Protein AF-A0A0F3GNY7-F1 (afdb_monomer_lite)

Radius of gyration: 24.3 Å; chains: 1; bounding box: 56×46×68 Å

pLDDT: mean 90.86, std 7.24, range [50.12, 98.62]

Secondary structure (DSSP, 8-state):
--HHHHHHHHHTS-HHHHHHHHHHHHH-S--BHHHHHHHHHHTT-B-TTSSBP-HHHHHHHHHHHHHTTSSEEEESSSS-EEEE--HHHHHHHHHHHHHTT-HHHHHHHHHHHS---TT-HHHHHHHHHHHHHTT-HHHHHHHHHHHHHH-HHHHHHTTHHHHHHBTTB-HHHHHTS-HHHHHHHHHHHHHHHHHHT---HHHHHHHGGGTT-----TTT-HHHHHHHHHHHHHHHTT-HHHHHHHS-TT--SHHHHHHHHHHHHHTT-HHHHHHHHHHHHHHHHHHHT-SS----SHHHHHHHHHHHHTT-HHHHHHHHHHHHTSS--TTHHHHHHHHHHHHHHTT----HHHHHHHHHT-SS--HHHHHHHHHHHHHHHSS--HHHHHHHHHHHHHHHHH-

Organism: NCBI:txid29290

InterPro domains:
  IPR011990 Tetratricopeptide-like helical domain superfamily [SSF48452] (132-285)

Foldseek 3Di:
DDPVLLVVVLVPDDPLLLVLLLLQLLLQPFDFLVLSLQLQVLLQRADPVRHRDDSVNSVVSQVVCVVSVQWDWDDPDPPTITIHGDLLSSQSSNVVCLVVVNLVVSNVSSCVSPPDDLVDLSNLLSQLLSCFSVLPPCSNVVSLVVCCVSPVPCSQVVLSLCSNAPSPHDLVSLLVHPLVSNLVSLQSVLQQCLQQLHFCVSVLVSLVVLLPPDDDDLAPDSSLSSLLSNLVVCVLLVVLVVSLSSDDPPDQHLSNLLSQLLSCVVVVNLVSSLVSNVSSLVRVCVNVVHPLDFDLGPSSLSNLVSCVVVLVLVVLVSNLVSVVPDSDHPCVLSSVLSNLLNCVVVVHDDDLVVNVVSCVPPPGRGLSSLVSNQVSCCSNVVDGDPVSVVVNVVSVVSSVVSD

Structure (mmCIF, N/CA/C/O backbone):
data_AF-A0A0F3GNY7-F1
#
_entry.id   AF-A0A0F3GNY7-F1
#
loop_
_atom_site.group_PDB
_atom_site.id
_atom_site.type_symbol
_atom_site.label_atom_id
_atom_site.label_alt_id
_atom_site.label_comp_id
_atom_site.label_asym_id
_atom_site.label_entity_id
_atom_site.label_seq_id
_atom_site.pdbx_PDB_ins_code
_atom_site.Cartn_x
_atom_site.Cartn_y
_atom_site.Cartn_z
_atom_site.occupancy
_atom_site.B_iso_or_equiv
_atom_site.auth_seq_id
_atom_site.auth_comp_id
_atom_site.auth_asym_id
_atom_site.auth_atom_id
_atom_site.pdbx_PDB_model_num
ATOM 1 N N . MET A 1 1 ? -5.172 1.519 -20.311 1.00 84.44 1 MET A N 1
ATOM 2 C CA . MET A 1 1 ? -4.779 0.354 -21.124 1.00 84.44 1 MET A CA 1
ATOM 3 C C . MET A 1 1 ? -4.725 -0.824 -20.179 1.00 84.44 1 MET A C 1
ATOM 5 O O . MET A 1 1 ? -3.962 -0.753 -19.220 1.00 84.44 1 MET A O 1
ATOM 9 N N . ASP A 1 2 ? -5.592 -1.811 -20.384 1.00 88.19 2 ASP A N 1
ATOM 10 C CA . ASP A 1 2 ? -5.571 -3.077 -19.643 1.00 88.19 2 ASP A CA 1
ATOM 11 C C . ASP A 1 2 ? -4.406 -3.981 -20.090 1.00 88.19 2 ASP A C 1
ATOM 13 O O . ASP A 1 2 ? -3.669 -3.663 -21.031 1.00 88.19 2 ASP A O 1
ATOM 17 N N . ALA A 1 3 ? -4.220 -5.090 -19.372 1.00 88.12 3 ALA A N 1
ATOM 18 C CA . ALA A 1 3 ? -3.119 -6.018 -19.599 1.00 88.12 3 ALA A CA 1
ATOM 19 C C . ALA A 1 3 ? -3.196 -6.730 -20.957 1.00 88.12 3 ALA A C 1
ATOM 21 O O . ALA A 1 3 ? -2.158 -6.913 -21.595 1.00 88.12 3 ALA A O 1
ATOM 22 N N . ASP A 1 4 ? -4.391 -7.089 -21.424 1.00 90.69 4 ASP A N 1
ATOM 23 C CA . ASP A 1 4 ? -4.575 -7.834 -22.674 1.00 90.69 4 ASP A CA 1
ATOM 24 C C . ASP A 1 4 ? -4.277 -6.958 -23.890 1.00 90.69 4 ASP A C 1
ATOM 26 O O . ASP A 1 4 ? -3.487 -7.334 -24.764 1.00 90.69 4 ASP A O 1
ATOM 30 N N . SER A 1 5 ? -4.809 -5.736 -23.887 1.00 92.81 5 SER A N 1
ATOM 31 C CA . SER A 1 5 ? -4.512 -4.712 -24.887 1.00 92.81 5 SER A CA 1
ATOM 32 C C . SER A 1 5 ? -3.017 -4.402 -24.925 1.00 92.81 5 SER A C 1
ATOM 34 O O . SER A 1 5 ? -2.415 -4.357 -25.999 1.00 92.81 5 SER A O 1
ATOM 36 N N . PHE A 1 6 ? -2.387 -4.232 -23.755 1.00 95.19 6 PHE A N 1
ATOM 37 C CA . PHE A 1 6 ? -0.943 -4.013 -23.678 1.00 95.19 6 PHE A CA 1
ATOM 38 C C . PHE A 1 6 ? -0.160 -5.192 -24.259 1.00 95.19 6 PHE A C 1
ATOM 40 O O . PHE A 1 6 ? 0.758 -4.974 -25.046 1.00 95.19 6 PHE A O 1
ATOM 47 N N . ASN A 1 7 ? -0.508 -6.429 -23.895 1.00 93.69 7 ASN A N 1
ATOM 48 C CA . ASN A 1 7 ? 0.191 -7.626 -24.360 1.00 93.69 7 ASN A CA 1
ATOM 49 C C . ASN A 1 7 ? 0.145 -7.751 -25.885 1.00 93.69 7 ASN A C 1
ATOM 51 O O . ASN A 1 7 ? 1.193 -7.952 -26.496 1.00 93.69 7 ASN A O 1
ATOM 55 N N . SER A 1 8 ? -1.029 -7.553 -26.489 1.00 95.06 8 SER A N 1
ATOM 56 C CA . SER A 1 8 ? -1.201 -7.605 -27.943 1.00 95.06 8 SER A CA 1
ATOM 57 C C . SER A 1 8 ? -0.341 -6.559 -28.664 1.00 95.06 8 SER A C 1
ATOM 59 O O . SER A 1 8 ? 0.415 -6.894 -29.580 1.00 95.06 8 SER A O 1
ATOM 61 N N . ILE A 1 9 ? -0.375 -5.301 -28.206 1.00 96.56 9 ILE A N 1
ATOM 62 C CA . ILE A 1 9 ? 0.447 -4.225 -28.780 1.00 96.56 9 ILE A CA 1
ATOM 63 C C . ILE A 1 9 ? 1.935 -4.538 -28.594 1.00 96.56 9 ILE A C 1
ATOM 65 O O . ILE A 1 9 ? 2.721 -4.417 -29.535 1.00 96.56 9 ILE A O 1
ATOM 69 N N . TYR A 1 10 ? 2.326 -4.947 -27.385 1.00 96.31 10 TYR A N 1
ATOM 70 C CA . TYR A 1 10 ? 3.713 -5.223 -27.037 1.00 96.31 10 TYR A CA 1
ATOM 71 C C . TYR A 1 10 ? 4.294 -6.343 -27.896 1.00 96.31 10 TYR A C 1
ATOM 73 O O . TYR A 1 10 ? 5.433 -6.237 -28.340 1.00 96.31 10 TYR A O 1
ATOM 81 N N . GLU A 1 11 ? 3.540 -7.408 -28.163 1.00 95.38 11 GLU A N 1
ATOM 82 C CA . GLU A 1 11 ? 3.988 -8.523 -29.000 1.00 95.38 11 GLU A CA 1
ATOM 83 C C . GLU A 1 11 ? 4.310 -8.086 -30.431 1.00 95.38 11 GLU A C 1
ATOM 85 O O . GLU A 1 11 ? 5.343 -8.515 -30.956 1.00 95.38 11 GLU A O 1
ATOM 90 N N . GLY A 1 12 ? 3.518 -7.166 -30.991 1.00 95.94 12 GLY A N 1
ATOM 91 C CA . GLY A 1 12 ? 3.714 -6.581 -32.321 1.00 95.94 12 GLY A CA 1
ATOM 92 C C . GLY A 1 12 ? 4.876 -5.585 -32.445 1.00 95.94 12 GLY A C 1
ATOM 93 O O . GLY A 1 12 ? 5.207 -5.176 -33.561 1.00 95.94 12 GLY A O 1
ATOM 94 N N . LEU A 1 13 ? 5.513 -5.196 -31.335 1.00 96.50 13 LEU A N 1
ATOM 95 C CA . LEU A 1 13 ? 6.701 -4.340 -31.360 1.00 96.50 13 LEU A CA 1
ATOM 96 C C . LEU A 1 13 ? 7.933 -5.097 -31.872 1.00 96.50 13 LEU A C 1
ATOM 98 O O . LEU A 1 13 ? 8.172 -6.265 -31.525 1.00 96.50 13 LEU A O 1
ATOM 102 N N . SER A 1 14 ? 8.781 -4.393 -32.623 1.00 94.44 14 SER A N 1
ATOM 103 C CA . SER A 1 14 ? 10.108 -4.889 -32.989 1.00 94.44 14 SER A CA 1
ATOM 104 C C . SER A 1 14 ? 10.973 -5.107 -31.743 1.00 94.44 14 SER A C 1
ATOM 106 O O . SER A 1 14 ? 10.739 -4.526 -30.680 1.00 94.44 14 SER A O 1
ATOM 108 N N . MET A 1 15 ? 12.014 -5.940 -31.847 1.00 92.69 15 MET A N 1
ATOM 109 C CA . MET A 1 15 ? 12.917 -6.171 -30.713 1.00 92.69 15 MET A CA 1
ATOM 110 C C . MET A 1 15 ? 13.564 -4.863 -30.232 1.00 92.69 15 MET A C 1
ATOM 112 O O . MET A 1 15 ? 13.700 -4.656 -29.028 1.00 92.69 15 MET A O 1
ATOM 116 N N . PHE A 1 16 ? 13.905 -3.963 -31.156 1.00 94.06 16 PHE A N 1
ATOM 117 C CA . PHE A 1 16 ? 14.454 -2.653 -30.823 1.00 94.06 16 PHE A CA 1
ATOM 118 C C . PHE A 1 16 ? 13.439 -1.790 -30.055 1.00 94.06 16 PHE A C 1
ATOM 120 O O . PHE A 1 16 ? 13.752 -1.306 -28.968 1.00 94.06 16 PHE A O 1
ATOM 127 N N . GLU A 1 17 ? 12.198 -1.684 -30.540 1.00 95.50 17 GLU A N 1
ATOM 128 C CA . GLU A 1 17 ? 11.113 -0.954 -29.860 1.00 95.50 17 GLU A CA 1
ATOM 129 C C . GLU A 1 17 ? 10.840 -1.508 -28.454 1.00 95.50 17 GLU A C 1
ATOM 131 O O . GLU A 1 17 ? 10.723 -0.740 -27.496 1.00 95.50 17 GLU A O 1
ATOM 136 N N . LYS A 1 18 ? 10.824 -2.841 -28.296 1.00 95.81 18 LYS A N 1
ATOM 137 C CA . LYS A 1 18 ? 10.703 -3.503 -26.986 1.00 95.81 18 LYS A CA 1
ATOM 138 C C . LYS A 1 18 ? 11.825 -3.074 -26.046 1.00 95.81 18 LYS A C 1
ATOM 140 O O . LYS A 1 18 ? 11.548 -2.748 -24.895 1.00 95.81 18 LYS A O 1
ATOM 145 N N . ARG A 1 19 ? 13.079 -3.038 -26.514 1.00 94.69 19 ARG A N 1
ATOM 146 C CA . ARG A 1 19 ? 14.233 -2.617 -25.698 1.00 94.69 19 ARG A CA 1
ATOM 147 C C . ARG A 1 19 ? 14.170 -1.141 -25.315 1.00 94.69 19 ARG A C 1
ATOM 149 O O . ARG A 1 19 ? 14.447 -0.825 -24.160 1.00 94.69 19 ARG A O 1
ATOM 156 N N . VAL A 1 20 ? 13.759 -0.262 -26.230 1.00 95.50 20 VAL A N 1
ATOM 157 C CA . VAL A 1 20 ? 13.550 1.167 -25.934 1.00 95.50 20 VAL A CA 1
ATOM 158 C C . VAL A 1 20 ? 12.482 1.339 -24.852 1.00 95.50 20 VAL A C 1
ATOM 160 O O . VAL A 1 20 ? 12.732 2.002 -23.845 1.00 95.50 20 VAL A O 1
ATOM 163 N N . LEU A 1 21 ? 11.329 0.677 -24.992 1.00 96.44 21 LEU A N 1
ATOM 164 C CA . LEU A 1 21 ? 10.250 0.759 -24.006 1.00 96.44 21 LEU A CA 1
ATOM 165 C C . LEU A 1 21 ? 10.665 0.185 -22.640 1.00 96.44 21 LEU A C 1
ATOM 167 O O . LEU A 1 21 ? 10.399 0.800 -21.606 1.00 96.44 21 LEU A O 1
ATOM 171 N N . GLN A 1 22 ? 11.358 -0.961 -22.624 1.00 96.00 22 GLN A N 1
ATOM 172 C CA . GLN A 1 22 ? 11.911 -1.561 -21.402 1.00 96.00 22 GLN A CA 1
ATOM 173 C C . GLN A 1 22 ? 12.887 -0.613 -20.696 1.00 96.00 22 GLN A C 1
ATOM 175 O O . GLN A 1 22 ? 12.814 -0.468 -19.475 1.00 96.00 22 GLN A O 1
ATOM 180 N N . MET A 1 23 ? 13.753 0.073 -21.447 1.00 95.50 23 MET A N 1
ATOM 181 C CA . MET A 1 23 ? 14.679 1.061 -20.895 1.00 95.50 23 MET A CA 1
ATOM 182 C C . MET A 1 23 ? 13.927 2.230 -20.240 1.00 95.50 23 MET A C 1
ATOM 184 O O . MET A 1 23 ? 14.184 2.536 -19.078 1.00 95.50 23 MET A O 1
ATOM 188 N N . ILE A 1 24 ? 12.945 2.826 -20.930 1.00 95.38 24 ILE A N 1
ATOM 189 C CA . ILE A 1 24 ? 12.108 3.919 -20.388 1.00 95.38 24 ILE A CA 1
ATOM 190 C C . ILE A 1 24 ? 11.400 3.480 -19.097 1.00 95.38 24 ILE A C 1
ATOM 192 O O . ILE A 1 24 ? 11.395 4.203 -18.100 1.00 95.38 24 ILE A O 1
ATOM 196 N N . SER A 1 25 ? 10.833 2.272 -19.084 1.00 95.00 25 SER A N 1
ATOM 197 C CA . SER A 1 25 ? 10.132 1.728 -17.917 1.00 95.00 25 SER A CA 1
ATOM 198 C C . SER A 1 25 ? 11.037 1.578 -16.681 1.00 95.00 25 SER A C 1
ATOM 200 O O . SER A 1 25 ? 10.620 1.919 -15.563 1.00 95.00 25 SER A O 1
ATOM 202 N N . VAL A 1 26 ? 12.270 1.093 -16.870 1.00 94.94 26 VAL A N 1
ATOM 203 C CA . VAL A 1 26 ? 13.244 0.901 -15.781 1.00 94.94 26 VAL A CA 1
ATOM 204 C C . VAL A 1 26 ? 13.875 2.222 -15.344 1.00 94.94 26 VAL A C 1
ATOM 206 O O . VAL A 1 26 ? 14.200 2.356 -14.169 1.00 94.94 26 VAL A O 1
ATOM 209 N N . ILE A 1 27 ? 13.995 3.219 -16.228 1.00 94.31 27 ILE A N 1
ATOM 210 C CA . ILE A 1 27 ? 14.412 4.582 -15.855 1.00 94.31 27 ILE A CA 1
ATOM 211 C C . ILE A 1 27 ? 13.397 5.240 -14.907 1.00 94.31 27 ILE A C 1
ATOM 213 O O . ILE A 1 27 ? 13.811 5.935 -13.982 1.00 94.31 27 ILE A O 1
ATOM 217 N N . TYR A 1 28 ? 12.101 4.953 -15.071 1.00 91.12 28 TYR A N 1
ATOM 218 C CA . TYR A 1 28 ? 10.973 5.418 -14.245 1.00 91.12 28 TYR A CA 1
ATOM 219 C C . TYR A 1 28 ? 10.693 6.933 -14.251 1.00 91.12 28 TYR A C 1
ATOM 221 O O . TYR A 1 28 ? 9.527 7.311 -14.417 1.00 91.12 28 TYR A O 1
ATOM 229 N N . GLU A 1 29 ? 11.719 7.777 -14.087 1.00 89.31 29 GLU A N 1
ATOM 230 C CA . GLU A 1 29 ? 11.657 9.221 -14.369 1.00 89.31 29 GLU A CA 1
ATOM 231 C C . GLU A 1 29 ? 11.431 9.453 -15.874 1.00 89.31 29 GLU A C 1
ATOM 233 O O . GLU A 1 29 ? 11.480 8.503 -16.655 1.00 89.31 29 GLU A O 1
ATOM 238 N N . SER A 1 30 ? 11.146 10.685 -16.294 1.00 90.44 30 SER A N 1
ATOM 239 C CA . SER A 1 30 ? 10.957 11.011 -17.714 1.00 90.44 30 SER A CA 1
ATOM 240 C C . SER A 1 30 ? 12.317 11.314 -18.360 1.00 90.44 30 SER A C 1
ATOM 242 O O . SER A 1 30 ? 12.826 12.419 -18.164 1.00 90.44 30 SER A O 1
ATOM 244 N N . PRO A 1 31 ? 12.976 10.377 -19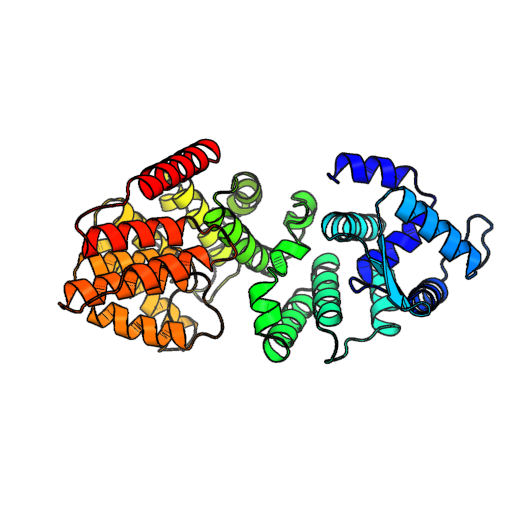.077 1.00 92.00 31 PRO A N 1
ATOM 245 C CA . PRO A 1 31 ? 14.288 10.650 -19.641 1.00 92.00 31 PRO A CA 1
ATOM 246 C C . PRO A 1 31 ? 14.226 11.607 -20.827 1.00 92.00 31 PRO A C 1
ATOM 248 O O . PRO A 1 31 ? 13.303 11.560 -21.646 1.00 92.00 31 PRO A O 1
ATOM 251 N N . SER A 1 32 ? 15.278 12.409 -20.968 1.00 91.81 32 SER A N 1
ATOM 252 C CA . SER A 1 32 ? 15.564 13.123 -22.208 1.00 91.81 32 SER A CA 1
ATOM 253 C C . SER A 1 32 ? 16.140 12.183 -23.269 1.00 91.81 32 SER A C 1
ATOM 255 O O . SER A 1 32 ? 16.668 11.105 -22.967 1.00 91.81 32 SER A O 1
ATOM 257 N N . MET A 1 33 ? 16.122 12.626 -24.527 1.00 91.62 33 MET A N 1
ATOM 258 C CA . MET A 1 33 ? 16.721 11.889 -25.646 1.00 91.62 33 MET A CA 1
ATOM 259 C C . MET A 1 33 ? 18.186 11.496 -25.383 1.00 91.62 33 MET A C 1
ATOM 261 O O . MET A 1 33 ? 18.582 10.358 -25.623 1.00 91.62 33 MET A O 1
ATOM 265 N N . LYS A 1 34 ? 18.979 12.418 -24.820 1.00 91.31 34 LYS A N 1
ATOM 266 C CA . LYS A 1 34 ? 20.395 12.193 -24.493 1.00 91.31 34 LYS A CA 1
ATOM 267 C C . LYS A 1 34 ? 20.579 11.100 -23.437 1.00 91.31 34 LYS A C 1
ATOM 269 O O . LYS A 1 34 ? 21.499 10.294 -23.533 1.00 91.31 34 LYS A O 1
ATOM 274 N N . GLN A 1 35 ? 19.715 11.071 -22.421 1.00 92.31 35 GLN A N 1
ATOM 275 C CA . GLN A 1 35 ? 19.766 10.048 -21.372 1.00 92.31 35 GLN A CA 1
ATOM 276 C C . GLN A 1 35 ? 19.394 8.669 -21.926 1.00 92.31 35 GLN A C 1
ATOM 278 O O . GLN A 1 35 ? 20.042 7.678 -21.579 1.00 92.31 35 GLN A O 1
ATOM 283 N N . LEU A 1 36 ? 18.401 8.605 -22.819 1.00 93.38 36 LEU A N 1
ATOM 284 C CA . LEU A 1 36 ? 18.043 7.369 -23.517 1.00 93.38 36 LEU A CA 1
ATOM 285 C C . LEU A 1 36 ? 19.182 6.865 -24.396 1.00 93.38 36 LEU A C 1
ATOM 287 O O . LEU A 1 36 ? 19.551 5.700 -24.283 1.00 93.38 36 LEU A O 1
ATOM 291 N N . GLU A 1 37 ? 19.776 7.732 -25.214 1.00 92.75 37 GLU A N 1
ATOM 292 C CA . GLU A 1 37 ? 20.918 7.387 -26.064 1.00 92.75 37 GLU A CA 1
ATOM 293 C C . GLU A 1 37 ? 22.089 6.840 -25.238 1.00 92.75 37 GLU A C 1
ATOM 295 O O . GLU A 1 37 ? 22.636 5.783 -25.561 1.00 92.75 37 GLU A O 1
ATOM 300 N N . GLN A 1 38 ? 22.422 7.499 -24.124 1.00 92.44 38 GLN A N 1
ATOM 301 C CA . GLN A 1 38 ? 23.468 7.045 -23.210 1.00 92.44 38 GLN A CA 1
ATOM 302 C C . GLN A 1 38 ? 23.176 5.642 -22.655 1.00 92.44 38 GLN A C 1
ATOM 304 O O . GLN A 1 38 ? 24.069 4.793 -22.635 1.00 92.44 38 GLN A O 1
ATOM 309 N N . CYS A 1 39 ? 21.942 5.378 -22.217 1.00 94.06 39 CYS A N 1
ATOM 310 C CA . CYS A 1 39 ? 21.570 4.078 -21.658 1.00 94.06 39 CYS A CA 1
ATOM 311 C C . CYS A 1 39 ? 21.522 2.977 -22.730 1.00 94.06 39 CYS A C 1
ATOM 313 O O . CYS A 1 39 ? 22.031 1.880 -22.510 1.00 94.06 39 CYS A O 1
ATOM 315 N N . LEU A 1 40 ? 20.946 3.250 -23.901 1.00 93.25 40 LEU A N 1
ATOM 316 C CA . LEU A 1 40 ? 20.851 2.279 -24.997 1.00 93.25 40 LEU A CA 1
ATOM 317 C C . LEU A 1 40 ? 22.235 1.916 -25.549 1.00 93.25 40 LEU A C 1
ATOM 319 O O . LEU A 1 40 ? 22.519 0.733 -25.755 1.00 93.25 40 LEU A O 1
ATOM 323 N N . SER A 1 41 ? 23.120 2.907 -25.684 1.00 91.06 41 SER A N 1
ATOM 324 C CA . SER A 1 41 ? 24.511 2.699 -26.103 1.00 91.06 41 SER A CA 1
ATOM 325 C C . SER A 1 41 ? 25.289 1.881 -25.074 1.00 91.06 41 SER A C 1
ATOM 327 O O . SER A 1 41 ? 25.939 0.901 -25.427 1.00 91.06 41 SER A O 1
ATOM 329 N N . ALA A 1 42 ? 25.174 2.216 -23.783 1.00 90.38 42 ALA A N 1
ATOM 330 C CA . ALA A 1 42 ? 25.809 1.453 -22.706 1.00 90.38 42 ALA A CA 1
ATOM 331 C C . ALA A 1 42 ? 25.288 0.007 -22.609 1.00 90.38 42 ALA A C 1
ATOM 333 O O . ALA A 1 42 ? 26.011 -0.880 -22.157 1.00 90.38 42 ALA A O 1
ATOM 334 N N . GLY A 1 43 ? 24.049 -0.234 -23.043 1.00 86.56 43 GLY A N 1
ATOM 335 C CA . GLY A 1 43 ? 23.452 -1.562 -23.134 1.00 86.56 43 GLY A CA 1
ATOM 336 C C . GLY A 1 43 ? 23.773 -2.343 -24.401 1.00 86.56 43 GLY A C 1
ATOM 337 O O . GLY A 1 43 ? 23.270 -3.459 -24.534 1.00 86.56 43 GLY A O 1
ATOM 338 N N . ASN A 1 44 ? 24.575 -1.789 -25.319 1.00 86.44 44 ASN A N 1
ATOM 339 C CA . ASN A 1 44 ? 24.840 -2.361 -26.642 1.00 86.44 44 ASN A CA 1
ATOM 340 C C . ASN A 1 44 ? 23.546 -2.754 -27.380 1.00 86.44 44 ASN A C 1
ATOM 342 O O . ASN A 1 44 ? 23.479 -3.809 -28.017 1.00 86.44 44 ASN A O 1
ATOM 346 N N . VAL A 1 45 ? 22.495 -1.934 -27.259 1.00 85.56 45 VAL A N 1
ATOM 347 C CA . VAL A 1 45 ? 21.225 -2.181 -27.948 1.00 85.56 45 VAL A CA 1
ATOM 348 C C . VAL A 1 45 ? 21.424 -1.955 -29.447 1.00 85.56 45 VAL A C 1
ATOM 350 O O . VAL A 1 45 ? 21.936 -0.920 -29.871 1.00 85.56 45 VAL A O 1
ATOM 353 N N . LYS A 1 46 ? 21.030 -2.948 -30.246 1.00 83.56 46 LYS A N 1
ATOM 354 C CA . LYS A 1 46 ? 21.206 -2.959 -31.701 1.00 83.56 46 LYS A CA 1
ATOM 355 C C . LYS A 1 46 ? 19.882 -2.754 -32.427 1.00 83.56 46 LYS A C 1
ATOM 357 O O . LYS A 1 46 ? 18.831 -3.159 -31.924 1.00 83.56 46 LYS A O 1
ATOM 362 N N . THR A 1 47 ? 19.948 -2.147 -33.607 1.00 82.75 47 THR A N 1
ATOM 363 C CA . THR A 1 47 ? 18.818 -2.049 -34.541 1.00 82.75 47 THR A CA 1
ATOM 364 C C . THR A 1 47 ? 18.575 -3.388 -35.247 1.00 82.75 47 THR A C 1
ATOM 366 O O . THR A 1 47 ? 19.304 -4.360 -35.029 1.00 82.75 47 THR A O 1
ATOM 369 N N . ILE A 1 48 ? 17.543 -3.449 -36.097 1.00 73.38 48 ILE A N 1
ATOM 370 C CA . ILE A 1 48 ? 17.207 -4.647 -36.890 1.00 73.38 48 ILE A CA 1
ATOM 371 C C . ILE A 1 48 ? 18.390 -5.074 -37.775 1.00 73.38 48 ILE A C 1
ATOM 373 O O . ILE A 1 48 ? 18.641 -6.267 -37.920 1.00 73.38 48 ILE A O 1
ATOM 377 N N . ASP A 1 49 ? 19.173 -4.112 -38.264 1.00 73.19 49 ASP A N 1
ATOM 378 C CA . ASP A 1 49 ? 20.329 -4.351 -39.135 1.00 73.19 49 ASP A CA 1
ATOM 379 C C . ASP A 1 49 ? 21.596 -4.778 -38.365 1.00 73.19 49 ASP A C 1
ATOM 381 O O . ASP A 1 49 ? 22.656 -4.986 -38.950 1.00 73.19 49 ASP A O 1
ATOM 385 N N . GLY A 1 50 ? 21.520 -4.905 -37.035 1.00 74.62 50 GLY A N 1
ATOM 386 C CA . GLY A 1 50 ? 22.623 -5.370 -36.188 1.00 74.62 50 GLY A CA 1
ATOM 387 C C . GLY A 1 50 ? 23.680 -4.310 -35.846 1.00 74.62 50 GLY A C 1
ATOM 388 O O . GLY A 1 50 ? 24.626 -4.617 -35.106 1.00 74.62 50 GLY A O 1
ATOM 389 N N . TYR A 1 51 ? 23.510 -3.075 -36.323 1.00 77.12 51 TYR A N 1
ATOM 390 C CA . TYR A 1 51 ? 24.335 -1.918 -35.967 1.00 77.12 51 TYR A CA 1
ATOM 391 C C . TYR A 1 51 ? 23.905 -1.300 -34.628 1.00 77.12 51 TYR A C 1
ATOM 393 O O . TYR A 1 51 ? 22.801 -1.541 -34.135 1.00 77.12 51 TYR A O 1
ATOM 401 N N . GLY A 1 52 ? 24.795 -0.510 -34.017 1.00 78.06 52 GLY A N 1
ATOM 402 C CA . GLY A 1 52 ? 24.429 0.326 -32.870 1.00 78.06 52 GLY A CA 1
ATOM 403 C C . GLY A 1 52 ? 23.374 1.357 -33.275 1.00 78.06 52 GLY A C 1
ATOM 404 O O . GLY A 1 52 ? 23.407 1.859 -34.397 1.00 78.06 52 GLY A O 1
ATOM 405 N N . CYS A 1 53 ? 22.430 1.653 -32.383 1.00 84.44 53 CYS A N 1
ATOM 406 C CA . CYS A 1 53 ? 21.369 2.614 -32.673 1.00 84.44 53 CYS A CA 1
ATOM 407 C C . CYS A 1 53 ? 21.887 4.055 -32.696 1.00 84.44 53 CYS A C 1
ATOM 409 O O . CYS A 1 53 ? 22.634 4.469 -31.807 1.00 84.44 53 CYS A O 1
ATOM 411 N N . ASN A 1 54 ? 21.441 4.833 -33.678 1.00 86.19 54 ASN A N 1
ATOM 412 C CA . ASN A 1 54 ? 21.651 6.273 -33.733 1.00 86.19 54 ASN A CA 1
ATOM 413 C C . ASN A 1 54 ? 20.404 7.038 -33.236 1.00 86.19 54 ASN A C 1
ATOM 415 O O . ASN A 1 54 ? 19.347 6.470 -32.948 1.00 86.19 54 ASN A O 1
ATOM 419 N N . VAL A 1 55 ? 20.521 8.364 -33.149 1.00 88.38 55 VAL A N 1
ATOM 420 C CA . VAL A 1 55 ? 19.444 9.267 -32.709 1.00 88.38 55 VAL A CA 1
ATOM 421 C C . VAL A 1 55 ? 18.167 9.144 -33.555 1.00 88.38 55 VAL A C 1
ATOM 423 O O . VAL A 1 55 ? 17.073 9.271 -33.007 1.00 88.38 55 VAL A O 1
ATOM 426 N N . GLN A 1 56 ? 18.269 8.901 -34.865 1.00 90.56 56 GLN A N 1
ATOM 427 C CA . GLN A 1 56 ? 17.098 8.752 -35.739 1.00 90.56 56 GLN A CA 1
ATOM 428 C C . GLN A 1 56 ? 16.369 7.432 -35.496 1.00 90.56 56 GLN A C 1
ATOM 430 O O . GLN A 1 56 ? 15.141 7.435 -35.435 1.00 90.56 56 GLN A O 1
ATOM 435 N N . ASP A 1 57 ? 17.101 6.340 -35.264 1.00 91.81 57 ASP A N 1
ATOM 436 C CA . ASP A 1 57 ? 16.499 5.042 -34.930 1.00 91.81 57 ASP A CA 1
ATOM 437 C C . ASP A 1 57 ? 15.672 5.154 -33.646 1.00 91.81 57 ASP A C 1
ATOM 439 O O . ASP A 1 57 ? 14.511 4.744 -33.588 1.00 91.81 57 ASP A O 1
ATOM 443 N N . ILE A 1 58 ? 16.255 5.777 -32.617 1.00 93.56 58 ILE A N 1
ATOM 444 C CA . ILE A 1 58 ? 15.585 5.989 -31.333 1.00 93.56 58 ILE A CA 1
ATOM 445 C C . ILE A 1 58 ? 14.355 6.895 -31.517 1.00 93.56 58 ILE A C 1
ATOM 447 O O . ILE A 1 58 ? 13.293 6.567 -30.993 1.00 93.56 58 ILE A O 1
ATOM 451 N N . ARG A 1 59 ? 14.441 7.987 -32.295 1.00 94.12 59 ARG A N 1
ATOM 452 C CA . ARG A 1 59 ? 13.283 8.859 -32.588 1.00 94.12 59 ARG A CA 1
ATOM 453 C C . ARG A 1 59 ? 12.157 8.117 -33.304 1.00 94.12 59 ARG A C 1
ATOM 455 O O . ARG A 1 59 ? 11.001 8.290 -32.931 1.00 94.12 59 ARG A O 1
ATOM 462 N N . ALA A 1 60 ? 12.480 7.281 -34.289 1.00 94.50 60 ALA A N 1
ATOM 463 C CA . ALA A 1 60 ? 11.487 6.479 -34.999 1.00 94.50 60 ALA A CA 1
ATOM 464 C C . ALA A 1 60 ? 10.770 5.504 -34.050 1.00 94.50 60 ALA A C 1
ATOM 466 O O . ALA A 1 60 ? 9.541 5.404 -34.073 1.00 94.50 60 ALA A O 1
ATOM 467 N N . ALA A 1 61 ? 11.520 4.844 -33.160 1.00 95.56 61 ALA A N 1
ATOM 468 C CA . ALA A 1 61 ? 10.938 3.976 -32.140 1.00 95.56 61 ALA A CA 1
ATOM 469 C C . ALA A 1 61 ? 10.043 4.758 -31.166 1.00 95.56 61 ALA A C 1
ATOM 471 O O . ALA A 1 61 ? 8.927 4.326 -30.890 1.00 95.56 61 ALA A O 1
ATOM 472 N N . LEU A 1 62 ? 10.489 5.919 -30.678 1.00 95.69 62 LEU A N 1
ATOM 473 C CA . LEU A 1 62 ? 9.711 6.765 -29.766 1.00 95.69 62 LEU A CA 1
ATOM 474 C C . LEU A 1 62 ? 8.408 7.253 -30.410 1.00 95.69 62 LEU A C 1
ATOM 476 O O . LEU A 1 62 ? 7.349 7.086 -29.810 1.00 95.69 62 LEU A O 1
ATOM 480 N N . HIS A 1 63 ? 8.460 7.743 -31.653 1.00 95.50 63 HIS A N 1
ATOM 481 C CA . HIS A 1 63 ? 7.267 8.145 -32.403 1.00 95.50 63 HIS A CA 1
ATOM 482 C C . HIS A 1 63 ? 6.265 6.990 -32.517 1.00 95.50 63 HIS A C 1
ATOM 484 O O . HIS A 1 63 ? 5.059 7.166 -32.327 1.00 95.50 63 HIS A O 1
ATOM 490 N N . ARG A 1 64 ? 6.741 5.775 -32.817 1.00 96.12 64 ARG A N 1
ATOM 491 C CA . ARG A 1 64 ? 5.864 4.604 -32.905 1.00 96.12 64 ARG A CA 1
ATOM 492 C C . ARG A 1 64 ? 5.272 4.217 -31.550 1.00 96.12 64 ARG A C 1
ATOM 494 O O . ARG A 1 64 ? 4.077 3.945 -31.478 1.00 96.12 64 ARG A O 1
ATOM 501 N N . LEU A 1 65 ? 6.067 4.221 -30.480 1.00 97.06 65 LEU A N 1
ATOM 502 C CA . LEU A 1 65 ? 5.585 3.946 -29.122 1.00 97.06 65 LEU A CA 1
ATOM 503 C C . LEU A 1 65 ? 4.542 4.979 -28.662 1.00 97.06 65 LEU A C 1
ATOM 505 O O . LEU A 1 65 ? 3.587 4.614 -27.976 1.00 97.06 65 LEU A O 1
ATOM 509 N N . GLU A 1 66 ? 4.695 6.244 -29.051 1.00 95.62 66 GLU A N 1
ATOM 510 C CA . GLU A 1 66 ? 3.718 7.303 -28.781 1.00 95.62 66 GLU A CA 1
ATOM 511 C C . GLU A 1 66 ? 2.433 7.130 -29.603 1.00 95.62 66 GLU A C 1
ATOM 513 O O . GLU A 1 66 ? 1.336 7.226 -29.052 1.00 95.62 66 GLU A O 1
ATOM 518 N N . THR A 1 67 ? 2.556 6.782 -30.889 1.00 95.38 67 THR A N 1
ATOM 519 C CA . THR A 1 67 ? 1.410 6.470 -31.769 1.00 95.38 67 THR A CA 1
ATOM 520 C C . THR A 1 67 ? 0.579 5.307 -31.215 1.00 95.38 67 THR A C 1
ATOM 522 O O . THR A 1 67 ? -0.639 5.290 -31.345 1.00 95.38 67 THR A O 1
ATOM 525 N N . LEU A 1 68 ? 1.232 4.346 -30.554 1.00 95.56 68 LEU A N 1
ATOM 526 C CA . LEU A 1 68 ? 0.592 3.214 -29.875 1.00 95.56 68 LEU A CA 1
ATOM 527 C C . LEU A 1 68 ? 0.145 3.535 -28.437 1.00 95.56 68 LEU A C 1
ATOM 529 O O . LEU A 1 68 ? -0.298 2.644 -27.713 1.00 95.56 68 LEU A O 1
ATOM 533 N N . HIS A 1 69 ? 0.277 4.791 -28.003 1.00 93.69 69 HIS A N 1
ATOM 534 C CA . HIS A 1 69 ? -0.089 5.284 -26.673 1.00 93.69 69 HIS A CA 1
ATOM 535 C C . HIS A 1 69 ? 0.612 4.569 -25.502 1.00 93.69 69 HIS A C 1
ATOM 537 O O . HIS A 1 69 ? 0.101 4.547 -24.378 1.00 93.69 69 HIS A O 1
ATOM 543 N N . LEU A 1 70 ? 1.795 3.997 -25.747 1.00 94.88 70 LEU A N 1
ATOM 544 C CA . LEU A 1 70 ? 2.621 3.348 -24.723 1.00 94.88 70 LEU A CA 1
ATOM 545 C C . LEU A 1 70 ? 3.476 4.361 -23.956 1.00 94.88 70 LEU A C 1
ATOM 547 O O . LEU A 1 70 ? 3.767 4.173 -22.773 1.00 94.88 70 LEU A O 1
ATOM 551 N N . ILE A 1 71 ? 3.856 5.448 -24.622 1.00 95.25 71 ILE A N 1
ATOM 552 C CA . ILE A 1 71 ? 4.536 6.598 -24.027 1.00 95.25 71 ILE A CA 1
ATOM 553 C C . ILE A 1 71 ? 3.828 7.890 -24.436 1.00 95.25 71 ILE A C 1
ATOM 555 O O . ILE A 1 71 ? 2.979 7.893 -25.326 1.00 95.25 71 ILE A O 1
ATOM 559 N N . ARG A 1 72 ? 4.184 8.982 -23.770 1.00 92.06 72 ARG A N 1
ATOM 560 C CA . ARG A 1 72 ? 3.811 10.349 -24.116 1.00 92.06 72 ARG A CA 1
ATOM 561 C C . ARG A 1 72 ? 5.065 11.203 -24.165 1.00 92.06 72 ARG A C 1
ATOM 563 O O . ARG A 1 72 ? 5.919 11.084 -23.278 1.00 92.06 72 ARG A O 1
ATOM 570 N N . GLU A 1 73 ? 5.149 12.058 -25.170 1.00 88.50 73 GLU A N 1
ATOM 571 C CA . GLU A 1 73 ? 6.101 13.154 -25.203 1.00 88.50 73 GLU A CA 1
ATOM 572 C C . GLU A 1 73 ? 5.604 14.295 -24.299 1.00 88.50 73 GLU A C 1
ATOM 574 O O . GLU A 1 73 ? 4.454 14.728 -24.382 1.00 88.50 73 GLU A O 1
ATOM 579 N N . ASN A 1 74 ? 6.463 14.777 -23.405 1.00 84.19 74 ASN A N 1
ATOM 580 C CA . ASN A 1 74 ? 6.210 15.947 -22.576 1.00 84.19 74 ASN A CA 1
ATOM 581 C C . ASN A 1 74 ? 7.238 17.031 -22.910 1.00 84.19 74 ASN A C 1
ATOM 583 O O . ASN A 1 74 ? 8.446 16.791 -22.842 1.00 84.19 74 ASN A O 1
ATOM 587 N N . ARG A 1 75 ? 6.748 18.215 -23.284 1.00 82.12 75 ARG A N 1
ATOM 588 C CA . ARG A 1 75 ? 7.571 19.377 -23.623 1.00 82.12 75 ARG A CA 1
ATOM 589 C C . ARG A 1 75 ? 7.478 20.394 -22.499 1.00 82.12 75 ARG A C 1
ATOM 591 O O . ARG A 1 75 ? 6.456 21.061 -22.361 1.00 82.12 75 ARG A O 1
ATOM 598 N N . GLU A 1 76 ? 8.551 20.528 -21.727 1.00 72.19 76 GLU A N 1
ATOM 599 C CA . GLU A 1 76 ? 8.676 21.628 -20.762 1.00 72.19 76 GLU A CA 1
ATOM 600 C C . GLU A 1 76 ? 9.156 22.913 -21.455 1.00 72.19 76 GLU A C 1
ATOM 602 O O . GLU A 1 76 ? 8.790 24.018 -21.056 1.00 72.19 76 GLU A O 1
ATOM 607 N N . SER A 1 77 ? 9.929 22.777 -22.540 1.00 70.44 77 SER A N 1
ATOM 608 C CA . SER A 1 77 ? 10.383 23.878 -23.392 1.00 70.44 77 SER A CA 1
ATOM 609 C C . SER A 1 77 ? 10.537 23.417 -24.852 1.00 70.44 77 SER A C 1
ATOM 611 O O . SER A 1 77 ? 10.421 22.230 -25.155 1.00 70.44 77 SER A O 1
ATOM 613 N N . ILE A 1 78 ? 10.828 24.341 -25.779 1.00 64.38 78 ILE A N 1
ATOM 614 C CA . ILE A 1 78 ? 11.161 23.999 -27.182 1.00 64.38 78 ILE A CA 1
ATOM 615 C C . ILE A 1 78 ? 12.407 23.096 -27.269 1.00 64.38 78 ILE A C 1
ATOM 617 O O . ILE A 1 78 ? 12.558 22.353 -28.238 1.00 64.38 78 ILE A O 1
ATOM 621 N N . TYR A 1 79 ? 13.286 23.144 -26.265 1.00 61.12 79 TYR A N 1
ATOM 622 C CA . TYR A 1 79 ? 14.562 22.430 -26.250 1.00 61.12 79 TYR A CA 1
ATOM 623 C C . TYR A 1 79 ? 14.561 21.198 -25.333 1.00 61.12 79 TYR A C 1
ATOM 625 O O . TYR A 1 79 ? 15.438 20.344 -25.474 1.00 61.12 79 TYR A O 1
ATOM 633 N N . ASP A 1 80 ? 13.563 21.069 -24.453 1.00 71.19 80 ASP A N 1
ATOM 634 C CA . ASP A 1 80 ? 13.492 20.026 -23.431 1.00 71.19 80 ASP A CA 1
ATOM 635 C C . ASP A 1 80 ? 12.285 19.113 -23.661 1.00 71.19 80 ASP A C 1
ATOM 637 O O . ASP A 1 80 ? 11.148 19.407 -23.280 1.00 71.19 80 ASP A O 1
ATOM 641 N N . VAL A 1 81 ? 12.573 17.990 -24.322 1.00 79.81 81 VAL A N 1
ATOM 642 C CA . VAL A 1 81 ? 11.616 16.928 -24.634 1.00 79.81 81 VAL A CA 1
ATOM 643 C C . VAL A 1 81 ? 11.905 15.709 -23.763 1.00 79.81 81 VAL A C 1
ATOM 645 O O . VAL A 1 81 ? 13.013 15.156 -23.802 1.00 79.81 81 VAL A O 1
ATOM 648 N N . TYR A 1 82 ? 10.895 15.270 -23.015 1.00 87.25 82 TYR A N 1
ATOM 649 C CA . TYR A 1 82 ? 10.967 14.128 -22.109 1.00 87.25 82 TYR A CA 1
ATOM 650 C C . TYR A 1 82 ? 9.931 13.070 -22.468 1.00 87.25 82 TYR A C 1
ATOM 652 O O . TYR A 1 82 ? 8.812 13.389 -22.860 1.00 87.25 82 TYR A O 1
ATOM 660 N N . TYR A 1 83 ? 10.283 11.800 -22.290 1.00 88.25 83 TYR A N 1
ATOM 661 C CA . TYR A 1 83 ? 9.403 10.684 -22.641 1.00 88.25 83 TYR A CA 1
ATOM 662 C C . TYR A 1 83 ? 8.920 9.972 -21.389 1.00 88.25 83 TYR A C 1
ATOM 664 O O . TYR A 1 83 ? 9.726 9.593 -20.544 1.00 88.25 83 TYR A O 1
ATOM 672 N N . GLN A 1 84 ? 7.614 9.752 -21.264 1.00 87.19 84 GLN A N 1
ATOM 673 C CA . GLN A 1 84 ? 7.052 9.101 -20.085 1.00 87.19 84 GLN A CA 1
ATOM 674 C C . GLN A 1 84 ? 5.971 8.090 -20.460 1.00 87.19 84 GLN A C 1
ATOM 676 O O . GLN A 1 84 ? 5.047 8.395 -21.204 1.00 87.19 84 GLN A O 1
ATOM 681 N N . SER A 1 85 ? 6.045 6.885 -19.903 1.00 86.25 85 SER A N 1
ATOM 682 C CA . SER A 1 85 ? 4.921 5.944 -19.887 1.00 86.25 85 SER A CA 1
ATOM 683 C C . SER A 1 85 ? 4.024 6.187 -18.670 1.00 86.25 85 SER A C 1
ATOM 685 O O . SER A 1 85 ? 4.480 6.648 -17.622 1.00 86.25 85 SER A O 1
ATOM 687 N N . ASN A 1 86 ? 2.733 5.876 -18.785 1.00 85.81 86 ASN A N 1
ATOM 688 C CA . ASN A 1 86 ? 1.863 5.841 -17.607 1.00 85.81 86 ASN A CA 1
ATOM 689 C C . ASN A 1 86 ? 2.233 4.650 -16.697 1.00 85.81 86 ASN A C 1
ATOM 691 O O . ASN A 1 86 ? 2.905 3.711 -17.130 1.00 85.81 86 ASN A O 1
ATOM 695 N N . ASP A 1 87 ? 1.809 4.690 -15.432 1.00 85.38 87 ASP A N 1
ATOM 696 C CA . ASP A 1 87 ? 2.204 3.683 -14.437 1.00 85.38 87 ASP A CA 1
ATOM 697 C C . ASP A 1 87 ? 1.838 2.235 -14.828 1.00 85.38 87 ASP A C 1
ATOM 699 O O . ASP A 1 87 ? 2.720 1.376 -14.722 1.00 85.38 87 ASP A O 1
ATOM 703 N N . PRO A 1 88 ? 0.635 1.944 -15.376 1.00 90.38 88 PRO A N 1
ATOM 704 C CA . PRO A 1 88 ? 0.319 0.604 -15.867 1.00 90.38 88 PRO A CA 1
ATOM 705 C C . PRO A 1 88 ? 1.308 0.097 -16.922 1.00 90.38 88 PRO A C 1
ATOM 707 O O . PRO A 1 88 ? 1.869 -0.992 -16.786 1.00 90.38 88 PRO A O 1
ATOM 710 N N . VAL A 1 89 ? 1.588 0.899 -17.956 1.00 93.31 89 VAL A N 1
ATOM 711 C CA . VAL A 1 89 ? 2.520 0.510 -19.026 1.00 93.31 89 VAL A CA 1
ATOM 712 C C . VAL A 1 89 ? 3.939 0.356 -18.484 1.00 93.31 89 VAL A C 1
ATOM 714 O O . VAL A 1 89 ? 4.631 -0.594 -18.864 1.00 93.31 89 VAL A O 1
ATOM 717 N N . LYS A 1 90 ? 4.377 1.228 -17.563 1.00 91.81 90 LYS A N 1
ATOM 718 C CA . LYS A 1 90 ? 5.679 1.095 -16.891 1.00 91.81 90 LYS A CA 1
ATOM 719 C C . LYS A 1 90 ? 5.804 -0.274 -16.239 1.00 91.81 90 LYS A C 1
ATOM 721 O O . LYS A 1 90 ? 6.751 -0.995 -16.546 1.00 91.81 90 LYS A O 1
ATOM 726 N N . ASN A 1 91 ? 4.882 -0.647 -15.362 1.00 92.06 91 ASN A N 1
ATOM 727 C CA . ASN A 1 91 ? 5.005 -1.896 -14.616 1.00 92.06 91 ASN A CA 1
ATOM 728 C C . ASN A 1 91 ? 4.895 -3.118 -15.516 1.00 92.06 91 ASN A C 1
ATOM 730 O O . ASN A 1 91 ? 5.765 -3.983 -15.446 1.00 92.06 91 ASN A O 1
ATOM 734 N N . MET A 1 92 ? 3.912 -3.163 -16.416 1.00 94.69 92 MET A N 1
ATOM 735 C CA . MET A 1 92 ? 3.770 -4.294 -17.335 1.00 94.69 92 MET A CA 1
ATOM 736 C C . MET A 1 92 ? 5.026 -4.475 -18.195 1.00 94.69 92 MET A C 1
ATOM 738 O O . MET A 1 92 ? 5.533 -5.587 -18.329 1.00 94.69 92 MET A O 1
ATOM 742 N N . THR A 1 93 ? 5.613 -3.383 -18.694 1.00 95.62 93 THR A N 1
ATOM 743 C CA . THR A 1 93 ? 6.878 -3.435 -19.444 1.00 95.62 93 THR A CA 1
ATOM 744 C C . THR A 1 93 ? 8.046 -3.921 -18.577 1.00 95.62 93 THR A C 1
ATOM 746 O O . THR A 1 93 ? 8.866 -4.715 -19.040 1.00 95.62 93 THR A O 1
ATOM 749 N N . ALA A 1 94 ? 8.136 -3.483 -17.317 1.00 94.50 94 ALA A N 1
ATOM 750 C CA . ALA A 1 94 ? 9.174 -3.948 -16.396 1.00 94.50 94 ALA A CA 1
ATOM 751 C C . ALA A 1 94 ? 9.048 -5.456 -16.123 1.00 94.50 94 ALA A C 1
ATOM 753 O O . ALA A 1 94 ? 10.052 -6.169 -16.111 1.00 94.50 94 ALA A O 1
ATOM 754 N N . LEU A 1 95 ? 7.821 -5.965 -15.982 1.00 94.06 95 LEU A N 1
ATOM 755 C CA . LEU A 1 95 ? 7.559 -7.398 -15.842 1.00 94.06 95 LEU A CA 1
ATOM 756 C C . LEU A 1 95 ? 7.937 -8.179 -17.109 1.00 94.06 95 LEU A C 1
ATOM 758 O O . LEU A 1 95 ? 8.513 -9.262 -16.997 1.00 94.06 95 LEU A O 1
ATOM 762 N N . LYS A 1 96 ? 7.725 -7.620 -18.311 1.00 95.12 96 LYS A N 1
ATOM 763 C CA . LYS A 1 96 ? 8.257 -8.207 -19.558 1.00 95.12 96 LYS A CA 1
ATOM 764 C C . LYS A 1 96 ? 9.786 -8.259 -19.540 1.00 95.12 96 LYS A C 1
ATOM 766 O O . LYS A 1 96 ? 10.352 -9.321 -19.767 1.00 95.12 96 LYS A O 1
ATOM 771 N N . ALA A 1 97 ? 10.458 -7.167 -19.169 1.00 94.31 97 ALA A N 1
ATOM 772 C CA . ALA A 1 97 ? 11.920 -7.144 -19.052 1.00 94.31 97 ALA A CA 1
ATOM 773 C C . ALA A 1 97 ? 12.455 -8.172 -18.038 1.00 94.31 97 ALA A C 1
ATOM 775 O O . ALA A 1 97 ? 13.537 -8.732 -18.233 1.00 94.31 97 ALA A O 1
ATOM 776 N N . LEU A 1 98 ? 11.712 -8.416 -16.955 1.00 93.69 98 LEU A N 1
ATOM 777 C CA . LEU A 1 98 ? 12.023 -9.454 -15.977 1.00 93.69 98 LEU A CA 1
ATOM 778 C C . LEU A 1 98 ? 11.868 -10.856 -16.577 1.00 93.69 98 LEU A C 1
ATOM 780 O O . LEU A 1 98 ? 12.790 -11.662 -16.454 1.00 93.69 98 LEU A O 1
ATOM 784 N N . LYS A 1 99 ? 10.747 -11.128 -17.257 1.00 92.19 99 LYS A N 1
ATOM 785 C CA . LYS A 1 99 ? 10.471 -12.412 -17.921 1.00 92.19 99 LYS A CA 1
ATOM 786 C C . LYS A 1 99 ? 11.496 -12.731 -19.014 1.00 92.19 99 LYS A C 1
ATOM 788 O O . LYS A 1 99 ? 11.927 -13.873 -19.125 1.00 92.19 99 LYS A O 1
ATOM 793 N N . ASP A 1 100 ? 11.947 -11.715 -19.744 1.00 90.56 100 ASP A N 1
ATOM 794 C CA . ASP A 1 100 ? 12.967 -11.829 -20.793 1.00 90.56 100 ASP A CA 1
ATOM 795 C C . ASP A 1 100 ? 14.400 -11.988 -20.238 1.00 90.56 100 ASP A C 1
ATOM 797 O O . ASP A 1 100 ? 15.363 -12.028 -21.004 1.00 90.56 100 ASP A O 1
ATOM 801 N N . GLY A 1 101 ? 14.584 -11.984 -18.911 1.00 89.88 101 GLY A N 1
ATOM 802 C CA . GLY A 1 101 ? 15.897 -12.049 -18.257 1.00 89.88 101 GLY A CA 1
ATOM 803 C C . GLY A 1 101 ? 16.742 -10.770 -18.371 1.00 89.88 101 GLY A C 1
ATOM 804 O O . GLY A 1 101 ? 17.868 -10.726 -17.874 1.00 89.88 101 GLY A O 1
ATOM 805 N N . GLY A 1 102 ? 16.213 -9.707 -18.986 1.00 91.00 102 GLY A N 1
ATOM 806 C CA . GLY A 1 102 ? 16.929 -8.452 -19.244 1.00 91.00 102 GLY A CA 1
ATOM 807 C C . GLY A 1 102 ? 17.000 -7.493 -18.051 1.00 91.00 102 GLY A C 1
ATOM 808 O O . GLY A 1 102 ? 17.894 -6.647 -18.010 1.00 91.00 102 GLY A O 1
ATOM 809 N N . MET A 1 103 ? 16.102 -7.629 -17.067 1.00 94.06 103 MET A N 1
ATOM 810 C CA . MET A 1 103 ? 15.939 -6.673 -15.958 1.00 94.06 103 MET A CA 1
ATOM 811 C C . MET A 1 103 ? 17.248 -6.339 -15.230 1.00 94.06 103 MET A C 1
ATOM 813 O O . MET A 1 103 ? 17.551 -5.166 -15.036 1.00 94.06 103 MET A O 1
ATOM 817 N N . LYS A 1 104 ? 18.055 -7.343 -14.858 1.00 93.44 104 LYS A N 1
ATOM 818 C CA . LYS A 1 104 ? 19.312 -7.112 -14.119 1.00 93.44 104 LYS A CA 1
ATOM 819 C C . LYS A 1 104 ? 20.310 -6.265 -14.913 1.00 93.44 104 LYS A C 1
ATOM 821 O O . LYS A 1 104 ? 20.938 -5.377 -14.344 1.00 93.44 104 LYS A O 1
ATOM 826 N N . ASN A 1 105 ? 20.439 -6.526 -16.214 1.00 94.06 105 ASN A N 1
ATOM 827 C CA . ASN A 1 105 ? 21.354 -5.783 -17.077 1.00 94.06 105 ASN A CA 1
ATOM 828 C C . ASN A 1 105 ? 20.876 -4.337 -17.270 1.00 94.06 105 ASN A C 1
ATOM 830 O O . ASN A 1 105 ? 21.636 -3.397 -17.050 1.00 94.06 105 ASN A O 1
ATOM 834 N N . ILE A 1 106 ? 19.590 -4.156 -17.597 1.00 94.94 106 ILE A N 1
ATOM 835 C CA . ILE A 1 106 ? 18.985 -2.826 -17.778 1.00 94.94 106 ILE A CA 1
ATOM 836 C C . ILE A 1 106 ? 19.116 -2.000 -16.492 1.00 94.94 106 ILE A C 1
ATOM 838 O O . ILE A 1 106 ? 19.549 -0.851 -16.543 1.00 94.94 106 ILE A O 1
ATOM 842 N N . ALA A 1 107 ? 18.820 -2.590 -15.331 1.00 95.31 107 ALA A N 1
ATOM 843 C CA . ALA A 1 107 ? 18.969 -1.930 -14.038 1.00 95.31 107 ALA A CA 1
ATOM 844 C C . ALA A 1 107 ? 20.408 -1.446 -13.791 1.00 95.31 107 ALA A C 1
ATOM 846 O O . ALA A 1 107 ? 20.601 -0.288 -13.423 1.00 95.31 107 ALA A O 1
ATOM 847 N N . ALA A 1 108 ? 21.415 -2.288 -14.050 1.00 95.06 108 ALA A N 1
ATOM 848 C CA . ALA A 1 108 ? 22.820 -1.923 -13.871 1.00 95.06 108 ALA A CA 1
ATOM 849 C C . ALA A 1 108 ? 23.241 -0.753 -14.778 1.00 95.06 108 ALA A C 1
ATOM 851 O O . ALA A 1 108 ? 23.930 0.167 -14.329 1.00 95.06 108 ALA A O 1
ATOM 852 N N . ILE A 1 109 ? 22.791 -0.756 -16.036 1.00 95.50 109 ILE A N 1
ATOM 853 C CA . ILE A 1 109 ? 23.035 0.331 -16.993 1.00 95.50 109 ILE A CA 1
ATOM 854 C C . ILE A 1 109 ? 22.422 1.638 -16.488 1.00 95.50 109 ILE A C 1
ATOM 856 O O . ILE A 1 109 ? 23.117 2.651 -16.396 1.00 95.50 109 ILE A O 1
ATOM 860 N N . VAL A 1 110 ? 21.140 1.607 -16.120 1.00 94.50 110 VAL A N 1
ATOM 861 C CA . VAL A 1 110 ? 20.396 2.788 -15.668 1.00 94.50 110 VAL A CA 1
ATOM 862 C C . VAL A 1 110 ? 20.981 3.346 -14.373 1.00 94.50 110 VAL A C 1
ATOM 864 O O . VAL A 1 110 ? 21.200 4.549 -14.273 1.00 94.50 110 VAL A O 1
ATOM 867 N N . GLN A 1 111 ? 21.301 2.501 -13.392 1.00 93.56 111 GLN A N 1
ATOM 868 C CA . GLN A 1 111 ? 21.892 2.951 -12.127 1.00 93.56 111 GLN A CA 1
ATOM 869 C C . GLN A 1 111 ? 23.285 3.564 -12.318 1.00 93.56 111 GLN A C 1
ATOM 871 O O . GLN A 1 111 ? 23.633 4.508 -11.608 1.00 93.56 111 GLN A O 1
ATOM 876 N N . LYS A 1 112 ? 24.067 3.073 -13.289 1.00 93.56 112 LYS A N 1
ATOM 877 C CA . LYS A 1 112 ? 25.378 3.640 -13.635 1.00 93.56 112 LYS A CA 1
ATOM 878 C C . LYS A 1 112 ? 25.255 4.967 -14.389 1.00 93.56 112 LYS A C 1
ATOM 880 O O . LYS A 1 112 ? 25.983 5.905 -14.082 1.00 93.56 112 LYS A O 1
ATOM 885 N N . ALA A 1 113 ? 24.365 5.045 -15.376 1.00 91.25 113 ALA A N 1
ATOM 886 C CA . ALA A 1 113 ? 24.177 6.243 -16.196 1.00 91.25 113 ALA A CA 1
ATOM 887 C C . ALA A 1 113 ? 23.437 7.359 -15.440 1.00 91.25 113 ALA A C 1
ATOM 889 O O . ALA A 1 113 ? 23.696 8.542 -15.652 1.00 91.25 113 ALA A O 1
ATOM 890 N N . MET A 1 114 ? 22.522 6.981 -14.547 1.00 90.12 114 MET A N 1
ATOM 891 C CA . MET A 1 114 ? 21.609 7.875 -13.841 1.00 90.12 114 MET A CA 1
ATOM 892 C C . MET A 1 114 ? 21.600 7.547 -12.338 1.00 90.12 114 MET A C 1
ATOM 894 O O . MET A 1 114 ? 20.566 7.134 -11.802 1.00 90.12 114 MET A O 1
ATOM 898 N N . PRO A 1 115 ? 22.724 7.718 -11.619 1.00 89.81 115 PRO A N 1
ATOM 899 C CA . PRO A 1 115 ? 22.808 7.364 -10.205 1.00 89.81 115 PRO A CA 1
ATOM 900 C C . PRO A 1 115 ? 21.782 8.133 -9.368 1.00 89.81 115 PRO A C 1
ATOM 902 O O . PRO A 1 115 ? 21.343 9.235 -9.732 1.00 89.81 115 PRO A O 1
ATOM 905 N N . VAL A 1 116 ? 21.381 7.534 -8.243 1.00 85.62 116 VAL A N 1
ATOM 906 C CA . VAL A 1 116 ? 20.474 8.182 -7.287 1.00 85.62 116 VAL A CA 1
ATOM 907 C C . VAL A 1 116 ? 21.106 9.488 -6.825 1.00 85.62 116 VAL A C 1
ATOM 909 O O . VAL A 1 116 ? 22.213 9.501 -6.296 1.00 85.62 116 VAL A O 1
ATOM 912 N N . ASN A 1 117 ? 20.373 10.577 -7.026 1.00 78.88 117 ASN A N 1
ATOM 913 C CA . ASN A 1 117 ? 20.716 11.900 -6.538 1.00 78.88 117 ASN A CA 1
ATOM 914 C C . ASN A 1 117 ? 19.608 12.348 -5.578 1.00 78.88 117 ASN A C 1
ATOM 916 O O . ASN A 1 117 ? 18.430 12.171 -5.882 1.00 78.88 117 ASN A O 1
ATOM 920 N N . VAL A 1 118 ? 19.992 12.951 -4.454 1.00 69.69 118 VAL A N 1
ATOM 921 C CA . VAL A 1 118 ? 19.112 13.474 -3.392 1.00 69.69 118 VAL A CA 1
ATOM 922 C C . VAL A 1 118 ? 18.227 14.649 -3.825 1.00 69.69 118 VAL A C 1
ATOM 924 O O . VAL A 1 118 ? 17.538 15.221 -2.991 1.00 69.69 118 VAL A O 1
ATOM 927 N N . VAL A 1 119 ? 18.269 15.038 -5.102 1.00 74.81 119 VAL A N 1
ATOM 928 C CA . VAL A 1 119 ? 17.415 16.082 -5.688 1.00 74.81 119 VAL A CA 1
ATOM 929 C C . VAL A 1 119 ? 16.203 15.492 -6.418 1.00 74.81 119 VAL A C 1
ATOM 931 O O . VAL A 1 119 ? 15.174 16.157 -6.476 1.00 74.81 119 VAL A O 1
ATOM 934 N N . ASN A 1 120 ? 16.263 14.237 -6.893 1.00 83.50 120 ASN A N 1
ATOM 935 C CA . ASN A 1 120 ? 15.146 13.616 -7.610 1.00 83.50 120 ASN A CA 1
ATOM 936 C C . ASN A 1 120 ? 14.531 12.419 -6.842 1.00 83.50 120 ASN A C 1
ATOM 938 O O . ASN A 1 120 ? 15.138 11.338 -6.827 1.00 83.50 120 ASN A O 1
ATOM 942 N N . PRO A 1 121 ? 13.310 12.549 -6.275 1.00 89.44 121 PRO A N 1
ATOM 943 C CA . PRO A 1 121 ? 12.643 11.452 -5.574 1.00 89.44 121 PRO A CA 1
ATOM 944 C C . PRO A 1 121 ? 12.307 10.263 -6.486 1.00 89.44 121 PRO A C 1
ATOM 946 O O . PRO A 1 121 ? 12.309 9.120 -6.018 1.00 89.44 121 PRO A O 1
ATOM 949 N N . ASP A 1 122 ? 12.100 10.480 -7.787 1.00 90.12 122 ASP A N 1
ATOM 950 C CA . ASP A 1 122 ? 11.781 9.399 -8.724 1.00 90.12 122 ASP A CA 1
ATOM 951 C C . ASP A 1 122 ? 12.947 8.426 -8.891 1.00 90.12 122 ASP A C 1
ATOM 953 O O . ASP A 1 122 ? 12.726 7.228 -9.043 1.00 90.12 122 ASP A O 1
ATOM 957 N N . ARG A 1 123 ? 14.199 8.881 -8.758 1.00 91.56 123 ARG A N 1
ATOM 958 C CA . ARG A 1 123 ? 15.360 7.973 -8.763 1.00 91.56 123 ARG A CA 1
ATOM 959 C C . ARG A 1 123 ? 15.409 7.081 -7.529 1.00 91.56 123 ARG A C 1
ATOM 961 O O . ARG A 1 123 ? 15.881 5.948 -7.610 1.00 91.56 123 ARG A O 1
ATOM 968 N N . VAL A 1 124 ? 14.918 7.569 -6.390 1.00 93.69 124 VAL A N 1
ATOM 969 C CA . VAL A 1 124 ? 14.802 6.755 -5.174 1.00 93.69 124 VAL A CA 1
ATOM 970 C C . VAL A 1 124 ? 13.728 5.685 -5.370 1.00 93.69 124 VAL A C 1
ATOM 972 O O . VAL A 1 124 ? 13.987 4.512 -5.096 1.00 93.69 124 VAL A O 1
ATOM 975 N N . ILE A 1 125 ? 12.564 6.061 -5.916 1.00 93.31 125 ILE A N 1
ATOM 976 C CA . ILE A 1 125 ? 11.487 5.111 -6.239 1.00 93.31 125 ILE A CA 1
ATOM 977 C C . ILE A 1 125 ? 11.942 4.106 -7.301 1.00 93.31 125 ILE A C 1
ATOM 979 O O . ILE A 1 125 ? 11.674 2.915 -7.173 1.00 93.31 125 ILE A O 1
ATOM 983 N N . ARG A 1 126 ? 12.677 4.543 -8.324 1.00 94.19 126 ARG A N 1
ATOM 984 C CA . ARG A 1 126 ? 13.260 3.672 -9.348 1.00 94.19 126 ARG A CA 1
ATOM 985 C C . ARG A 1 126 ? 14.132 2.581 -8.736 1.00 94.19 126 ARG A C 1
ATOM 987 O O . ARG A 1 126 ? 13.948 1.403 -9.025 1.00 94.19 126 ARG A O 1
ATOM 994 N N . ASP A 1 127 ? 15.076 2.953 -7.879 1.00 95.00 127 ASP A N 1
ATOM 995 C CA . ASP A 1 127 ? 15.978 1.982 -7.262 1.00 95.00 127 ASP A CA 1
ATOM 996 C C . ASP A 1 127 ? 15.251 1.062 -6.271 1.00 95.00 127 ASP A C 1
ATOM 998 O O . ASP A 1 127 ? 15.632 -0.103 -6.128 1.00 95.00 127 ASP A O 1
ATOM 1002 N N . MET A 1 128 ? 14.186 1.555 -5.632 1.00 95.25 128 MET A N 1
ATOM 1003 C CA . MET A 1 128 ? 13.261 0.736 -4.849 1.00 95.25 128 MET A CA 1
ATOM 1004 C C . MET A 1 128 ? 12.522 -0.277 -5.743 1.00 95.25 128 MET A C 1
ATOM 1006 O O . MET A 1 128 ? 12.532 -1.468 -5.433 1.00 95.25 128 MET A O 1
ATOM 1010 N N . ARG A 1 129 ? 11.969 0.156 -6.887 1.00 95.31 129 ARG A N 1
ATOM 1011 C CA . ARG A 1 129 ? 11.327 -0.691 -7.916 1.00 95.31 129 ARG A CA 1
ATOM 1012 C C . ARG A 1 129 ? 12.256 -1.782 -8.425 1.00 95.31 129 ARG A C 1
ATOM 1014 O O . ARG A 1 129 ? 11.866 -2.944 -8.483 1.00 95.31 129 ARG A O 1
ATOM 1021 N N . ILE A 1 130 ? 13.503 -1.431 -8.739 1.00 95.81 130 ILE A N 1
ATOM 1022 C CA . ILE A 1 130 ? 14.533 -2.401 -9.126 1.00 95.81 130 ILE A CA 1
ATOM 1023 C C . ILE A 1 130 ? 14.721 -3.445 -8.018 1.00 95.81 130 ILE A C 1
ATOM 1025 O O . ILE A 1 130 ? 14.807 -4.633 -8.324 1.00 95.81 130 ILE A O 1
ATOM 1029 N N . GLY A 1 131 ? 14.724 -3.043 -6.743 1.00 96.19 131 GLY A N 1
ATOM 1030 C CA . GLY A 1 131 ? 14.764 -3.970 -5.608 1.00 96.19 131 GLY A CA 1
ATOM 1031 C C . GLY A 1 131 ? 13.617 -4.988 -5.629 1.00 96.19 131 GLY A C 1
ATOM 1032 O O . GLY A 1 131 ? 13.865 -6.183 -5.486 1.00 96.19 131 GLY A O 1
ATOM 1033 N N . PHE A 1 132 ? 12.385 -4.551 -5.912 1.00 96.88 132 PHE A N 1
ATOM 1034 C CA . PHE A 1 132 ? 11.235 -5.450 -6.088 1.00 96.88 132 PHE A CA 1
ATOM 1035 C C . PHE A 1 132 ? 11.432 -6.419 -7.259 1.00 96.88 132 PHE A C 1
ATOM 1037 O O . PHE A 1 132 ? 11.375 -7.635 -7.069 1.00 96.88 132 PHE A O 1
ATOM 1044 N N . TYR A 1 133 ? 11.734 -5.914 -8.458 1.00 95.12 133 TYR A N 1
ATOM 1045 C CA . TYR A 1 133 ? 11.885 -6.764 -9.646 1.00 95.12 133 TYR A CA 1
ATOM 1046 C C . TYR A 1 133 ? 13.071 -7.732 -9.552 1.00 95.12 133 TYR A C 1
ATOM 1048 O O . TYR A 1 133 ? 13.027 -8.823 -10.115 1.00 95.12 133 TYR A O 1
ATOM 1056 N N . THR A 1 134 ? 14.123 -7.362 -8.822 1.00 93.38 134 THR A N 1
ATOM 1057 C CA . THR A 1 134 ? 15.301 -8.214 -8.588 1.00 93.38 134 THR A CA 1
ATOM 1058 C C . THR A 1 134 ? 15.204 -9.058 -7.316 1.00 93.38 134 THR A C 1
ATOM 1060 O O . THR A 1 134 ? 16.133 -9.814 -7.029 1.00 93.38 134 THR A O 1
ATOM 1063 N N . ARG A 1 135 ? 14.083 -8.976 -6.581 1.00 94.94 135 ARG A N 1
ATOM 1064 C CA . ARG A 1 135 ? 13.826 -9.676 -5.307 1.00 94.94 135 ARG A CA 1
ATOM 1065 C C . ARG A 1 135 ? 14.851 -9.358 -4.210 1.00 94.94 135 ARG A C 1
ATOM 1067 O O . ARG A 1 135 ? 15.089 -10.167 -3.317 1.00 94.94 135 ARG A O 1
ATOM 1074 N N . ASN A 1 136 ? 15.450 -8.172 -4.262 1.00 96.25 136 ASN A N 1
ATOM 1075 C CA . ASN A 1 136 ? 16.410 -7.694 -3.279 1.00 96.25 136 ASN A CA 1
ATOM 1076 C C . ASN A 1 136 ? 15.696 -6.879 -2.186 1.00 96.25 136 ASN A C 1
ATOM 1078 O O . ASN A 1 136 ? 15.445 -5.680 -2.342 1.00 96.25 136 ASN A O 1
ATOM 1082 N N . VAL A 1 137 ? 15.381 -7.552 -1.073 1.00 96.12 137 VAL A N 1
ATOM 1083 C CA . VAL A 1 137 ? 14.688 -6.962 0.087 1.00 96.12 137 VAL A CA 1
ATOM 1084 C C . VAL A 1 137 ? 15.462 -5.777 0.655 1.00 96.12 137 VAL A C 1
ATOM 1086 O O . VAL A 1 137 ? 14.885 -4.722 0.908 1.00 96.12 137 VAL A O 1
ATOM 1089 N N . GLU A 1 138 ? 16.772 -5.938 0.841 1.00 96.62 138 GLU A N 1
ATOM 1090 C CA . GLU A 1 138 ? 17.618 -4.909 1.437 1.00 96.62 138 GLU A CA 1
ATOM 1091 C C . GLU A 1 138 ? 17.624 -3.643 0.580 1.00 96.62 138 GLU A C 1
ATOM 1093 O O . GLU A 1 138 ? 17.387 -2.548 1.091 1.00 96.62 138 GLU A O 1
ATOM 1098 N N . GLN A 1 139 ? 17.820 -3.788 -0.733 1.00 95.38 139 GLN A N 1
ATOM 1099 C CA . GLN A 1 139 ? 17.787 -2.660 -1.658 1.00 95.38 139 GLN A CA 1
ATOM 1100 C C . GLN A 1 139 ? 16.441 -1.933 -1.603 1.00 95.38 139 GLN A C 1
ATOM 1102 O O . GLN A 1 139 ? 16.421 -0.714 -1.426 1.00 95.38 139 GLN A O 1
ATOM 1107 N N . ALA A 1 140 ? 15.327 -2.659 -1.727 1.00 96.75 140 ALA A N 1
ATOM 1108 C CA . ALA A 1 140 ? 13.997 -2.057 -1.715 1.00 96.75 140 ALA A CA 1
ATOM 1109 C C . ALA A 1 140 ? 13.744 -1.281 -0.411 1.00 96.75 140 ALA A C 1
ATOM 1111 O O . ALA A 1 140 ? 13.398 -0.097 -0.442 1.00 96.75 140 ALA A O 1
ATOM 1112 N N . MET A 1 141 ? 13.998 -1.911 0.739 1.00 95.38 141 MET A N 1
ATOM 1113 C CA . MET A 1 141 ? 13.689 -1.320 2.042 1.00 95.38 141 MET A CA 1
ATOM 1114 C C . MET A 1 141 ? 14.656 -0.199 2.437 1.00 95.38 141 MET A C 1
ATOM 1116 O O . MET A 1 141 ? 14.232 0.777 3.058 1.00 95.38 141 MET A O 1
ATOM 1120 N N . ASN A 1 142 ? 15.933 -0.274 2.055 1.00 95.50 142 ASN A N 1
ATOM 1121 C CA . ASN A 1 142 ? 16.882 0.815 2.297 1.00 95.50 142 ASN A CA 1
ATOM 1122 C C . ASN A 1 142 ? 16.548 2.048 1.450 1.00 95.50 142 ASN A C 1
ATOM 1124 O O . ASN A 1 142 ? 16.635 3.169 1.951 1.00 95.50 142 ASN A O 1
ATOM 1128 N N . LYS A 1 143 ? 16.111 1.867 0.196 1.00 95.19 143 LYS A N 1
ATOM 1129 C CA . LYS A 1 143 ? 15.663 2.985 -0.648 1.00 95.19 143 LYS A CA 1
ATOM 1130 C C . LYS A 1 143 ? 14.350 3.584 -0.159 1.00 95.19 143 LYS A C 1
ATOM 1132 O O . LYS A 1 143 ? 14.237 4.805 -0.137 1.00 95.19 143 LYS A O 1
ATOM 1137 N N . TYR A 1 144 ? 13.418 2.766 0.328 1.00 94.44 144 TYR A N 1
ATOM 1138 C CA . TYR A 1 144 ? 12.207 3.270 0.975 1.00 94.44 144 TYR A CA 1
ATOM 1139 C C . TYR A 1 144 ? 12.533 4.141 2.202 1.00 94.44 144 TYR A C 1
ATOM 1141 O O . TYR A 1 144 ? 12.079 5.280 2.289 1.00 94.44 144 TYR A O 1
ATOM 1149 N N . LYS A 1 145 ? 13.409 3.669 3.103 1.00 93.62 145 LYS A N 1
ATOM 1150 C CA . LYS A 1 145 ? 13.875 4.449 4.268 1.00 93.62 145 LYS A CA 1
ATOM 1151 C C . LYS A 1 145 ? 14.575 5.750 3.869 1.00 93.62 145 LYS A C 1
ATOM 1153 O O . LYS A 1 145 ? 14.329 6.786 4.481 1.00 93.62 145 LYS A O 1
ATOM 1158 N N . LEU A 1 146 ? 15.430 5.704 2.846 1.00 93.50 146 LEU A N 1
ATOM 1159 C CA . LEU A 1 146 ? 16.093 6.893 2.307 1.00 93.50 146 LEU A CA 1
ATOM 1160 C C . LEU A 1 146 ? 15.066 7.912 1.796 1.00 93.50 146 LEU A C 1
ATOM 1162 O O . LEU A 1 146 ? 15.159 9.095 2.112 1.00 93.50 146 LEU A O 1
ATOM 1166 N N . GLY A 1 147 ? 14.064 7.441 1.055 1.00 92.62 147 GLY A N 1
ATOM 1167 C CA . GLY A 1 147 ? 12.969 8.264 0.555 1.00 92.62 147 GLY A CA 1
ATOM 1168 C C . GLY A 1 147 ? 12.160 8.921 1.666 1.00 92.62 147 GLY A C 1
ATOM 1169 O O . GLY A 1 147 ? 11.936 10.125 1.615 1.00 92.62 147 GLY A O 1
ATOM 1170 N N . LEU A 1 148 ? 11.817 8.176 2.718 1.00 91.44 148 LEU A N 1
ATOM 1171 C CA . LEU A 1 148 ? 11.156 8.727 3.905 1.00 91.44 148 LEU A CA 1
ATOM 1172 C C . LEU A 1 148 ? 12.004 9.777 4.635 1.00 91.44 148 LEU A C 1
ATOM 1174 O O . LEU A 1 148 ? 11.454 10.718 5.198 1.00 91.44 148 LEU A O 1
ATOM 1178 N N . SER A 1 149 ? 13.331 9.632 4.630 1.00 91.69 149 SER A N 1
ATOM 1179 C CA . SER A 1 149 ? 14.237 10.582 5.283 1.00 91.69 149 SER A CA 1
ATOM 1180 C C . SER A 1 149 ? 14.386 11.896 4.517 1.00 91.69 149 SER A C 1
ATOM 1182 O O . SER A 1 149 ? 14.561 12.934 5.147 1.00 91.69 149 SER A O 1
ATOM 1184 N N . ILE A 1 150 ? 14.380 11.854 3.182 1.00 91.81 150 ILE A N 1
ATOM 1185 C CA . ILE A 1 150 ? 14.646 13.030 2.334 1.00 91.81 150 ILE A CA 1
ATOM 1186 C C . ILE A 1 150 ? 13.336 13.676 1.864 1.00 91.81 150 ILE A C 1
ATOM 1188 O O . ILE A 1 150 ? 13.223 14.898 1.820 1.00 91.81 150 ILE A O 1
ATOM 1192 N N . TYR A 1 151 ? 12.327 12.861 1.553 1.00 90.94 151 TYR A N 1
ATOM 1193 C CA . TYR A 1 151 ? 11.054 13.274 0.961 1.00 90.94 151 TYR A CA 1
ATOM 1194 C C . TYR A 1 151 ? 9.840 12.670 1.688 1.00 90.94 151 TYR A C 1
ATOM 1196 O O . TYR A 1 151 ? 8.992 12.044 1.041 1.00 90.94 151 TYR A O 1
ATOM 1204 N N . PRO A 1 152 ? 9.699 12.859 3.013 1.00 89.81 152 PRO A N 1
ATOM 1205 C CA . PRO A 1 152 ? 8.649 12.210 3.801 1.00 89.81 152 PRO A CA 1
ATOM 1206 C C . PRO A 1 152 ? 7.252 12.458 3.223 1.00 89.81 152 PRO A C 1
ATOM 1208 O O . PRO A 1 152 ? 6.521 11.514 2.942 1.00 89.81 152 PRO A O 1
ATOM 1211 N N . ASN A 1 153 ? 6.906 13.719 2.946 1.00 86.75 153 ASN A N 1
ATOM 1212 C CA . ASN A 1 153 ? 5.586 14.074 2.418 1.00 86.75 153 ASN A CA 1
ATOM 1213 C C . ASN A 1 153 ? 5.309 13.453 1.043 1.00 86.75 153 ASN A C 1
ATOM 1215 O O . ASN A 1 153 ? 4.174 13.079 0.766 1.00 86.75 153 ASN A O 1
ATOM 1219 N N . TYR A 1 154 ? 6.315 13.338 0.174 1.00 88.75 154 TYR A N 1
ATOM 1220 C CA . TYR A 1 154 ? 6.120 12.706 -1.131 1.00 88.75 154 TYR A CA 1
ATOM 1221 C C . TYR A 1 154 ? 5.893 11.204 -0.962 1.00 88.75 154 TYR A C 1
ATOM 1223 O O . TYR A 1 154 ? 4.920 10.669 -1.484 1.00 88.75 154 TYR A O 1
ATOM 1231 N N . PHE A 1 155 ? 6.732 10.533 -0.170 1.00 90.25 155 PHE A N 1
ATOM 1232 C CA . PHE A 1 155 ? 6.649 9.086 0.019 1.00 90.25 155 PHE A CA 1
ATOM 1233 C C . PHE A 1 155 ? 5.349 8.655 0.703 1.00 90.25 155 PHE A C 1
ATOM 1235 O O . PHE A 1 155 ? 4.722 7.702 0.252 1.00 90.25 155 PHE A O 1
ATOM 1242 N N . TYR A 1 156 ? 4.897 9.398 1.713 1.00 84.81 156 TYR A N 1
ATOM 1243 C CA . TYR A 1 156 ? 3.649 9.098 2.415 1.00 84.81 156 TYR A CA 1
ATOM 1244 C C . TYR A 1 156 ? 2.388 9.293 1.567 1.00 84.81 156 TYR A C 1
ATOM 1246 O O . TYR A 1 156 ? 1.398 8.608 1.790 1.00 84.81 156 TYR A O 1
ATOM 1254 N N . ASN A 1 157 ? 2.404 10.207 0.593 1.00 82.75 157 ASN A N 1
ATOM 1255 C CA . ASN A 1 157 ? 1.219 10.513 -0.215 1.00 82.75 157 ASN A CA 1
ATOM 1256 C C . ASN A 1 157 ? 1.178 9.772 -1.562 1.00 82.75 157 ASN A C 1
ATOM 1258 O O . ASN A 1 157 ? 0.147 9.783 -2.229 1.00 82.75 157 ASN A O 1
ATOM 1262 N N . THR A 1 158 ? 2.283 9.155 -1.993 1.00 83.38 158 THR A N 1
ATOM 1263 C CA . THR A 1 158 ? 2.415 8.606 -3.356 1.00 83.38 158 THR A CA 1
ATOM 1264 C C . THR A 1 158 ? 1.928 7.158 -3.496 1.00 83.38 158 THR A C 1
ATOM 1266 O O . THR A 1 158 ? 1.841 6.678 -4.623 1.00 83.38 158 THR A O 1
ATOM 1269 N N . ARG A 1 159 ? 1.588 6.465 -2.395 1.00 86.69 159 ARG A N 1
ATOM 1270 C CA . ARG A 1 159 ? 1.179 5.042 -2.401 1.00 86.69 159 ARG A CA 1
ATOM 1271 C C . ARG A 1 159 ? 2.172 4.181 -3.184 1.00 86.69 159 ARG A C 1
ATOM 1273 O O . ARG A 1 159 ? 1.870 3.612 -4.236 1.00 86.69 159 ARG A O 1
ATOM 1280 N N . ILE A 1 160 ? 3.433 4.232 -2.758 1.00 91.56 160 ILE A N 1
ATOM 1281 C CA . ILE A 1 160 ? 4.549 3.752 -3.579 1.00 91.56 160 ILE A CA 1
ATOM 1282 C C . ILE A 1 160 ? 4.430 2.253 -3.821 1.00 91.56 160 ILE A C 1
ATOM 1284 O O . ILE A 1 160 ? 4.637 1.816 -4.948 1.00 91.56 160 ILE A O 1
ATOM 1288 N N . PHE A 1 161 ? 4.082 1.458 -2.816 1.00 94.38 161 PHE A N 1
ATOM 1289 C CA . PHE A 1 161 ? 3.963 0.016 -2.992 1.00 94.38 161 PHE A CA 1
ATOM 1290 C C . PHE A 1 161 ? 2.802 -0.348 -3.918 1.00 94.38 161 PHE A C 1
ATOM 1292 O O . PHE A 1 161 ? 2.987 -1.194 -4.797 1.00 94.38 161 PHE A O 1
ATOM 1299 N N . GLY A 1 162 ? 1.668 0.346 -3.809 1.00 92.12 162 GLY A N 1
ATOM 1300 C CA . 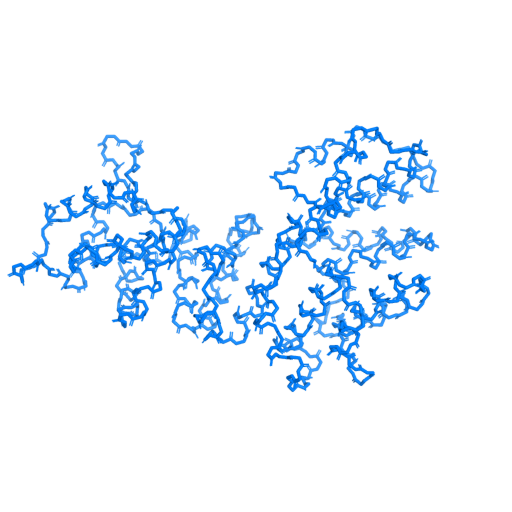GLY A 1 162 ? 0.546 0.236 -4.738 1.00 92.12 162 GLY A CA 1
ATOM 1301 C C . GLY A 1 162 ? 0.948 0.575 -6.173 1.00 92.12 162 GLY A C 1
ATOM 1302 O O . GLY A 1 162 ? 0.677 -0.198 -7.091 1.00 92.12 162 GLY A O 1
ATOM 1303 N N . ARG A 1 163 ? 1.707 1.655 -6.386 1.00 91.25 163 ARG A N 1
ATOM 1304 C CA . ARG A 1 163 ? 2.222 2.017 -7.720 1.00 91.25 163 ARG A CA 1
ATOM 1305 C C . ARG A 1 163 ? 3.195 0.997 -8.300 1.00 91.25 163 ARG A C 1
ATOM 1307 O O . ARG A 1 163 ? 3.326 0.938 -9.516 1.00 91.25 163 ARG A O 1
ATOM 1314 N N . ILE A 1 164 ? 3.895 0.221 -7.475 1.00 93.50 164 ILE A N 1
ATOM 1315 C CA . ILE A 1 164 ? 4.845 -0.803 -7.939 1.00 93.50 164 ILE A CA 1
ATOM 1316 C C . ILE A 1 164 ? 4.143 -2.135 -8.197 1.00 93.50 164 ILE A C 1
ATOM 1318 O O . ILE A 1 164 ? 4.455 -2.803 -9.182 1.00 93.50 164 ILE A O 1
ATOM 1322 N N . CYS A 1 165 ? 3.233 -2.525 -7.304 1.00 94.62 165 CYS A N 1
ATOM 1323 C CA . CYS A 1 165 ? 2.704 -3.884 -7.246 1.00 94.62 165 CYS A CA 1
ATOM 1324 C C . CYS A 1 165 ? 1.236 -4.014 -7.678 1.00 94.62 165 CYS A C 1
ATOM 1326 O O . CYS A 1 165 ? 0.827 -5.127 -7.979 1.00 94.62 165 CYS A O 1
ATOM 1328 N N . ASN A 1 166 ? 0.461 -2.925 -7.729 1.00 92.94 166 ASN A N 1
ATOM 1329 C CA . ASN A 1 166 ? -0.986 -2.921 -7.996 1.00 92.94 166 ASN A CA 1
ATOM 1330 C C . ASN A 1 166 ? -1.368 -2.033 -9.201 1.00 92.94 166 ASN A C 1
ATOM 1332 O O . ASN A 1 166 ? -2.387 -1.352 -9.184 1.00 92.94 166 ASN A O 1
ATOM 1336 N N . MET A 1 167 ? -0.531 -1.989 -10.247 1.00 90.38 167 MET A N 1
ATOM 1337 C CA . MET A 1 167 ? -0.773 -1.167 -11.447 1.00 90.38 167 MET A CA 1
ATOM 1338 C C . MET A 1 167 ? -0.291 -1.869 -12.733 1.00 90.38 167 MET A C 1
ATOM 1340 O O . MET A 1 167 ? 0.764 -1.495 -13.244 1.00 90.38 167 MET A O 1
ATOM 1344 N N . PRO A 1 168 ? -1.021 -2.859 -13.286 1.00 90.94 168 PRO A N 1
ATOM 1345 C CA . PRO A 1 168 ? -2.042 -3.669 -12.615 1.00 90.94 168 PRO A CA 1
ATOM 1346 C C . PRO A 1 168 ? -1.403 -4.706 -11.669 1.00 90.94 168 PRO A C 1
ATOM 1348 O O . PRO A 1 168 ? -0.186 -4.907 -11.691 1.00 90.94 168 PRO A O 1
ATOM 1351 N N . PHE A 1 169 ? -2.211 -5.357 -10.830 1.00 92.94 169 PHE A N 1
ATOM 1352 C CA . PHE A 1 169 ? -1.749 -6.441 -9.959 1.00 92.94 169 PHE A CA 1
ATOM 1353 C C . PHE A 1 169 ? -1.466 -7.719 -10.758 1.00 92.94 169 PHE A C 1
ATOM 1355 O O . PHE A 1 169 ? -2.368 -8.278 -11.378 1.00 92.94 169 PHE A O 1
ATOM 1362 N N . ASP A 1 170 ? -0.224 -8.206 -10.725 1.00 92.56 170 ASP A N 1
ATOM 1363 C CA . ASP A 1 170 ? 0.161 -9.504 -11.295 1.00 92.56 170 ASP A CA 1
ATOM 1364 C C . ASP A 1 170 ? 0.370 -10.511 -10.162 1.00 92.56 170 ASP A C 1
ATOM 1366 O O . ASP A 1 170 ? 1.402 -10.510 -9.485 1.00 92.56 170 ASP A O 1
ATOM 1370 N N . ILE A 1 171 ? -0.620 -11.379 -9.950 1.00 93.06 171 ILE A N 1
ATOM 1371 C CA . ILE A 1 171 ? -0.615 -12.333 -8.840 1.00 93.06 171 ILE A CA 1
ATOM 1372 C C . ILE A 1 171 ? 0.529 -13.350 -8.928 1.00 93.06 171 ILE A C 1
ATOM 1374 O O . ILE A 1 171 ? 1.129 -13.700 -7.908 1.00 93.06 171 ILE A O 1
ATOM 1378 N N . SER A 1 172 ? 0.860 -13.822 -10.133 1.00 92.56 172 SER A N 1
ATOM 1379 C CA . SER A 1 172 ? 1.907 -14.827 -10.336 1.00 92.56 172 SER A CA 1
ATOM 1380 C C . SER A 1 172 ? 3.285 -14.255 -10.017 1.00 92.56 172 SER A C 1
ATOM 1382 O O . SER A 1 172 ? 4.083 -14.891 -9.323 1.00 92.56 172 SER A O 1
ATOM 1384 N N . TRP A 1 173 ? 3.564 -13.035 -10.473 1.00 94.25 173 TRP A N 1
ATOM 1385 C CA . TRP A 1 173 ? 4.784 -12.321 -10.125 1.00 94.25 173 TRP A CA 1
ATOM 1386 C C . TRP A 1 173 ? 4.819 -11.963 -8.639 1.00 94.25 173 TRP A C 1
ATOM 1388 O O . TRP A 1 173 ? 5.849 -12.187 -7.994 1.00 94.25 173 TRP A O 1
ATOM 1398 N N . PHE A 1 174 ? 3.714 -11.471 -8.078 1.00 96.12 174 PHE A N 1
ATOM 1399 C CA . PHE A 1 174 ? 3.653 -11.035 -6.686 1.00 96.12 174 PHE A CA 1
ATOM 1400 C C . PHE A 1 174 ? 3.939 -12.182 -5.710 1.00 96.12 174 PHE A C 1
ATOM 1402 O O . PHE A 1 174 ? 4.788 -12.042 -4.827 1.00 96.12 174 PHE A O 1
ATOM 1409 N N . LYS A 1 175 ? 3.337 -13.361 -5.934 1.00 94.00 175 LYS A N 1
ATOM 1410 C CA . LYS A 1 175 ? 3.609 -14.590 -5.159 1.00 94.00 175 LYS A CA 1
ATOM 1411 C C . LYS A 1 175 ? 5.081 -15.015 -5.204 1.00 94.00 175 LYS A C 1
ATOM 1413 O O . LYS A 1 175 ? 5.554 -15.708 -4.310 1.00 94.00 175 LYS A O 1
ATOM 1418 N N . SER A 1 176 ? 5.825 -14.590 -6.227 1.00 93.31 176 SER A N 1
ATOM 1419 C CA . SER A 1 176 ? 7.250 -14.899 -6.375 1.00 93.31 176 SER A CA 1
ATOM 1420 C C . SER A 1 176 ? 8.185 -13.985 -5.569 1.00 93.31 176 SER A C 1
ATOM 1422 O O . SER A 1 176 ? 9.395 -14.233 -5.523 1.00 93.31 176 SER A O 1
ATOM 1424 N N . LEU A 1 177 ? 7.662 -12.911 -4.966 1.00 96.00 177 LEU A N 1
ATOM 1425 C CA . LEU A 1 1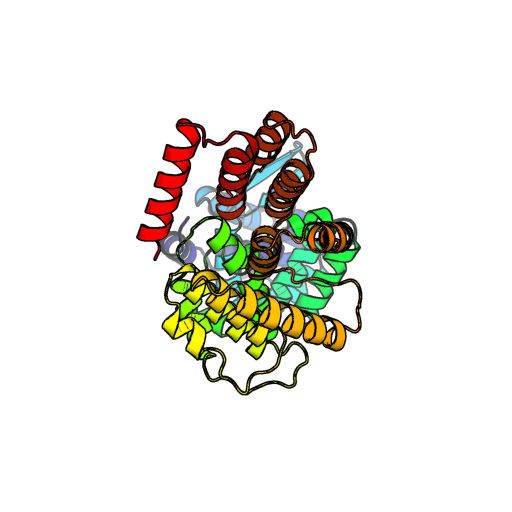77 ? 8.441 -11.980 -4.154 1.00 96.00 177 LEU A CA 1
ATOM 1426 C C . LEU A 1 177 ? 8.799 -12.590 -2.787 1.00 96.00 177 LEU A C 1
ATOM 1428 O O . LEU A 1 177 ? 8.039 -13.390 -2.248 1.00 96.00 177 LEU A O 1
ATOM 1432 N N . PRO A 1 178 ? 9.917 -12.186 -2.161 1.00 95.44 178 PRO A N 1
ATOM 1433 C CA . PRO A 1 178 ? 10.181 -12.499 -0.760 1.00 95.44 178 PRO A CA 1
ATOM 1434 C C . PRO A 1 178 ? 9.063 -12.005 0.170 1.00 95.44 178 PRO A C 1
ATOM 1436 O O . PRO A 1 178 ? 8.549 -10.898 -0.006 1.00 95.44 178 PRO A O 1
ATOM 1439 N N . ILE A 1 179 ? 8.757 -12.783 1.212 1.00 93.25 179 ILE A N 1
ATOM 1440 C CA . ILE A 1 179 ? 7.676 -12.506 2.177 1.00 93.25 179 ILE A CA 1
ATOM 1441 C C . ILE A 1 179 ? 7.717 -11.084 2.765 1.00 93.25 179 ILE A C 1
ATOM 1443 O O . ILE A 1 179 ? 6.666 -10.449 2.798 1.00 93.25 179 ILE A O 1
ATOM 1447 N N . PRO A 1 180 ? 8.876 -10.506 3.151 1.00 94.12 180 PRO A N 1
ATOM 1448 C CA . PRO A 1 180 ? 8.906 -9.131 3.658 1.00 94.12 180 PRO A CA 1
ATOM 1449 C C . PRO A 1 180 ? 8.413 -8.079 2.652 1.00 94.12 180 PRO A C 1
ATOM 1451 O O . PRO A 1 180 ? 7.789 -7.091 3.045 1.00 94.12 180 PRO A O 1
ATOM 1454 N N . LEU A 1 181 ? 8.673 -8.290 1.354 1.00 96.19 181 LEU A N 1
ATOM 1455 C CA . LEU A 1 181 ? 8.181 -7.409 0.291 1.00 96.19 181 LEU A CA 1
ATOM 1456 C C . LEU A 1 181 ? 6.687 -7.611 0.053 1.00 96.19 181 LEU A C 1
ATOM 1458 O O . LEU A 1 181 ? 5.979 -6.620 -0.105 1.00 96.19 181 LEU A O 1
ATOM 1462 N N . GLN A 1 182 ? 6.209 -8.863 0.080 1.00 96.19 182 GLN A N 1
ATOM 1463 C CA . GLN A 1 182 ? 4.775 -9.151 -0.008 1.00 96.19 182 GLN A CA 1
ATOM 1464 C C . GLN A 1 182 ? 4.016 -8.480 1.141 1.00 96.19 182 GLN A C 1
ATOM 1466 O O . GLN A 1 182 ? 3.082 -7.728 0.890 1.00 96.19 182 GLN A O 1
ATOM 1471 N N . ALA A 1 183 ? 4.457 -8.691 2.385 1.00 94.50 183 ALA A N 1
ATOM 1472 C CA . ALA A 1 183 ? 3.810 -8.152 3.579 1.00 94.50 183 ALA A CA 1
ATOM 1473 C C . ALA A 1 183 ? 3.735 -6.619 3.550 1.00 94.50 183 ALA A C 1
ATOM 1475 O O . ALA A 1 183 ? 2.680 -6.051 3.799 1.00 94.50 183 ALA A O 1
ATOM 1476 N N . THR A 1 184 ? 4.839 -5.950 3.203 1.00 93.88 184 THR A N 1
ATOM 1477 C CA . THR A 1 184 ? 4.886 -4.480 3.171 1.00 93.88 184 THR A CA 1
ATOM 1478 C C . THR A 1 184 ? 4.021 -3.907 2.047 1.00 93.88 184 THR A C 1
ATOM 1480 O O . THR A 1 184 ? 3.362 -2.891 2.242 1.00 93.88 184 THR A O 1
ATOM 1483 N N . ALA A 1 185 ? 4.009 -4.542 0.870 1.00 96.31 185 ALA A N 1
ATOM 1484 C CA . ALA A 1 185 ? 3.193 -4.063 -0.238 1.00 96.31 185 ALA A CA 1
ATOM 1485 C C . ALA A 1 185 ? 1.697 -4.317 -0.016 1.00 96.31 185 ALA A C 1
ATOM 1487 O O . ALA A 1 185 ? 0.891 -3.431 -0.290 1.00 96.31 185 ALA A O 1
ATOM 1488 N N . LEU A 1 186 ? 1.330 -5.494 0.503 1.00 96.69 186 LEU A N 1
ATOM 1489 C CA . LEU A 1 186 ? -0.061 -5.822 0.813 1.00 96.69 186 LEU A CA 1
ATOM 1490 C C . LEU A 1 186 ? -0.633 -4.924 1.909 1.00 96.69 186 LEU A C 1
ATOM 1492 O O . LEU A 1 186 ? -1.797 -4.573 1.803 1.00 96.69 186 LEU A O 1
ATOM 1496 N N . ASP A 1 187 ? 0.159 -4.523 2.907 1.00 94.31 187 ASP A N 1
ATOM 1497 C CA . ASP A 1 187 ? -0.289 -3.603 3.962 1.00 94.31 187 ASP A CA 1
ATOM 1498 C C . ASP A 1 187 ? -0.832 -2.287 3.371 1.00 94.31 187 ASP A C 1
ATOM 1500 O O . ASP A 1 187 ? -1.977 -1.919 3.619 1.00 94.31 187 ASP A O 1
ATOM 1504 N N . GLU A 1 188 ? -0.073 -1.637 2.478 1.00 93.44 188 GLU A N 1
ATOM 1505 C CA . GLU A 1 188 ? -0.522 -0.403 1.812 1.00 93.44 188 GLU A CA 1
ATOM 1506 C C . GLU A 1 188 ? -1.702 -0.648 0.854 1.00 93.44 188 GLU A C 1
ATOM 1508 O O . GLU A 1 188 ? -2.681 0.102 0.883 1.00 93.44 188 GLU A O 1
ATOM 1513 N N . ILE A 1 189 ? -1.616 -1.696 0.021 1.00 95.25 189 ILE A N 1
ATOM 1514 C CA . ILE A 1 189 ? -2.604 -1.994 -1.029 1.00 95.25 189 ILE A CA 1
ATOM 1515 C C . ILE A 1 189 ? -3.963 -2.365 -0.438 1.00 95.25 189 ILE A C 1
ATOM 1517 O O . ILE A 1 189 ? -4.981 -1.836 -0.875 1.00 95.25 189 ILE A O 1
ATOM 1521 N N . ILE A 1 190 ? -3.991 -3.264 0.547 1.00 95.62 190 ILE A N 1
ATOM 1522 C CA . ILE A 1 190 ? -5.233 -3.717 1.185 1.00 95.62 190 ILE A CA 1
ATOM 1523 C C . ILE A 1 190 ? -5.892 -2.555 1.913 1.00 95.62 190 ILE A C 1
ATOM 1525 O O . ILE A 1 190 ? -7.101 -2.377 1.824 1.00 95.62 190 ILE A O 1
ATOM 1529 N N . GLU A 1 191 ? -5.109 -1.743 2.618 1.00 92.56 191 GLU A N 1
ATOM 1530 C CA . GLU A 1 191 ? -5.648 -0.591 3.325 1.00 92.56 191 GLU A CA 1
ATOM 1531 C C . GLU A 1 191 ? -6.220 0.453 2.351 1.00 92.56 191 GLU A C 1
ATOM 1533 O O . GLU A 1 191 ? -7.266 1.030 2.629 1.00 92.56 191 GLU A O 1
ATOM 1538 N N . ASP A 1 192 ? -5.570 0.697 1.205 1.00 91.62 192 ASP A N 1
ATOM 1539 C CA . ASP A 1 192 ? -6.130 1.545 0.140 1.00 91.62 192 ASP A CA 1
ATOM 1540 C C . ASP A 1 192 ? -7.436 0.970 -0.426 1.00 91.62 192 ASP A C 1
ATOM 1542 O O . ASP A 1 192 ? -8.404 1.717 -0.574 1.00 91.62 192 ASP A O 1
ATOM 1546 N N . ALA A 1 193 ? -7.473 -0.338 -0.695 1.00 93.12 193 ALA A N 1
ATOM 1547 C CA . ALA A 1 193 ? -8.650 -1.016 -1.223 1.00 93.12 193 ALA A CA 1
ATOM 1548 C C . ALA A 1 193 ? -9.828 -0.963 -0.238 1.00 93.12 193 ALA A C 1
ATOM 1550 O O . ALA A 1 193 ? -10.933 -0.611 -0.633 1.00 93.12 193 ALA A O 1
ATOM 1551 N N . ILE A 1 194 ? -9.597 -1.207 1.058 1.00 93.25 194 ILE A N 1
ATOM 1552 C CA . ILE A 1 194 ? -10.630 -1.095 2.104 1.00 93.25 194 ILE A CA 1
ATOM 1553 C C . ILE A 1 194 ? -11.208 0.324 2.146 1.00 93.25 194 ILE A C 1
ATOM 1555 O O . ILE A 1 194 ? -12.424 0.497 2.121 1.00 93.25 194 ILE A O 1
ATOM 1559 N N . ILE A 1 195 ? -10.343 1.341 2.184 1.00 90.88 195 ILE A N 1
ATOM 1560 C CA . ILE A 1 195 ? -10.741 2.756 2.251 1.00 90.88 195 ILE A CA 1
ATOM 1561 C C . ILE A 1 195 ? -11.578 3.160 1.028 1.00 90.88 195 ILE A C 1
ATOM 1563 O O . ILE A 1 195 ? -12.530 3.932 1.163 1.00 90.88 195 ILE A O 1
ATOM 1567 N N . ALA A 1 196 ? -11.236 2.633 -0.149 1.00 91.06 196 ALA A N 1
ATOM 1568 C CA . ALA A 1 196 ? -11.939 2.885 -1.404 1.00 91.06 196 ALA A CA 1
ATOM 1569 C C . ALA A 1 196 ? -13.134 1.941 -1.654 1.00 91.06 196 ALA A C 1
ATOM 1571 O O . ALA A 1 196 ? -13.842 2.126 -2.643 1.00 91.06 196 ALA A O 1
ATOM 1572 N N . LEU A 1 197 ? -13.368 0.963 -0.767 1.00 92.31 197 LEU A N 1
ATOM 1573 C CA . LEU A 1 197 ? -14.305 -0.153 -0.950 1.00 92.31 197 LEU A CA 1
ATOM 1574 C C . LEU A 1 197 ? -14.081 -0.897 -2.275 1.00 92.31 197 LEU A C 1
ATOM 1576 O O . LEU A 1 197 ? -15.036 -1.249 -2.954 1.00 92.31 197 LEU A O 1
ATOM 1580 N N . GLU A 1 198 ? -12.829 -1.119 -2.665 1.00 92.62 198 GLU A N 1
ATOM 1581 C CA . GLU A 1 198 ? -12.473 -1.941 -3.824 1.00 92.62 198 GLU A CA 1
ATOM 1582 C C . GLU A 1 198 ? -12.538 -3.444 -3.480 1.00 92.62 198 GLU A C 1
ATOM 1584 O O . GLU A 1 198 ? -12.312 -3.817 -2.325 1.00 92.62 198 GLU A O 1
ATOM 1589 N N . PRO A 1 199 ? -12.799 -4.330 -4.464 1.00 92.00 199 PRO A N 1
ATOM 1590 C CA . PRO A 1 199 ? -12.807 -5.777 -4.247 1.00 92.00 199 PRO A CA 1
ATOM 1591 C C . PRO A 1 199 ? -11.495 -6.309 -3.656 1.00 92.00 199 PRO A C 1
ATOM 1593 O O . PRO A 1 199 ? -10.401 -5.958 -4.106 1.00 92.00 199 PRO A O 1
ATOM 1596 N N . LEU A 1 200 ? -11.604 -7.218 -2.682 1.00 93.19 200 LEU A N 1
ATOM 1597 C CA . LEU A 1 200 ? -10.457 -7.772 -1.947 1.00 93.19 200 LEU A CA 1
ATOM 1598 C C . LEU A 1 200 ? -10.101 -9.218 -2.340 1.00 93.19 200 LEU A C 1
ATOM 1600 O O . LEU A 1 200 ? -9.079 -9.743 -1.884 1.00 93.19 200 LEU A O 1
ATOM 1604 N N . ASP A 1 201 ? -10.894 -9.865 -3.202 1.00 91.25 201 ASP A N 1
ATOM 1605 C CA . ASP A 1 201 ? -10.765 -11.295 -3.534 1.00 91.25 201 ASP A CA 1
ATOM 1606 C C . ASP A 1 201 ? -9.392 -11.659 -4.107 1.00 91.25 201 ASP A C 1
ATOM 1608 O O . ASP A 1 201 ? -8.784 -12.662 -3.723 1.00 91.25 201 ASP A O 1
ATOM 1612 N N . THR A 1 202 ? -8.852 -10.798 -4.970 1.00 89.44 202 THR A N 1
ATOM 1613 C CA . THR A 1 202 ? -7.527 -10.988 -5.574 1.00 89.44 202 THR A CA 1
ATOM 1614 C C . THR A 1 202 ? -6.427 -11.087 -4.511 1.00 89.44 202 THR A C 1
ATOM 1616 O O . THR A 1 202 ? -5.484 -11.870 -4.649 1.00 89.44 202 THR A O 1
ATOM 1619 N N . PHE A 1 203 ? -6.539 -10.323 -3.419 1.00 93.38 203 PHE A N 1
ATOM 1620 C CA . PHE A 1 203 ? -5.554 -10.342 -2.337 1.00 93.38 203 PHE A CA 1
ATOM 1621 C C . PHE A 1 203 ? -5.743 -11.554 -1.423 1.00 93.38 203 PHE A C 1
ATOM 1623 O O . PHE A 1 203 ? -4.753 -12.118 -0.952 1.00 93.38 203 PHE A O 1
ATOM 1630 N N . LEU A 1 204 ? -6.980 -12.019 -1.225 1.00 92.06 204 LEU A N 1
ATOM 1631 C CA . LEU A 1 204 ? -7.259 -13.244 -0.468 1.00 92.06 204 LEU A CA 1
ATOM 1632 C C . LEU A 1 204 ? -6.584 -14.475 -1.064 1.00 92.06 204 LEU A C 1
ATOM 1634 O O . LEU A 1 204 ? -6.073 -15.315 -0.318 1.00 92.06 204 LEU A O 1
ATOM 1638 N N . GLU A 1 205 ? -6.512 -14.572 -2.389 1.00 90.69 205 GLU A N 1
ATOM 1639 C CA . GLU A 1 205 ? -5.825 -15.684 -3.051 1.00 90.69 205 GLU A CA 1
ATOM 1640 C C . GLU A 1 205 ? -4.320 -15.730 -2.710 1.00 90.69 205 GLU A C 1
ATOM 1642 O O . GLU A 1 205 ? -3.711 -16.803 -2.663 1.00 90.69 205 GLU A O 1
ATOM 1647 N N . VAL A 1 206 ? -3.701 -14.577 -2.440 1.00 93.00 206 VAL A N 1
ATOM 1648 C CA . VAL A 1 206 ? -2.312 -14.497 -1.961 1.00 93.00 206 VAL A CA 1
ATOM 1649 C C . VAL A 1 206 ? -2.238 -14.790 -0.462 1.00 93.00 206 VAL A C 1
ATOM 1651 O O . VAL A 1 206 ? -1.445 -15.626 -0.034 1.00 93.00 206 VAL A O 1
ATOM 1654 N N . LEU A 1 207 ? -3.073 -14.127 0.339 1.00 94.94 207 LEU A N 1
ATOM 1655 C CA . LEU A 1 207 ? -3.037 -14.177 1.805 1.00 94.94 207 LEU A CA 1
ATOM 1656 C C . LEU A 1 207 ? -3.367 -15.567 2.373 1.00 94.94 207 LEU A C 1
ATOM 1658 O O . LEU A 1 207 ? -2.735 -16.017 3.330 1.00 94.94 207 LEU A O 1
ATOM 1662 N N . SER A 1 208 ? -4.337 -16.263 1.778 1.00 92.12 208 SER A N 1
ATOM 1663 C CA . SER A 1 208 ? -4.833 -17.570 2.242 1.00 92.12 208 SER A CA 1
ATOM 1664 C C . SER A 1 208 ? -3.759 -18.661 2.280 1.00 92.12 208 SER A C 1
ATOM 1666 O O . SER A 1 208 ? -3.826 -19.559 3.120 1.00 92.12 208 SER A O 1
ATOM 1668 N N . GLN A 1 209 ? -2.719 -18.545 1.449 1.00 89.69 209 GLN A N 1
ATOM 1669 C CA . GLN A 1 209 ? -1.582 -19.475 1.420 1.00 89.69 209 GLN A CA 1
ATOM 1670 C C . GLN A 1 209 ? -0.799 -19.493 2.737 1.00 89.69 209 GLN A C 1
ATOM 1672 O O . GLN A 1 209 ? -0.113 -20.467 3.044 1.00 89.69 209 GLN A O 1
ATOM 1677 N N . TYR A 1 210 ? -0.928 -18.430 3.531 1.00 89.31 210 TYR A N 1
ATOM 1678 C CA . TYR A 1 210 ? -0.179 -18.227 4.763 1.00 89.31 210 TYR A CA 1
ATOM 1679 C C . TYR A 1 210 ? -1.029 -18.417 6.026 1.00 89.31 210 TYR A C 1
ATOM 1681 O O . TYR A 1 210 ? -0.536 -18.186 7.132 1.00 89.31 210 TYR A O 1
ATOM 1689 N N . LYS A 1 211 ? -2.288 -18.880 5.901 1.00 87.88 211 LYS A N 1
ATOM 1690 C CA . LYS A 1 211 ? -3.195 -19.110 7.048 1.00 87.88 211 LYS A CA 1
ATOM 1691 C C . LYS A 1 211 ? -2.536 -19.970 8.134 1.00 87.88 211 LYS A C 1
ATOM 1693 O O . LYS A 1 211 ? -2.665 -19.670 9.317 1.00 87.88 211 LYS A O 1
ATOM 1698 N N . TYR A 1 212 ? -1.792 -20.997 7.718 1.00 84.38 212 TYR A N 1
ATOM 1699 C CA . TYR A 1 212 ? -1.119 -21.963 8.594 1.00 84.38 212 TYR A CA 1
ATOM 1700 C C . TYR A 1 212 ? 0.406 -21.795 8.630 1.00 84.38 212 TYR A C 1
ATOM 1702 O O . TYR A 1 212 ? 1.126 -22.748 8.931 1.00 84.38 212 TYR A O 1
ATOM 1710 N N . SER A 1 213 ? 0.922 -20.612 8.278 1.00 82.94 213 SER A N 1
ATOM 1711 C CA . SER A 1 213 ? 2.363 -20.364 8.323 1.00 82.94 213 SER A CA 1
ATOM 1712 C C . SER A 1 213 ? 2.934 -20.540 9.735 1.00 82.94 213 SER A C 1
ATOM 1714 O O . SER A 1 213 ? 2.213 -20.342 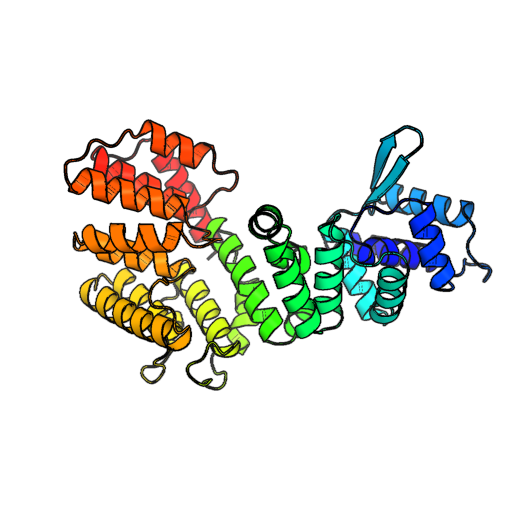10.719 1.00 82.94 213 SER A O 1
ATOM 1716 N N . PRO A 1 214 ? 4.226 -20.910 9.852 1.00 71.31 214 PRO A N 1
ATOM 1717 C CA . PRO A 1 214 ? 4.868 -21.112 11.141 1.00 71.31 214 PRO A CA 1
ATOM 1718 C C . PRO A 1 214 ? 4.682 -19.903 12.050 1.00 71.31 214 PRO A C 1
ATOM 1720 O O . PRO A 1 214 ? 4.778 -18.756 11.612 1.00 71.31 214 PRO A O 1
ATOM 1723 N N . LYS A 1 215 ? 4.443 -20.170 13.333 1.00 71.56 215 LYS A N 1
ATOM 1724 C CA . LYS A 1 215 ? 4.352 -19.111 14.330 1.00 71.56 215 LYS A CA 1
ATOM 1725 C C . LYS A 1 215 ? 5.743 -18.518 14.529 1.00 71.56 215 LYS A C 1
ATOM 1727 O O . LYS A 1 215 ? 6.615 -19.174 15.096 1.00 71.56 215 LYS A O 1
ATOM 1732 N N . GLY A 1 216 ? 5.945 -17.303 14.026 1.00 61.03 216 GLY A N 1
ATOM 1733 C CA . GLY A 1 216 ? 7.160 -16.533 14.273 1.00 61.03 216 GLY A CA 1
ATOM 1734 C C . GLY A 1 216 ? 7.365 -16.243 15.759 1.00 61.03 216 GLY A C 1
ATOM 1735 O O . GLY A 1 216 ? 6.428 -16.315 16.562 1.00 61.03 216 GLY A O 1
ATOM 1736 N N . ASP A 1 217 ? 8.593 -15.880 16.133 1.00 53.44 217 ASP A N 1
ATOM 1737 C CA . ASP A 1 217 ? 8.813 -15.247 17.427 1.00 53.44 217 ASP A CA 1
ATOM 1738 C C . ASP A 1 217 ? 8.033 -13.917 17.479 1.00 53.44 217 ASP A C 1
ATOM 1740 O O . ASP A 1 217 ? 7.681 -13.332 16.456 1.00 53.44 217 ASP A O 1
ATOM 1744 N N . ALA A 1 218 ? 7.685 -13.437 18.675 1.00 51.53 218 ALA A N 1
ATOM 1745 C CA . ALA A 1 218 ? 6.764 -12.307 18.876 1.00 51.53 218 ALA A CA 1
ATOM 1746 C C . ALA A 1 218 ? 7.243 -10.943 18.299 1.00 51.53 218 ALA A C 1
ATOM 1748 O O . ALA A 1 218 ? 6.705 -9.890 18.652 1.00 51.53 218 ALA A O 1
ATOM 1749 N N . LYS A 1 219 ? 8.281 -10.921 17.453 1.00 50.12 219 LYS A N 1
ATOM 1750 C CA . LYS A 1 219 ? 8.903 -9.735 16.866 1.00 50.12 219 LYS A CA 1
ATOM 1751 C C . LYS A 1 219 ? 8.586 -9.602 15.378 1.00 50.12 219 LYS A C 1
ATOM 1753 O O . LYS A 1 219 ? 9.465 -9.791 14.548 1.00 50.12 219 LYS A O 1
ATOM 1758 N N . GLY A 1 220 ? 7.371 -9.160 15.053 1.00 57.25 220 GLY A N 1
ATOM 1759 C CA . GLY A 1 220 ? 7.089 -8.579 13.732 1.00 57.25 220 GLY A CA 1
ATOM 1760 C C . GLY A 1 220 ? 7.534 -9.454 12.557 1.00 57.25 220 GLY A C 1
ATOM 1761 O O . GLY A 1 220 ? 8.095 -8.942 11.588 1.00 57.25 220 GLY A O 1
ATOM 1762 N N . ASP A 1 221 ? 7.332 -10.767 12.676 1.00 81.56 221 ASP A N 1
ATOM 1763 C CA . ASP A 1 221 ? 7.569 -11.698 11.585 1.00 81.56 221 ASP A CA 1
ATOM 1764 C C . ASP A 1 221 ? 6.637 -11.344 10.418 1.00 81.56 221 ASP A C 1
ATOM 1766 O O . ASP A 1 221 ? 5.442 -11.090 10.602 1.00 81.56 221 ASP A O 1
ATOM 1770 N N . SER A 1 222 ? 7.187 -11.317 9.205 1.00 88.44 222 SER A N 1
ATOM 1771 C CA . SER A 1 222 ? 6.422 -10.987 8.002 1.00 88.44 222 SER A CA 1
ATOM 1772 C C . SER A 1 222 ? 5.284 -11.989 7.766 1.00 88.44 222 SER A C 1
ATOM 1774 O O . SER A 1 222 ? 4.253 -11.598 7.228 1.00 88.44 222 SER A O 1
ATOM 1776 N N . TYR A 1 223 ? 5.408 -13.238 8.238 1.00 89.75 223 TYR A N 1
ATOM 1777 C CA . TYR A 1 223 ? 4.299 -14.200 8.214 1.00 89.75 223 TYR A CA 1
ATOM 1778 C C . TYR A 1 223 ? 3.152 -13.810 9.152 1.00 89.75 223 TYR A C 1
ATOM 1780 O O . TYR A 1 223 ? 1.992 -13.870 8.747 1.00 89.75 223 TYR A O 1
ATOM 1788 N N . GLN A 1 224 ? 3.449 -13.358 10.377 1.00 89.69 224 GLN A N 1
ATOM 1789 C CA . GLN A 1 224 ? 2.410 -12.882 11.300 1.00 89.69 224 GLN A CA 1
ATOM 1790 C C . GLN A 1 224 ? 1.722 -11.628 10.765 1.00 89.69 224 GLN A C 1
ATOM 1792 O O . GLN A 1 224 ? 0.506 -11.494 10.881 1.00 89.69 224 GLN A O 1
ATOM 1797 N N . HIS A 1 225 ? 2.480 -10.744 10.110 1.00 92.12 225 HIS A N 1
ATOM 1798 C CA . HIS A 1 225 ? 1.899 -9.583 9.449 1.00 92.12 225 HIS A CA 1
ATOM 1799 C C . HIS A 1 225 ? 0.965 -9.991 8.296 1.00 92.12 225 HIS A C 1
ATOM 1801 O O . HIS A 1 225 ? -0.137 -9.469 8.182 1.00 92.12 225 HIS A O 1
ATOM 1807 N N . ILE A 1 226 ? 1.334 -10.980 7.480 1.00 94.00 226 ILE A N 1
ATOM 1808 C CA . ILE A 1 226 ? 0.437 -11.491 6.433 1.00 94.00 226 ILE A CA 1
ATOM 1809 C C . ILE A 1 226 ? -0.824 -12.135 7.027 1.00 94.00 226 ILE A C 1
ATOM 1811 O O . ILE A 1 226 ? -1.921 -11.884 6.530 1.00 94.00 226 ILE A O 1
ATOM 1815 N N . ARG A 1 227 ? -0.711 -12.916 8.110 1.00 94.62 227 ARG A N 1
ATOM 1816 C CA . ARG A 1 227 ? -1.883 -13.460 8.827 1.00 94.62 227 ARG A CA 1
ATOM 1817 C C . ARG A 1 227 ? -2.777 -12.338 9.363 1.00 94.62 227 ARG A C 1
ATOM 1819 O O . ARG A 1 227 ? -3.997 -12.417 9.255 1.00 94.62 227 ARG A O 1
ATOM 1826 N N . PHE A 1 228 ? -2.191 -11.261 9.879 1.00 95.56 228 PHE A N 1
ATOM 1827 C CA . PHE A 1 228 ? -2.934 -10.068 10.280 1.00 95.56 228 PHE A CA 1
ATOM 1828 C C . PHE A 1 228 ? -3.720 -9.451 9.118 1.00 95.56 228 PHE A C 1
ATOM 1830 O O . PHE A 1 228 ? -4.906 -9.154 9.271 1.00 95.56 228 PHE A O 1
ATOM 1837 N N . LEU A 1 229 ? -3.089 -9.308 7.951 1.00 96.94 229 LEU A N 1
ATOM 1838 C CA . LEU A 1 229 ? -3.742 -8.790 6.749 1.00 96.94 229 LEU A CA 1
ATOM 1839 C C . LEU A 1 229 ? -4.863 -9.722 6.267 1.00 96.94 229 LEU A C 1
ATOM 1841 O O . LEU A 1 229 ? -5.940 -9.238 5.934 1.00 96.94 229 LEU A O 1
ATOM 1845 N N . LEU A 1 230 ? -4.667 -11.046 6.322 1.00 97.31 230 LEU A N 1
ATOM 1846 C CA . LEU A 1 230 ? -5.715 -12.035 6.033 1.00 97.31 230 LEU A CA 1
ATOM 1847 C C . LEU A 1 230 ? -6.936 -11.839 6.938 1.00 97.31 230 LEU A C 1
ATOM 1849 O O . LEU A 1 230 ? -8.055 -11.718 6.448 1.00 97.31 230 LEU A O 1
ATOM 1853 N N . ALA A 1 231 ? -6.722 -11.785 8.254 1.00 97.38 231 ALA A N 1
ATOM 1854 C CA . ALA A 1 231 ? -7.803 -11.574 9.211 1.00 97.38 231 ALA A CA 1
ATOM 1855 C C . ALA A 1 231 ? -8.497 -10.221 9.000 1.00 97.38 231 ALA A C 1
ATOM 1857 O O . ALA A 1 231 ? -9.718 -10.144 9.095 1.00 97.38 231 ALA A O 1
ATOM 1858 N N . THR A 1 232 ? -7.732 -9.176 8.676 1.00 97.25 232 THR A N 1
ATOM 1859 C CA . THR A 1 232 ? -8.265 -7.841 8.375 1.00 97.25 232 THR A CA 1
ATOM 1860 C C . THR A 1 232 ? -9.189 -7.890 7.164 1.00 97.25 232 THR A C 1
ATOM 1862 O O . THR A 1 232 ? -10.332 -7.461 7.272 1.00 97.25 232 THR A O 1
ATOM 1865 N N . VAL A 1 233 ? -8.753 -8.480 6.047 1.00 97.00 233 VAL A N 1
ATOM 1866 C CA . VAL A 1 233 ? -9.606 -8.627 4.859 1.00 97.00 233 VAL A CA 1
ATOM 1867 C C . VAL A 1 233 ? -10.877 -9.409 5.194 1.00 97.00 233 VAL A C 1
ATOM 1869 O O . VAL A 1 233 ? -11.968 -8.932 4.910 1.00 97.00 233 VAL A O 1
ATOM 1872 N N . LEU A 1 234 ? -10.764 -10.556 5.870 1.00 96.75 234 LEU A N 1
ATOM 1873 C CA . LEU A 1 234 ? -11.929 -11.363 6.258 1.00 96.75 234 LEU A CA 1
ATOM 1874 C C . LEU A 1 234 ? -12.909 -10.599 7.165 1.00 96.75 234 LEU A C 1
ATOM 1876 O O . LEU A 1 234 ? -14.117 -10.770 7.029 1.00 96.75 234 LEU A O 1
ATOM 1880 N N . ILE A 1 235 ? -12.413 -9.745 8.068 1.00 96.81 235 ILE A N 1
ATOM 1881 C CA . ILE A 1 235 ? -13.255 -8.863 8.890 1.00 96.81 235 ILE A CA 1
ATOM 1882 C C . ILE A 1 235 ? -14.037 -7.886 8.009 1.00 96.81 235 ILE A C 1
ATOM 1884 O O . ILE A 1 235 ? -15.247 -7.756 8.191 1.00 96.81 235 ILE A O 1
ATOM 1888 N N . PHE A 1 236 ? -13.369 -7.225 7.061 1.00 94.69 236 PHE A N 1
ATOM 1889 C CA . PHE A 1 236 ? -14.013 -6.251 6.176 1.00 94.69 236 PHE A CA 1
ATOM 1890 C C . PHE A 1 236 ? -14.977 -6.891 5.171 1.00 94.69 236 PHE A C 1
ATOM 1892 O O . PHE A 1 236 ? -15.950 -6.245 4.809 1.00 94.69 236 PHE A O 1
ATOM 1899 N N . GLN A 1 237 ? -14.786 -8.170 4.838 1.00 93.56 237 GLN A N 1
ATOM 1900 C CA . GLN A 1 237 ? -15.746 -8.982 4.078 1.00 93.56 237 GLN A CA 1
ATOM 1901 C C . GLN A 1 237 ? -16.889 -9.573 4.933 1.00 93.56 237 GLN A C 1
ATOM 1903 O O . GLN A 1 237 ? -17.671 -10.407 4.476 1.00 93.56 237 GLN A O 1
ATOM 1908 N N . GLY A 1 238 ? -16.950 -9.261 6.233 1.00 93.50 238 GLY A N 1
ATOM 1909 C CA . GLY A 1 238 ? -17.953 -9.816 7.151 1.00 93.50 238 GLY A CA 1
ATOM 1910 C C . GLY A 1 238 ? -17.783 -11.306 7.493 1.00 93.50 238 GLY A C 1
ATOM 1911 O O . GLY A 1 238 ? -18.608 -11.874 8.214 1.00 93.50 238 GLY A O 1
ATOM 1912 N N . LYS A 1 239 ? -16.696 -11.958 7.064 1.00 95.25 239 LYS A N 1
ATOM 1913 C CA . LYS A 1 239 ? -16.367 -13.373 7.332 1.00 95.25 239 LYS A CA 1
ATOM 1914 C C . LYS A 1 239 ? -15.748 -13.553 8.724 1.00 95.25 239 LYS A C 1
ATOM 1916 O O . LYS A 1 239 ? -14.643 -14.071 8.892 1.00 95.25 239 LYS A O 1
ATOM 1921 N N . LEU A 1 240 ? -16.471 -13.122 9.761 1.00 96.06 240 LEU A N 1
ATOM 1922 C CA . LEU A 1 240 ? -15.953 -13.023 11.136 1.00 96.06 240 LEU A CA 1
ATOM 1923 C C . LEU A 1 240 ? -15.539 -14.374 11.741 1.00 96.06 240 LEU A C 1
ATOM 1925 O O . LEU A 1 240 ? -14.613 -14.428 12.553 1.00 96.06 240 LEU A O 1
ATOM 1929 N N . THR A 1 241 ? -16.211 -15.463 11.358 1.00 95.44 241 THR A N 1
ATOM 1930 C CA . THR A 1 241 ? -15.847 -16.820 11.795 1.00 95.44 241 THR A CA 1
ATOM 1931 C C . THR A 1 241 ? -14.483 -17.211 11.239 1.00 95.44 241 THR A C 1
ATOM 1933 O O . THR A 1 241 ? -13.590 -17.546 12.012 1.00 95.44 241 THR A O 1
ATOM 1936 N N . GLU A 1 242 ? -14.282 -17.071 9.928 1.00 95.69 242 GLU A N 1
ATOM 1937 C CA . GLU A 1 242 ? -13.007 -17.378 9.272 1.00 95.69 242 GLU A CA 1
ATOM 1938 C C . GLU A 1 242 ? -11.877 -16.491 9.803 1.00 95.69 242 GLU A C 1
ATOM 1940 O O . GLU A 1 242 ? -10.790 -16.989 10.095 1.00 95.69 242 GLU A O 1
ATOM 1945 N N . ALA A 1 243 ? -12.143 -15.197 10.013 1.00 96.44 243 ALA A N 1
ATOM 1946 C CA . ALA A 1 243 ? -11.182 -14.275 10.614 1.00 96.44 243 ALA A CA 1
ATOM 1947 C C . ALA A 1 243 ? -10.729 -14.739 12.010 1.00 96.44 243 ALA A C 1
ATOM 1949 O O . ALA A 1 243 ? -9.550 -14.632 12.351 1.00 96.44 243 ALA A O 1
ATOM 1950 N N . SER A 1 244 ? -11.648 -15.294 12.809 1.00 95.19 244 SER A N 1
ATOM 1951 C CA . SER A 1 244 ? -11.341 -15.808 14.149 1.00 95.19 244 SER A CA 1
ATOM 1952 C C . SER A 1 244 ? -10.487 -17.077 14.149 1.00 95.19 244 SER A C 1
ATOM 1954 O O . SER A 1 244 ? -9.842 -17.369 15.150 1.00 95.19 244 SER A O 1
ATOM 1956 N N . GLU A 1 245 ? -10.448 -17.811 13.036 1.00 94.50 245 GLU A N 1
ATOM 1957 C CA . GLU A 1 245 ? -9.605 -19.000 12.874 1.00 94.50 245 GLU A CA 1
ATOM 1958 C C . GLU A 1 245 ? -8.187 -18.667 12.413 1.00 94.50 245 GLU A C 1
ATOM 1960 O O . GLU A 1 245 ? -7.306 -19.526 12.479 1.00 94.50 245 GLU A O 1
ATOM 1965 N N . VAL A 1 246 ? -7.951 -17.449 11.911 1.00 94.44 246 VAL A N 1
ATOM 1966 C CA . VAL A 1 246 ? -6.622 -17.047 11.435 1.00 94.44 246 VAL A CA 1
ATOM 1967 C C . VAL A 1 246 ? -5.620 -17.043 12.580 1.00 94.44 246 VAL A C 1
ATOM 1969 O O . VAL A 1 246 ? -4.488 -17.469 12.371 1.00 94.44 246 VAL A O 1
ATOM 1972 N N . PHE A 1 247 ? -6.035 -16.608 13.773 1.00 91.31 247 PHE A N 1
ATOM 1973 C CA . PHE A 1 247 ? -5.238 -16.631 14.999 1.00 91.31 247 PHE A CA 1
ATOM 1974 C C . PHE A 1 247 ? -5.907 -17.510 16.050 1.00 91.31 247 PHE A C 1
ATOM 1976 O O . PHE A 1 247 ? -7.038 -17.249 16.459 1.00 91.31 247 PHE A O 1
ATOM 1983 N N . ASP A 1 248 ? -5.193 -18.523 16.534 1.00 86.44 248 ASP A N 1
ATOM 1984 C CA . ASP A 1 248 ? -5.699 -19.376 17.602 1.00 86.44 248 ASP A CA 1
ATOM 1985 C C . ASP A 1 248 ? -5.455 -18.757 18.992 1.00 86.44 248 ASP A C 1
ATOM 1987 O O . ASP A 1 248 ? -4.873 -17.680 19.153 1.00 86.44 248 ASP A O 1
ATOM 1991 N N . LYS A 1 249 ? -5.921 -19.444 20.040 1.00 83.94 249 LYS A N 1
ATOM 1992 C CA . LYS A 1 249 ? -5.773 -18.984 21.432 1.00 83.94 249 LYS A CA 1
ATOM 1993 C C . LYS A 1 249 ? -4.321 -18.958 21.926 1.00 83.94 249 LYS A C 1
ATOM 1995 O O . LYS A 1 249 ? -4.048 -18.311 22.932 1.00 83.94 249 LYS A O 1
ATOM 2000 N N . ASN A 1 250 ? -3.412 -19.661 21.255 1.00 85.69 250 ASN A N 1
ATOM 2001 C CA . ASN A 1 250 ? -1.995 -19.716 21.607 1.00 85.69 250 ASN A CA 1
ATOM 2002 C C . ASN A 1 250 ? -1.189 -18.609 20.909 1.00 85.69 250 ASN A C 1
ATOM 2004 O O . ASN A 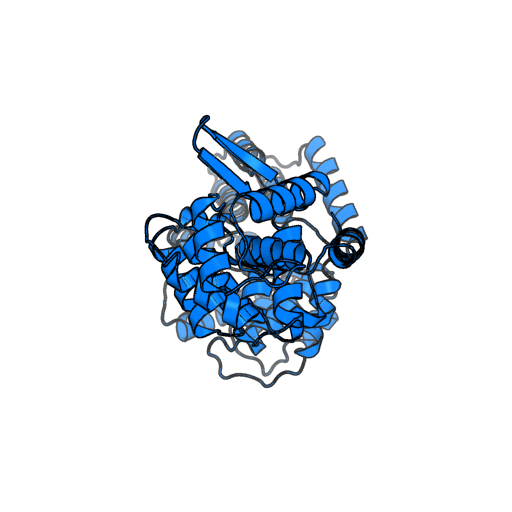1 250 ? -0.030 -18.393 21.261 1.00 85.69 250 ASN A O 1
ATOM 2008 N N . ASP A 1 251 ? -1.767 -17.911 19.927 1.00 88.81 251 ASP A N 1
ATOM 2009 C CA . ASP A 1 251 ? -1.161 -16.723 19.330 1.00 88.81 251 ASP A CA 1
ATOM 2010 C C . ASP A 1 251 ? -1.305 -15.524 20.289 1.00 88.81 251 ASP A C 1
ATOM 2012 O O . ASP A 1 251 ? -2.408 -15.031 20.552 1.00 88.81 251 ASP A O 1
ATOM 2016 N N . VAL A 1 252 ? -0.176 -15.056 20.829 1.00 88.94 252 VAL A N 1
ATOM 2017 C CA . VAL A 1 252 ? -0.111 -14.031 21.895 1.00 88.94 252 VAL A CA 1
ATOM 2018 C C . VAL A 1 252 ? 0.590 -12.740 21.467 1.00 88.94 252 VAL A C 1
ATOM 2020 O O . VAL A 1 252 ? 0.916 -11.902 22.305 1.00 88.94 252 VAL A O 1
ATOM 2023 N N . ASP A 1 253 ? 0.866 -12.567 20.176 1.00 89.62 253 ASP A N 1
ATOM 2024 C CA . ASP A 1 253 ? 1.450 -11.325 19.672 1.00 89.62 253 ASP A CA 1
ATOM 2025 C C . ASP A 1 253 ? 0.411 -10.192 19.557 1.00 89.62 253 ASP A C 1
ATOM 2027 O O . ASP A 1 253 ? -0.795 -10.364 19.766 1.00 89.62 253 ASP A O 1
ATOM 2031 N N . PHE A 1 254 ? 0.895 -8.988 19.244 1.00 92.38 254 PHE A N 1
ATOM 2032 C CA . PHE A 1 254 ? 0.036 -7.811 19.164 1.00 92.38 254 PHE A CA 1
ATOM 2033 C C . PHE A 1 254 ? -0.962 -7.860 17.999 1.00 92.38 254 PHE A C 1
ATOM 2035 O O . PHE A 1 254 ? -2.022 -7.245 18.112 1.00 92.38 254 PHE A O 1
ATOM 2042 N N . TYR A 1 255 ? -0.662 -8.577 16.911 1.00 93.75 255 TYR A N 1
ATOM 2043 C CA . TYR A 1 255 ? -1.579 -8.732 15.785 1.00 93.75 255 TYR A CA 1
ATOM 2044 C C . TYR A 1 255 ? -2.763 -9.612 16.175 1.00 93.75 255 TYR A C 1
ATOM 2046 O O . TYR A 1 255 ? -3.910 -9.216 15.962 1.00 93.75 255 TYR A O 1
ATOM 2054 N N . ALA A 1 256 ? -2.497 -10.750 16.819 1.00 94.50 256 ALA A N 1
ATOM 2055 C CA . ALA A 1 256 ? -3.528 -11.665 17.296 1.00 94.50 256 ALA A CA 1
ATOM 2056 C C . ALA A 1 256 ? -4.503 -10.963 18.256 1.00 94.50 256 ALA A C 1
ATOM 2058 O O . ALA A 1 256 ? -5.722 -11.059 18.106 1.00 94.50 256 ALA A O 1
ATOM 2059 N N . HIS A 1 257 ? -3.970 -10.192 19.206 1.00 96.38 257 HIS A N 1
ATOM 2060 C CA . HIS A 1 257 ? -4.772 -9.392 20.132 1.00 96.38 257 HIS A CA 1
ATOM 2061 C C . HIS A 1 257 ? -5.557 -8.267 19.438 1.00 96.38 257 HIS A C 1
ATOM 2063 O O . HIS A 1 257 ? -6.710 -8.025 19.786 1.00 96.38 257 HIS A O 1
ATOM 2069 N N . CYS A 1 258 ? -4.977 -7.601 18.436 1.00 96.25 258 CYS A N 1
ATOM 2070 C CA . CYS A 1 258 ? -5.663 -6.559 17.666 1.00 96.25 258 CYS A CA 1
ATOM 2071 C C . CYS A 1 258 ? -6.871 -7.129 16.895 1.00 96.25 258 CYS A C 1
ATOM 2073 O O . CYS A 1 258 ? -7.975 -6.592 16.981 1.00 96.25 258 CYS A O 1
ATOM 2075 N N . VAL A 1 259 ? -6.690 -8.273 16.227 1.00 97.50 259 VAL A N 1
ATOM 2076 C CA . VAL A 1 259 ? -7.766 -8.992 15.522 1.00 97.50 259 VAL A CA 1
ATOM 2077 C C . VAL A 1 259 ? -8.854 -9.447 16.493 1.00 97.50 259 VAL A C 1
ATOM 2079 O O . VAL A 1 259 ? -10.034 -9.189 16.256 1.00 97.50 259 VAL A O 1
ATOM 2082 N N . ARG A 1 260 ? -8.484 -10.081 17.615 1.00 97.88 260 ARG A N 1
ATOM 2083 C CA . ARG A 1 260 ? -9.456 -10.507 18.636 1.00 97.88 260 ARG A CA 1
ATOM 2084 C C . ARG A 1 260 ? -10.233 -9.327 19.210 1.00 97.88 260 ARG A C 1
ATOM 2086 O O . ARG A 1 260 ? -11.450 -9.434 19.334 1.00 97.88 260 ARG A O 1
ATOM 2093 N N . GLY A 1 261 ? -9.562 -8.214 19.506 1.00 98.06 261 GLY A N 1
ATOM 2094 C CA . GLY A 1 261 ? -10.204 -6.985 19.969 1.00 98.06 261 GLY A CA 1
ATOM 2095 C C . GLY A 1 261 ? -11.278 -6.505 18.994 1.00 98.06 261 GLY A C 1
ATOM 2096 O O . GLY A 1 261 ? -12.428 -6.302 19.385 1.00 98.06 261 GLY A O 1
ATOM 2097 N N . CYS A 1 262 ? -10.945 -6.432 17.702 1.00 98.31 262 CYS A N 1
ATOM 2098 C CA . CYS A 1 262 ? -11.903 -6.064 16.661 1.00 98.31 262 CYS A CA 1
ATOM 2099 C C . CYS A 1 262 ? -13.092 -7.034 16.597 1.00 98.31 262 CYS A C 1
ATOM 2101 O O . CYS A 1 262 ? -14.243 -6.604 16.618 1.00 98.31 262 CYS A O 1
ATOM 2103 N N . LEU A 1 263 ? -12.837 -8.343 16.608 1.00 98.19 263 LEU A N 1
ATOM 2104 C CA . LEU A 1 263 ? -13.898 -9.352 16.562 1.00 98.19 263 LEU A CA 1
ATOM 2105 C C . LEU A 1 263 ? -14.845 -9.278 17.767 1.00 98.19 263 LEU A C 1
ATOM 2107 O O . LEU A 1 263 ? -16.045 -9.483 17.599 1.00 98.19 263 LEU A O 1
ATOM 2111 N N . GLN A 1 264 ? -14.341 -9.000 18.974 1.00 98.25 264 GLN A N 1
ATOM 2112 C CA . GLN A 1 264 ? -15.196 -8.815 20.155 1.00 98.25 264 GLN A CA 1
ATOM 2113 C C . GLN A 1 264 ? -16.027 -7.534 20.050 1.00 98.25 264 GLN A C 1
ATOM 2115 O O . GLN A 1 264 ? -17.216 -7.557 20.361 1.00 98.25 264 GLN A O 1
ATOM 2120 N N . PHE A 1 265 ? -15.435 -6.448 19.542 1.00 98.06 265 PHE A N 1
ATOM 2121 C CA . PHE A 1 265 ? -16.147 -5.190 19.314 1.00 98.06 265 PHE A CA 1
ATOM 2122 C C . PHE A 1 265 ? -17.321 -5.382 18.350 1.00 98.06 265 PHE A C 1
ATOM 2124 O O . PHE A 1 265 ? -18.446 -5.009 18.671 1.00 98.06 265 PHE A O 1
ATOM 2131 N N . LEU A 1 266 ? -17.082 -6.044 17.215 1.00 96.25 266 LEU A N 1
ATOM 2132 C CA . LEU A 1 266 ? -18.115 -6.320 16.212 1.00 96.25 266 LEU A CA 1
ATOM 2133 C C . LEU A 1 266 ? -19.211 -7.274 16.719 1.00 96.25 266 LEU A C 1
ATOM 2135 O O . LEU A 1 266 ? -20.329 -7.244 16.215 1.00 96.25 266 LEU A O 1
ATOM 2139 N N . LYS A 1 267 ? -18.922 -8.092 17.738 1.00 96.00 267 LYS A N 1
ATOM 2140 C CA . LYS A 1 267 ? -19.910 -8.940 18.434 1.00 96.00 267 LYS A CA 1
ATOM 2141 C C . LYS A 1 267 ? -20.679 -8.205 19.540 1.00 96.00 267 LYS A C 1
ATOM 2143 O O . LYS A 1 267 ? -21.545 -8.809 20.166 1.00 96.00 267 LYS A O 1
ATOM 2148 N N . GLY A 1 268 ? -20.363 -6.935 19.800 1.00 96.50 268 GLY A N 1
ATOM 2149 C CA . GLY A 1 268 ? -20.980 -6.125 20.852 1.00 96.50 268 GLY A CA 1
ATOM 2150 C C . GLY A 1 268 ? -20.377 -6.310 22.250 1.00 96.50 268 GLY A C 1
ATOM 2151 O O . GLY A 1 268 ? -20.890 -5.736 23.207 1.00 96.50 268 GLY A O 1
ATOM 2152 N N . ASP A 1 269 ? -19.288 -7.073 22.395 1.00 97.81 269 ASP A N 1
ATOM 2153 C CA . ASP A 1 269 ? -18.593 -7.259 23.675 1.00 97.81 269 ASP A CA 1
ATOM 2154 C C . ASP A 1 269 ? -17.451 -6.239 23.821 1.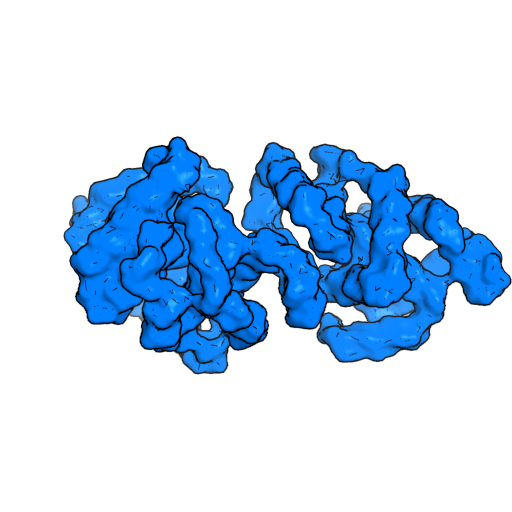00 97.81 269 ASP A C 1
ATOM 2156 O O . ASP A 1 269 ? -16.262 -6.529 23.641 1.00 97.81 269 ASP A O 1
ATOM 2160 N N . THR A 1 270 ? -17.832 -4.993 24.107 1.00 97.94 270 THR A N 1
ATOM 2161 C CA . THR A 1 270 ? -16.905 -3.854 24.193 1.00 97.94 270 THR A CA 1
ATOM 2162 C C . THR A 1 270 ? -15.858 -4.027 25.298 1.00 97.94 270 THR A C 1
ATOM 2164 O O . THR A 1 270 ? -14.713 -3.614 25.120 1.00 97.94 270 THR A O 1
ATOM 2167 N N . ASP A 1 271 ? -16.203 -4.665 26.420 1.00 98.31 271 ASP A N 1
ATOM 2168 C CA . ASP A 1 271 ? -15.261 -4.881 27.528 1.00 98.31 271 ASP A CA 1
ATOM 2169 C C . ASP A 1 271 ? -14.166 -5.881 27.148 1.00 98.31 271 ASP A C 1
ATOM 2171 O O . ASP A 1 271 ? -12.977 -5.600 27.341 1.00 98.31 271 ASP A O 1
ATOM 2175 N N . LYS A 1 272 ? -14.531 -7.018 26.536 1.00 98.19 272 LYS A N 1
ATOM 2176 C CA . LYS A 1 272 ? -13.527 -7.969 26.034 1.00 98.19 272 LYS A CA 1
ATOM 2177 C C . LYS A 1 272 ? -12.697 -7.379 24.902 1.00 98.19 272 LYS A C 1
ATOM 2179 O O . LYS A 1 272 ? -11.496 -7.634 24.848 1.00 98.19 272 LYS A O 1
ATOM 2184 N N . SER A 1 273 ? -13.308 -6.576 24.032 1.00 98.50 273 SER A N 1
ATOM 2185 C CA . SER A 1 273 ? -12.588 -5.843 22.987 1.00 98.50 273 SER A CA 1
ATOM 2186 C C . SER A 1 273 ? -11.463 -4.986 23.567 1.00 98.50 273 SER A C 1
ATOM 2188 O O . SER A 1 273 ? -10.302 -5.138 23.180 1.00 98.50 273 SER A O 1
ATOM 2190 N N . ILE A 1 274 ? -11.784 -4.135 24.546 1.00 98.62 274 ILE A N 1
ATOM 2191 C CA . ILE A 1 274 ? -10.808 -3.253 25.194 1.00 98.62 274 ILE A CA 1
ATOM 2192 C C . ILE A 1 274 ? -9.701 -4.066 25.870 1.00 98.62 274 ILE A C 1
ATOM 2194 O O . ILE A 1 274 ? -8.527 -3.737 25.701 1.00 98.62 274 ILE A O 1
ATOM 2198 N N . ALA A 1 275 ? -10.042 -5.145 26.580 1.00 98.38 275 ALA A N 1
ATOM 2199 C CA . ALA A 1 275 ? -9.055 -5.995 27.246 1.00 98.38 275 ALA A CA 1
ATOM 2200 C C . ALA A 1 275 ? -8.049 -6.624 26.258 1.00 98.38 275 ALA A C 1
ATOM 2202 O O . ALA A 1 275 ? -6.838 -6.635 26.516 1.00 98.38 275 ALA A O 1
ATOM 2203 N N . GLU A 1 276 ? -8.529 -7.114 25.111 1.00 98.19 276 GLU A N 1
ATOM 2204 C CA . GLU A 1 276 ? -7.681 -7.650 24.040 1.00 98.19 276 GLU A CA 1
ATOM 2205 C C . GLU A 1 276 ? -6.784 -6.557 23.448 1.00 98.19 276 GLU A C 1
ATOM 2207 O O . GLU A 1 276 ? -5.565 -6.733 23.383 1.00 98.19 276 GLU A O 1
ATOM 2212 N N . TYR A 1 277 ? -7.339 -5.394 23.100 1.00 98.38 277 TYR A N 1
ATOM 2213 C CA . TYR A 1 277 ? -6.557 -4.290 22.540 1.00 98.38 277 TYR A CA 1
ATOM 2214 C C . TYR A 1 277 ? -5.497 -3.746 23.501 1.00 98.38 277 TYR A C 1
ATOM 2216 O O . TYR A 1 277 ? -4.363 -3.507 23.083 1.00 98.38 277 TYR A O 1
ATOM 2224 N N . GLU A 1 278 ? -5.814 -3.568 24.784 1.00 97.94 278 GLU A N 1
ATOM 2225 C CA . GLU A 1 278 ? -4.842 -3.120 25.788 1.00 97.94 278 GLU A CA 1
ATOM 2226 C C . GLU A 1 278 ? -3.712 -4.136 25.975 1.00 97.94 278 GLU A C 1
ATOM 2228 O O . GLU A 1 278 ? -2.546 -3.757 26.135 1.00 97.94 278 GLU A O 1
ATOM 2233 N N . THR A 1 279 ? -4.033 -5.429 25.914 1.00 97.25 279 THR A N 1
ATOM 2234 C CA . THR A 1 279 ? -3.032 -6.501 25.949 1.00 97.25 279 THR A CA 1
ATOM 2235 C C . THR A 1 279 ? -2.148 -6.452 24.703 1.00 97.25 279 THR A C 1
ATOM 2237 O O . THR A 1 279 ? -0.919 -6.433 24.821 1.00 97.25 279 THR A O 1
ATOM 2240 N N . GLY A 1 280 ? -2.746 -6.326 23.517 1.00 95.94 280 GLY A N 1
ATOM 2241 C CA . GLY A 1 280 ? -2.019 -6.152 22.260 1.00 95.94 280 GLY A CA 1
ATOM 2242 C C . GLY A 1 280 ? -1.124 -4.914 22.263 1.00 95.94 280 GLY A C 1
ATOM 2243 O O . GLY A 1 280 ? 0.019 -4.975 21.817 1.00 95.94 280 GLY A O 1
ATOM 2244 N N . LEU A 1 281 ? -1.585 -3.804 22.839 1.00 96.25 281 LEU A N 1
ATOM 2245 C CA . LEU A 1 281 ? -0.822 -2.562 22.897 1.00 96.25 281 LEU A CA 1
ATOM 2246 C C . LEU A 1 281 ? 0.398 -2.687 23.817 1.00 96.25 281 LEU A C 1
ATOM 2248 O O . LEU A 1 281 ? 1.483 -2.226 23.459 1.00 96.25 281 LEU A O 1
ATOM 2252 N N . LYS A 1 282 ? 0.263 -3.378 24.957 1.00 95.25 282 LYS A N 1
ATOM 2253 C CA . LYS A 1 282 ? 1.400 -3.721 25.833 1.00 95.25 282 LYS A CA 1
ATOM 2254 C C . LYS A 1 282 ? 2.426 -4.582 25.094 1.00 95.25 282 LYS A C 1
ATOM 2256 O O . LYS A 1 282 ? 3.628 -4.308 25.172 1.00 95.25 282 LYS A O 1
ATOM 2261 N N . TRP A 1 283 ? 1.970 -5.587 24.343 1.00 93.12 283 TRP A N 1
ATOM 2262 C CA . TRP A 1 283 ? 2.841 -6.404 23.493 1.00 93.12 283 TRP A CA 1
ATOM 2263 C C . TRP A 1 283 ? 3.547 -5.571 22.425 1.00 93.12 283 TRP A C 1
ATOM 2265 O O . TRP A 1 283 ? 4.763 -5.685 22.267 1.00 93.12 283 TRP A O 1
ATOM 2275 N N . PHE A 1 284 ? 2.824 -4.681 21.750 1.00 92.56 284 PHE A N 1
ATOM 2276 C CA . PHE A 1 284 ? 3.369 -3.823 20.704 1.00 92.56 284 PHE A CA 1
ATOM 2277 C C . PHE A 1 284 ? 4.426 -2.848 21.243 1.00 92.56 284 PHE A C 1
ATOM 2279 O O . PHE A 1 284 ? 5.510 -2.711 20.670 1.00 92.56 284 PHE A O 1
ATOM 2286 N N . GLN A 1 285 ? 4.172 -2.228 22.395 1.00 93.19 285 GLN A N 1
ATOM 2287 C CA . GLN A 1 285 ? 5.131 -1.351 23.076 1.00 93.19 285 GLN A CA 1
ATOM 2288 C C . GLN A 1 285 ? 6.393 -2.110 23.506 1.00 93.19 285 GLN A C 1
ATOM 2290 O O . GLN A 1 285 ? 7.510 -1.607 23.352 1.00 93.19 285 GLN A O 1
ATOM 2295 N N . LYS A 1 286 ? 6.241 -3.345 24.003 1.00 91.62 286 LYS A N 1
ATOM 2296 C CA . LYS A 1 286 ? 7.366 -4.220 24.365 1.00 91.62 286 LYS A CA 1
ATOM 2297 C C . LYS A 1 286 ? 8.186 -4.625 23.138 1.00 91.62 286 LYS A C 1
ATOM 2299 O O . LYS A 1 286 ? 9.414 -4.549 23.184 1.00 91.62 286 LYS A O 1
ATOM 2304 N N . ALA A 1 287 ? 7.527 -5.019 22.049 1.00 87.81 287 ALA A N 1
ATOM 2305 C CA . ALA A 1 287 ? 8.178 -5.452 20.814 1.00 87.81 287 ALA A CA 1
ATOM 2306 C C . ALA A 1 287 ? 8.947 -4.306 20.139 1.00 87.81 287 ALA A C 1
ATOM 2308 O O . ALA A 1 287 ? 10.105 -4.471 19.757 1.00 87.81 287 ALA A O 1
ATOM 2309 N N . THR A 1 288 ? 8.337 -3.122 20.057 1.00 88.31 288 THR A N 1
ATOM 2310 C CA . THR A 1 288 ? 8.959 -1.930 19.457 1.00 88.31 288 THR A CA 1
ATOM 2311 C C . THR A 1 288 ? 9.941 -1.221 20.390 1.00 88.31 288 THR A C 1
ATOM 2313 O O . THR A 1 288 ? 10.690 -0.354 19.941 1.00 88.31 288 THR A O 1
ATOM 2316 N N . LYS A 1 289 ? 9.943 -1.567 21.686 1.00 90.12 289 LYS A N 1
ATOM 2317 C CA . LYS A 1 289 ? 10.648 -0.849 22.764 1.00 90.12 289 LYS A CA 1
ATOM 2318 C C . LYS A 1 289 ? 10.279 0.641 22.831 1.00 90.12 289 LYS A C 1
ATOM 2320 O O . LYS A 1 289 ? 11.071 1.458 23.299 1.00 90.12 289 LYS A O 1
ATOM 2325 N N . ARG A 1 290 ? 9.081 1.013 22.365 1.00 88.69 290 ARG A N 1
ATOM 2326 C CA . ARG A 1 290 ? 8.569 2.390 22.360 1.00 88.69 290 ARG A CA 1
ATOM 2327 C C . ARG A 1 290 ? 7.304 2.456 23.200 1.00 88.69 290 ARG A C 1
ATOM 2329 O O . ARG A 1 290 ? 6.321 1.803 22.884 1.00 88.69 290 ARG A O 1
ATOM 2336 N N . ARG A 1 291 ? 7.317 3.274 24.256 1.00 86.94 291 ARG A N 1
ATOM 2337 C CA . ARG A 1 291 ? 6.131 3.495 25.106 1.00 86.94 291 ARG A CA 1
ATOM 2338 C C . ARG A 1 291 ? 5.081 4.380 24.425 1.00 86.94 291 ARG A C 1
ATOM 2340 O O . ARG A 1 291 ? 3.892 4.155 24.594 1.00 86.94 291 ARG A O 1
ATOM 2347 N N . ASN A 1 292 ? 5.524 5.340 23.613 1.00 89.69 292 ASN A N 1
ATOM 2348 C CA . ASN A 1 292 ? 4.657 6.278 22.897 1.00 89.69 292 ASN A CA 1
ATOM 2349 C C . ASN A 1 292 ? 4.395 5.768 21.477 1.00 89.69 292 ASN A C 1
ATOM 2351 O O . ASN A 1 292 ? 4.915 6.311 20.505 1.00 89.69 292 ASN A O 1
ATOM 2355 N N . THR A 1 293 ? 3.650 4.672 21.374 1.00 91.50 293 THR A N 1
ATOM 2356 C CA . THR A 1 293 ? 3.221 4.099 20.096 1.00 91.50 293 THR A CA 1
ATOM 2357 C C . THR A 1 293 ? 1.765 3.661 20.184 1.00 91.50 293 THR A C 1
ATOM 2359 O O . THR A 1 293 ? 1.248 3.430 21.278 1.00 91.50 293 THR A O 1
ATOM 2362 N N . PHE A 1 294 ? 1.122 3.544 19.031 1.00 94.81 294 PHE A N 1
ATOM 2363 C CA . PHE A 1 294 ? -0.253 3.092 18.863 1.00 94.81 294 PHE A CA 1
ATOM 2364 C C . PHE A 1 294 ? -0.363 2.282 17.569 1.00 94.81 294 PHE A C 1
ATOM 2366 O O . PHE A 1 294 ? 0.519 2.373 16.713 1.00 94.81 294 PHE A O 1
ATOM 2373 N N . PHE A 1 295 ? -1.416 1.480 17.434 1.00 93.62 295 PHE A N 1
ATOM 2374 C CA . PHE A 1 295 ? -1.680 0.729 16.210 1.00 93.62 295 PHE A CA 1
ATOM 2375 C C . PHE A 1 295 ? -1.864 1.695 15.032 1.00 93.62 295 PHE A C 1
ATOM 2377 O O . PHE A 1 295 ? -2.692 2.595 15.104 1.00 93.62 295 PHE A O 1
ATOM 2384 N N . SER A 1 296 ? -1.082 1.529 13.964 1.00 90.06 296 SER A N 1
ATOM 2385 C CA . SER A 1 296 ? -1.152 2.389 12.773 1.00 90.06 296 SER A CA 1
ATOM 2386 C C . SER A 1 296 ? -2.165 1.922 11.728 1.00 90.06 296 SER A C 1
ATOM 2388 O O . SER A 1 296 ? -2.428 2.665 10.793 1.00 90.06 296 SER A O 1
ATOM 2390 N N . ASN A 1 297 ? -2.695 0.707 11.882 1.00 91.38 297 ASN A N 1
ATOM 2391 C CA . ASN A 1 297 ? -3.653 0.089 10.969 1.00 91.38 297 ASN A CA 1
ATOM 2392 C C . ASN A 1 297 ? -5.105 0.449 11.319 1.00 91.38 297 ASN A C 1
ATOM 2394 O O . ASN A 1 297 ? -5.406 0.912 12.425 1.00 91.38 297 ASN A O 1
ATOM 2398 N N . ILE A 1 298 ? -6.011 0.128 10.398 1.00 92.81 298 ILE A N 1
ATOM 2399 C CA . ILE A 1 298 ? -7.443 0.404 10.517 1.00 92.81 298 ILE A CA 1
ATOM 2400 C C . ILE A 1 298 ? -8.110 -0.243 11.737 1.00 92.81 298 ILE A C 1
ATOM 2402 O O . ILE A 1 298 ? -8.979 0.370 12.358 1.00 92.81 298 ILE A O 1
ATOM 2406 N N . LEU A 1 299 ? -7.675 -1.433 12.166 1.00 96.12 299 LEU A N 1
ATOM 2407 C CA . LEU A 1 299 ? -8.242 -2.076 13.357 1.00 96.12 299 LEU A CA 1
ATOM 2408 C C . LEU A 1 299 ? -7.920 -1.286 14.638 1.00 96.12 299 LEU A C 1
ATOM 2410 O O . LEU A 1 299 ? -8.704 -1.283 15.586 1.00 96.12 299 LEU A O 1
ATOM 2414 N N . GLY A 1 300 ? -6.829 -0.516 14.642 1.00 95.56 300 GLY A N 1
ATOM 2415 C CA . GLY A 1 300 ? -6.521 0.455 15.692 1.00 95.56 300 GLY A CA 1
ATOM 2416 C C . GLY A 1 300 ? -7.586 1.543 15.866 1.00 95.56 300 GLY A C 1
ATOM 2417 O O . GLY A 1 300 ? -7.810 2.005 16.985 1.00 95.56 300 GLY A O 1
ATOM 2418 N N . VAL A 1 301 ? -8.289 1.922 14.794 1.00 95.38 301 VAL A N 1
ATOM 2419 C CA . VAL A 1 301 ? -9.395 2.891 14.861 1.00 95.38 301 VAL A CA 1
ATOM 2420 C C . VAL A 1 301 ? -10.561 2.311 15.662 1.00 95.38 301 VAL A C 1
ATOM 2422 O O . VAL A 1 301 ? -11.101 3.000 16.526 1.00 95.38 301 VAL A O 1
ATOM 2425 N N . PHE A 1 302 ? -10.893 1.029 15.474 1.00 96.50 302 PHE A N 1
ATOM 2426 C CA . PHE A 1 302 ? -11.951 0.369 16.248 1.00 96.50 302 PHE A CA 1
ATOM 2427 C C . PHE A 1 302 ? -11.639 0.287 17.743 1.00 96.50 302 PHE A C 1
ATOM 2429 O O . PHE A 1 302 ? -12.564 0.306 18.552 1.00 96.50 302 PHE A O 1
ATOM 2436 N N . PHE A 1 303 ? -10.364 0.263 18.140 1.00 97.88 303 PHE A N 1
ATOM 2437 C CA . PHE A 1 303 ? -10.014 0.369 19.556 1.00 97.88 303 PHE A CA 1
ATOM 2438 C C . PHE A 1 303 ? -10.417 1.728 20.145 1.00 97.88 303 PHE A C 1
ATOM 2440 O O . PHE A 1 303 ? -11.004 1.788 21.227 1.00 97.88 303 PHE A O 1
ATOM 2447 N N . LEU A 1 304 ? -10.159 2.822 19.422 1.00 97.31 304 LEU A N 1
ATOM 2448 C CA . LEU A 1 304 ? -10.575 4.160 19.850 1.00 97.31 304 LEU A CA 1
ATOM 2449 C C . LEU A 1 304 ? -12.102 4.286 19.896 1.00 97.31 304 LEU A C 1
ATOM 2451 O O . LEU A 1 304 ? -12.630 4.879 20.831 1.00 97.31 304 LEU A O 1
ATOM 2455 N N . VAL A 1 305 ? -12.816 3.679 18.944 1.00 96.75 305 VAL A N 1
ATOM 2456 C CA . VAL A 1 305 ? -14.288 3.641 18.957 1.00 96.75 305 VAL A CA 1
ATOM 2457 C C . VAL A 1 305 ? -14.818 2.818 20.140 1.00 96.75 305 VAL A C 1
ATOM 2459 O O . VAL A 1 305 ? -15.755 3.248 20.807 1.00 96.75 305 VAL A O 1
ATOM 2462 N N . ALA A 1 306 ? -14.198 1.681 20.472 1.00 97.69 306 ALA A N 1
ATOM 2463 C CA . ALA A 1 306 ? -14.567 0.890 21.649 1.00 97.69 306 ALA A CA 1
ATOM 2464 C C . ALA A 1 306 ? -14.375 1.683 22.956 1.00 97.69 306 ALA A C 1
ATOM 2466 O O . ALA A 1 306 ? -15.237 1.663 23.834 1.00 97.69 306 ALA A O 1
ATOM 2467 N N . LYS A 1 307 ? -13.272 2.434 23.066 1.00 97.75 307 LYS A N 1
ATOM 2468 C CA . LYS A 1 307 ? -13.016 3.352 24.186 1.00 97.75 307 LYS A CA 1
ATOM 2469 C C . LYS A 1 307 ? -14.037 4.487 24.250 1.00 97.75 307 LYS A C 1
ATOM 2471 O O . LYS A 1 307 ? -14.541 4.786 25.330 1.00 97.75 307 LYS A O 1
ATOM 2476 N N . LEU A 1 308 ? -14.406 5.045 23.097 1.00 96.31 308 LEU A N 1
ATOM 2477 C CA . LEU A 1 308 ? -15.426 6.087 22.992 1.00 96.31 308 LEU A CA 1
ATOM 2478 C C . LEU A 1 308 ? -16.790 5.582 23.470 1.00 96.31 308 LEU A C 1
ATOM 2480 O O . LEU A 1 308 ? -17.464 6.268 24.232 1.00 96.31 308 LEU A O 1
ATOM 2484 N N . GLN A 1 309 ? -17.167 4.356 23.099 1.00 94.75 309 GLN A N 1
ATOM 2485 C CA . GLN A 1 309 ? -18.410 3.724 23.550 1.00 94.75 309 GLN A CA 1
ATOM 2486 C C . GLN A 1 309 ? -18.468 3.554 25.080 1.00 94.75 309 GLN A C 1
ATOM 2488 O O . GLN A 1 309 ? -19.553 3.566 25.658 1.00 94.75 309 GLN A O 1
ATOM 2493 N N . LYS A 1 310 ? -17.316 3.417 25.748 1.00 95.25 310 LYS A N 1
ATOM 2494 C CA . LYS A 1 310 ? -17.208 3.376 27.217 1.00 95.25 310 LYS A CA 1
ATOM 2495 C C . LYS A 1 310 ? -17.050 4.754 27.868 1.00 95.25 310 LYS A C 1
ATOM 2497 O O . LYS A 1 310 ? -16.948 4.819 29.088 1.00 95.25 310 LYS A O 1
ATOM 2502 N N . GLY A 1 311 ? -17.043 5.833 27.084 1.00 93.81 311 GLY A N 1
ATOM 2503 C CA . GLY A 1 311 ? -16.863 7.198 27.580 1.00 93.81 311 GLY A CA 1
ATOM 2504 C C . GLY A 1 311 ? -15.440 7.509 28.057 1.00 93.81 311 GLY A C 1
ATOM 2505 O O . GLY A 1 311 ? -15.249 8.469 28.792 1.00 93.81 311 GLY A O 1
ATOM 2506 N N . ASP A 1 312 ? -14.437 6.718 27.661 1.00 96.38 312 ASP A N 1
ATOM 2507 C CA . ASP A 1 312 ? -13.034 6.912 28.058 1.00 96.38 312 ASP A CA 1
ATOM 2508 C C . ASP A 1 312 ? -12.356 7.965 27.154 1.00 96.38 312 ASP A C 1
ATOM 2510 O O . ASP A 1 312 ? -11.482 7.661 26.332 1.00 96.38 312 ASP A O 1
ATOM 2514 N N . THR A 1 313 ? -12.821 9.218 27.250 1.00 96.19 313 THR A N 1
ATOM 2515 C CA . THR A 1 313 ? -12.328 10.342 26.432 1.00 96.19 313 THR A CA 1
ATOM 2516 C C . THR A 1 313 ? -10.876 10.695 26.765 1.00 96.19 313 THR A C 1
ATOM 2518 O O . THR A 1 313 ? -10.099 11.008 25.859 1.00 96.19 313 THR A O 1
ATOM 2521 N N . GLU A 1 314 ? -10.458 10.538 28.026 1.00 96.69 314 GLU A N 1
ATOM 2522 C CA . GLU A 1 314 ? -9.076 10.753 28.476 1.00 96.69 314 GLU A CA 1
ATOM 2523 C C . GLU A 1 314 ? -8.083 9.838 27.740 1.00 96.69 314 GLU A C 1
ATOM 2525 O O . GLU A 1 314 ? -7.064 10.310 27.215 1.00 96.69 314 GLU A O 1
ATOM 2530 N N . PHE A 1 315 ? -8.389 8.538 27.634 1.00 96.50 315 PHE A N 1
ATOM 2531 C CA . PHE A 1 315 ? -7.568 7.603 26.866 1.00 96.50 315 PHE A CA 1
ATOM 2532 C C . PHE A 1 315 ? -7.428 8.051 25.410 1.00 96.50 315 PHE A C 1
ATOM 2534 O O . PHE A 1 315 ? -6.324 8.030 24.853 1.00 96.50 315 PHE A O 1
ATOM 2541 N N . ILE A 1 316 ? -8.533 8.473 24.795 1.00 97.12 316 ILE A N 1
ATOM 2542 C CA . ILE A 1 316 ? -8.552 8.902 23.396 1.00 97.12 316 ILE A CA 1
ATOM 2543 C C . ILE A 1 316 ? -7.654 10.124 23.207 1.00 97.12 316 ILE A C 1
ATOM 2545 O O . ILE A 1 316 ? -6.763 10.075 22.359 1.00 97.12 316 ILE A O 1
ATOM 2549 N N . TYR A 1 317 ? -7.809 11.182 24.009 1.00 97.00 317 TYR A N 1
ATOM 2550 C CA . TYR A 1 317 ? -6.979 12.387 23.884 1.00 97.00 317 TYR A CA 1
ATOM 2551 C C . TYR A 1 317 ? -5.486 12.084 24.039 1.00 97.00 317 TYR A C 1
ATOM 2553 O O . TYR A 1 317 ? -4.671 12.536 23.228 1.00 97.00 317 TYR A O 1
ATOM 2561 N N . LYS A 1 318 ? -5.124 11.248 25.019 1.00 95.81 318 LYS A N 1
ATOM 2562 C CA . LYS A 1 318 ? -3.739 10.807 25.223 1.00 95.81 318 LYS A CA 1
ATOM 2563 C C . LYS A 1 318 ? -3.163 10.130 23.978 1.00 95.81 318 LYS A C 1
ATOM 2565 O O . LYS A 1 318 ? -2.046 10.444 23.560 1.00 95.81 318 LYS A O 1
ATOM 2570 N N . TYR A 1 319 ? -3.890 9.187 23.380 1.00 95.06 319 TYR A N 1
ATOM 2571 C CA . TYR A 1 319 ? -3.387 8.463 22.210 1.00 95.06 319 TYR A CA 1
ATOM 2572 C C . TYR A 1 319 ? -3.465 9.278 20.921 1.00 95.06 319 TYR A C 1
ATOM 2574 O O . TYR A 1 319 ? -2.588 9.125 20.073 1.00 95.06 319 TYR A O 1
ATOM 2582 N N . VAL A 1 320 ? -4.405 10.214 20.799 1.00 94.12 320 VAL A N 1
ATOM 2583 C CA . VAL A 1 320 ? -4.419 11.218 19.725 1.00 94.12 320 VAL A CA 1
ATOM 2584 C C . VAL A 1 320 ? -3.137 12.048 19.746 1.00 94.12 320 VAL A C 1
ATOM 2586 O O . VAL A 1 320 ? -2.537 12.266 18.694 1.00 94.12 320 VAL A O 1
ATOM 2589 N N . GLU A 1 321 ? -2.666 12.478 20.920 1.00 94.38 321 GLU A N 1
ATOM 2590 C CA . GLU A 1 321 ? -1.408 13.225 21.038 1.00 94.38 321 GLU A CA 1
ATOM 2591 C C . GLU A 1 321 ? -0.204 12.393 20.565 1.00 94.38 321 GLU A C 1
ATOM 2593 O O . GLU A 1 321 ? 0.675 12.894 19.857 1.00 94.38 321 GLU A O 1
ATOM 2598 N N . ILE A 1 322 ? -0.182 11.102 20.909 1.00 93.75 322 ILE A N 1
ATOM 2599 C CA . ILE A 1 322 ? 0.845 10.157 20.451 1.00 93.75 322 ILE A CA 1
ATOM 2600 C C . ILE A 1 322 ? 0.780 9.989 18.926 1.00 93.75 322 ILE A C 1
ATOM 2602 O O . ILE A 1 322 ? 1.807 10.112 18.257 1.00 93.75 322 ILE A O 1
ATOM 2606 N N . ILE A 1 323 ? -0.409 9.749 18.367 1.00 92.81 323 ILE A N 1
ATOM 2607 C CA . ILE A 1 323 ? -0.626 9.560 16.925 1.00 92.81 323 ILE A CA 1
ATOM 2608 C C . ILE A 1 323 ? -0.260 10.827 16.146 1.00 92.81 323 ILE A C 1
ATOM 2610 O O . ILE A 1 323 ? 0.360 10.753 15.086 1.00 92.81 323 ILE A O 1
ATOM 2614 N N . ASN A 1 324 ? -0.564 12.011 16.678 1.00 90.56 324 ASN A N 1
ATOM 2615 C CA . ASN A 1 324 ? -0.237 13.272 16.018 1.00 90.56 324 ASN A CA 1
ATOM 2616 C C . ASN A 1 324 ? 1.270 13.475 15.833 1.00 90.56 324 ASN A C 1
ATOM 2618 O O . ASN A 1 324 ? 1.668 14.084 14.840 1.00 90.56 324 ASN A O 1
ATOM 2622 N N . LYS A 1 325 ? 2.091 12.910 16.727 1.00 90.25 325 LYS A N 1
ATOM 2623 C CA . LYS A 1 325 ? 3.561 12.914 16.641 1.00 90.25 325 LYS A CA 1
ATOM 2624 C C . LYS A 1 325 ? 4.116 11.840 15.700 1.00 90.25 325 LYS A C 1
ATOM 2626 O O . LYS A 1 325 ? 5.310 11.860 15.403 1.00 90.25 325 LYS A O 1
ATOM 2631 N N . MET A 1 326 ? 3.293 10.902 15.228 1.00 87.06 326 MET A N 1
ATOM 2632 C CA . MET A 1 326 ? 3.726 9.940 14.218 1.00 87.06 326 MET A CA 1
ATOM 2633 C C . MET A 1 326 ? 3.929 10.661 12.882 1.00 87.06 326 MET A C 1
ATOM 2635 O O . MET A 1 326 ? 3.079 11.457 12.487 1.00 87.06 326 MET A O 1
ATOM 2639 N N . PRO A 1 327 ? 5.019 10.386 12.149 1.00 78.25 327 PRO A N 1
ATOM 2640 C CA . PRO A 1 327 ? 5.271 11.050 10.873 1.00 78.25 327 PRO A CA 1
ATOM 2641 C C . PRO A 1 327 ? 4.205 10.703 9.822 1.00 78.25 327 PRO A C 1
ATOM 2643 O O . PRO A 1 327 ? 3.921 11.516 8.949 1.00 78.25 327 PRO A O 1
ATOM 2646 N N . TYR A 1 328 ? 3.564 9.538 9.952 1.00 82.25 328 TYR A N 1
ATOM 2647 C CA . TYR A 1 328 ? 2.477 9.096 9.090 1.00 82.25 328 TYR A CA 1
ATOM 2648 C C . TYR A 1 328 ? 1.443 8.291 9.868 1.00 82.25 328 TYR A C 1
ATOM 2650 O O . TYR A 1 328 ? 1.791 7.454 10.698 1.00 82.25 328 TYR A O 1
ATOM 2658 N N . TYR A 1 329 ? 0.176 8.586 9.594 1.00 87.44 329 TYR A N 1
ATOM 2659 C CA . TYR A 1 329 ? -0.989 7.864 10.090 1.00 87.44 329 TYR A CA 1
ATOM 2660 C C . TYR A 1 329 ? -2.111 8.097 9.081 1.00 87.44 329 TYR A C 1
ATOM 2662 O O . TYR A 1 329 ? -2.483 9.250 8.844 1.00 87.44 329 TYR A O 1
ATOM 2670 N N . LYS A 1 330 ? -2.599 7.034 8.443 1.00 85.56 330 LYS A N 1
ATOM 2671 C CA . LYS A 1 330 ? -3.523 7.149 7.307 1.00 85.56 330 LYS A CA 1
ATOM 2672 C C . LYS A 1 330 ? -4.912 7.607 7.747 1.00 85.56 330 LYS A C 1
ATOM 2674 O O . LYS A 1 330 ? -5.501 8.493 7.140 1.00 85.56 330 LYS A O 1
ATOM 2679 N N . HIS A 1 331 ? -5.365 7.139 8.907 1.00 90.00 331 HIS A N 1
ATOM 2680 C CA . HIS A 1 331 ? -6.696 7.427 9.454 1.00 90.00 331 HIS A CA 1
ATOM 2681 C C . HIS A 1 331 ? -6.773 8.736 10.260 1.00 90.00 331 HIS A C 1
ATOM 2683 O O . HIS A 1 331 ? -7.494 8.837 11.256 1.00 90.00 331 HIS A O 1
ATOM 2689 N N . ARG A 1 332 ? -6.008 9.771 9.881 1.00 89.31 332 ARG A N 1
ATOM 2690 C CA . ARG A 1 332 ? -6.023 11.070 10.589 1.00 89.31 332 ARG A CA 1
ATOM 2691 C C . ARG A 1 332 ? -7.387 11.749 10.537 1.00 89.31 332 ARG A C 1
ATOM 2693 O O . ARG A 1 332 ? -7.747 12.430 11.493 1.00 89.31 332 ARG A O 1
ATOM 2700 N N . ILE A 1 333 ? -8.127 11.589 9.441 1.00 90.50 333 ILE A N 1
ATOM 2701 C CA . ILE A 1 333 ? -9.472 12.160 9.312 1.00 90.50 333 ILE A CA 1
ATOM 2702 C C . ILE A 1 333 ? -10.422 11.443 10.274 1.00 90.50 333 ILE A C 1
ATOM 2704 O O . ILE A 1 333 ? -11.040 12.108 11.100 1.00 90.50 333 ILE A O 1
ATOM 2708 N N . SER A 1 334 ? -10.432 10.107 10.272 1.00 92.19 334 SER A N 1
ATOM 2709 C CA . SER A 1 334 ? -11.156 9.271 11.242 1.00 92.19 334 SER A CA 1
ATOM 2710 C C . SER A 1 334 ? -10.881 9.691 12.690 1.00 92.19 334 SER A C 1
ATOM 2712 O O . SER A 1 334 ? -11.804 9.865 13.482 1.00 92.19 334 SER A O 1
ATOM 2714 N N . LEU A 1 335 ? -9.610 9.937 13.026 1.00 93.25 335 LEU A N 1
ATOM 2715 C CA . LEU A 1 335 ? -9.204 10.387 14.357 1.00 93.25 335 LEU A CA 1
ATOM 2716 C C . LEU A 1 335 ? -9.814 11.745 14.729 1.00 93.25 335 LEU A C 1
ATOM 2718 O O . LEU A 1 335 ? -10.267 11.921 15.857 1.00 93.25 335 LEU A O 1
ATOM 2722 N N . LYS A 1 336 ? -9.855 12.700 13.791 1.00 92.62 336 LYS A N 1
ATOM 2723 C CA . LYS A 1 336 ? -10.491 14.007 14.018 1.00 92.62 336 LYS A CA 1
ATOM 2724 C C . LYS A 1 336 ? -11.992 13.876 14.269 1.00 92.62 336 LYS A C 1
ATOM 2726 O O . LYS A 1 336 ? -12.507 14.603 15.112 1.00 92.62 336 LYS A O 1
ATOM 2731 N N . MET A 1 337 ? -12.668 12.944 13.594 1.00 94.38 337 MET A N 1
ATOM 2732 C CA . MET A 1 337 ? -14.095 12.684 13.826 1.00 94.38 337 MET A CA 1
ATOM 2733 C C . MET A 1 337 ? -14.335 12.099 15.220 1.00 94.38 337 MET A C 1
ATOM 2735 O O . MET A 1 337 ? -15.214 12.564 15.935 1.00 94.38 337 MET A O 1
ATOM 2739 N N . ILE A 1 338 ? -13.498 11.154 15.658 1.00 95.44 338 ILE A N 1
ATOM 2740 C CA . ILE A 1 338 ? -13.566 10.589 17.017 1.00 95.44 338 ILE A CA 1
ATOM 2741 C C . ILE A 1 338 ? -13.338 11.678 18.078 1.00 95.44 338 ILE A C 1
ATOM 2743 O O . ILE A 1 338 ? -14.104 11.778 19.032 1.00 95.44 338 ILE A O 1
ATOM 2747 N N . VAL A 1 339 ? -12.324 12.531 17.894 1.00 95.38 339 VAL A N 1
ATOM 2748 C CA . VAL A 1 339 ? -12.032 13.652 18.808 1.00 95.38 339 VAL A CA 1
ATOM 2749 C C . VAL A 1 339 ? -13.198 14.634 18.887 1.00 95.38 339 VAL A C 1
ATOM 2751 O O . VAL A 1 339 ? -13.516 15.105 19.975 1.00 95.38 339 VAL A O 1
ATOM 2754 N N . ALA A 1 340 ? -13.854 14.918 17.761 1.00 94.38 340 ALA A N 1
ATOM 2755 C CA . ALA A 1 340 ? -15.035 15.771 17.731 1.00 94.38 340 ALA A CA 1
ATOM 2756 C C . ALA A 1 340 ? -16.168 15.203 18.602 1.00 94.38 340 ALA A C 1
ATOM 2758 O O . ALA A 1 340 ? -16.788 15.948 19.358 1.00 94.38 340 ALA A O 1
ATOM 2759 N N . VAL A 1 341 ? -16.390 13.884 18.572 1.00 94.69 341 VAL A N 1
ATOM 2760 C CA . VAL A 1 341 ? -17.371 13.244 19.462 1.00 94.69 341 VAL A CA 1
ATOM 2761 C C . VAL A 1 341 ? -16.956 13.365 20.925 1.00 94.69 341 VAL A C 1
ATOM 2763 O O . VAL A 1 341 ? -17.791 13.754 21.736 1.00 94.69 341 VAL A O 1
ATOM 2766 N N . CYS A 1 342 ? -15.687 13.112 21.270 1.00 95.12 342 CYS A N 1
ATOM 2767 C CA . CYS A 1 342 ? -15.202 13.306 22.643 1.00 95.12 342 CYS A CA 1
ATOM 2768 C C . CYS A 1 342 ? -15.480 14.728 23.139 1.00 95.12 342 CYS A C 1
ATOM 2770 O O . CYS A 1 342 ? -16.080 14.903 24.193 1.00 95.12 342 CYS A O 1
ATOM 2772 N N . SER A 1 343 ? -15.119 15.741 22.345 1.00 93.06 343 SER A N 1
ATOM 2773 C CA . SER A 1 343 ? -15.328 17.141 22.722 1.00 93.06 343 SER A CA 1
ATOM 2774 C C . SER A 1 343 ? -16.803 17.466 22.937 1.00 93.06 343 SER A C 1
ATOM 2776 O O . SER A 1 343 ? -17.121 18.192 23.871 1.00 93.06 343 SER A O 1
ATOM 2778 N N . SER A 1 344 ? -17.702 16.906 22.124 1.00 91.81 344 SER A N 1
ATOM 2779 C CA . SER A 1 344 ? -19.147 17.063 22.317 1.00 91.81 344 SER A CA 1
ATOM 2780 C C . SER A 1 344 ? -19.650 16.373 23.591 1.00 91.81 344 SER A C 1
ATOM 2782 O O . SER A 1 344 ? -20.483 16.941 24.293 1.00 91.81 344 SER A O 1
ATOM 2784 N N . LEU A 1 345 ? -19.161 15.165 23.899 1.00 90.56 345 LEU A N 1
ATOM 2785 C CA . LEU A 1 345 ? -19.523 14.423 25.117 1.00 90.56 345 LEU A CA 1
ATOM 2786 C C . LEU A 1 345 ? -19.040 15.132 26.388 1.00 90.56 345 LEU A C 1
ATOM 2788 O O . LEU A 1 345 ? -19.746 15.132 27.392 1.00 90.56 345 LEU A O 1
ATOM 2792 N N . ASP A 1 346 ? -17.885 15.793 26.320 1.00 92.25 346 ASP A N 1
ATOM 2793 C CA . ASP A 1 346 ? -17.323 16.594 27.412 1.00 92.25 346 ASP A CA 1
ATOM 2794 C C . ASP A 1 346 ? -18.014 17.977 27.558 1.00 92.25 346 ASP A C 1
ATOM 2796 O O . ASP A 1 346 ? -17.578 18.818 28.345 1.00 92.25 346 ASP A O 1
ATOM 2800 N N . GLY A 1 347 ? -19.085 18.245 26.796 1.00 89.12 347 GLY A N 1
ATOM 2801 C CA . GLY A 1 347 ? -19.846 19.502 26.832 1.00 89.12 347 GLY A CA 1
ATOM 2802 C C . GLY A 1 347 ? -19.232 20.651 26.021 1.00 89.12 347 GLY A C 1
ATOM 2803 O O . GLY A 1 347 ? -19.675 21.796 26.126 1.00 89.12 347 GLY A O 1
ATOM 2804 N N . GLY A 1 348 ? -18.212 20.370 25.213 1.00 88.50 348 GLY A N 1
ATOM 2805 C CA . GLY A 1 348 ? -17.595 21.324 24.302 1.00 88.50 348 GLY A CA 1
ATOM 2806 C C . GLY A 1 348 ? -18.456 21.611 23.070 1.00 88.50 348 GLY A C 1
ATOM 2807 O O . GLY A 1 348 ? -19.177 20.753 22.562 1.00 88.50 348 GLY A O 1
ATOM 2808 N N . HIS A 1 349 ? -18.350 22.833 22.545 1.00 86.88 349 HIS A N 1
ATOM 2809 C CA . HIS A 1 349 ? -18.997 23.197 21.287 1.00 86.88 349 HIS A CA 1
ATOM 2810 C C . HIS A 1 349 ? -18.164 22.726 20.088 1.00 86.88 349 HIS A C 1
ATOM 2812 O O . HIS A 1 349 ? -16.988 23.077 19.965 1.00 86.88 349 HIS A O 1
ATOM 2818 N N . VAL A 1 350 ? -18.788 21.978 19.177 1.00 87.69 350 VAL A N 1
ATOM 2819 C CA . VAL A 1 350 ? -18.148 21.479 17.955 1.00 87.69 350 VAL A CA 1
ATOM 2820 C C . VAL A 1 350 ? -18.820 22.090 16.732 1.00 87.69 350 VAL A C 1
ATOM 2822 O O . VAL A 1 350 ? -19.989 21.839 16.453 1.00 87.69 350 VAL A O 1
ATOM 2825 N N . ALA A 1 351 ? -18.059 22.872 15.967 1.00 87.06 351 ALA A N 1
ATOM 2826 C CA . ALA A 1 351 ? -18.535 23.446 14.714 1.00 87.06 351 ALA A CA 1
ATOM 2827 C C . ALA A 1 351 ? -18.548 22.383 13.603 1.00 87.06 351 ALA A C 1
ATOM 2829 O O . ALA A 1 351 ? -17.500 22.001 13.077 1.00 87.06 351 ALA A O 1
ATOM 2830 N N . THR A 1 352 ? -19.737 21.933 13.207 1.00 84.50 352 THR A N 1
ATOM 2831 C CA . THR A 1 352 ? -19.924 20.876 12.197 1.00 84.50 352 THR A CA 1
ATOM 2832 C C . THR A 1 352 ? -19.409 21.271 10.814 1.00 84.50 352 THR A C 1
ATOM 2834 O O . THR A 1 352 ? -18.862 20.425 10.115 1.00 84.50 352 THR A O 1
ATOM 2837 N N . ASN A 1 353 ? -19.454 22.560 10.460 1.00 84.56 353 ASN A N 1
ATOM 2838 C CA . ASN A 1 353 ? -18.887 23.079 9.207 1.00 84.56 353 ASN A CA 1
ATOM 2839 C C . ASN A 1 353 ? -17.385 22.772 9.067 1.00 84.56 353 ASN A C 1
ATOM 2841 O O . ASN A 1 353 ? -16.899 22.524 7.966 1.00 84.56 353 ASN A O 1
ATOM 2845 N N . SER A 1 354 ? -16.646 22.750 10.182 1.00 85.12 354 SER A N 1
ATOM 2846 C CA . SER A 1 354 ? -15.226 22.384 10.186 1.00 85.12 354 SER A CA 1
ATOM 2847 C C . SER A 1 354 ? -15.016 20.899 9.887 1.00 85.12 354 SER A C 1
ATOM 2849 O O . SER A 1 354 ? -14.007 20.539 9.285 1.00 85.12 354 SER A O 1
ATOM 2851 N N . LEU A 1 355 ? -15.954 20.036 10.293 1.00 86.44 355 LEU A N 1
ATOM 2852 C CA . LEU A 1 355 ? -15.918 18.603 9.996 1.00 86.44 355 LEU A CA 1
ATOM 2853 C C . LEU A 1 355 ? -16.237 18.349 8.521 1.00 86.44 355 LEU A C 1
ATOM 2855 O O . LEU A 1 355 ? -15.485 17.633 7.864 1.00 86.44 355 LEU A O 1
ATOM 2859 N N . THR A 1 356 ? -17.275 19.003 7.991 1.00 85.19 356 THR A N 1
ATOM 2860 C CA . THR A 1 356 ? -17.640 18.938 6.566 1.00 85.19 356 THR A CA 1
ATOM 2861 C C . THR A 1 356 ? -16.470 19.372 5.686 1.00 85.19 356 THR A C 1
ATOM 2863 O O . THR A 1 356 ? -16.021 18.617 4.833 1.00 85.19 356 THR A O 1
ATOM 2866 N N . PHE A 1 357 ? -15.850 20.514 5.997 1.00 86.25 357 PHE A N 1
ATOM 2867 C CA . PHE A 1 357 ? -14.681 21.000 5.261 1.00 86.25 357 PHE A CA 1
ATOM 2868 C C . PHE A 1 357 ? -13.502 20.014 5.247 1.00 86.25 357 PHE A C 1
ATOM 2870 O O . PHE A 1 357 ? -12.746 19.966 4.275 1.00 86.25 357 PHE A O 1
ATOM 2877 N N . LEU A 1 358 ? -13.298 19.246 6.324 1.00 84.62 358 LEU A N 1
ATOM 2878 C CA . LEU A 1 358 ? -12.232 18.242 6.385 1.00 84.62 358 LEU A CA 1
ATOM 2879 C C . LEU A 1 358 ? -12.506 17.050 5.465 1.00 84.62 358 LEU A C 1
ATOM 2881 O O . LEU A 1 358 ? -11.557 16.552 4.859 1.00 84.62 358 LEU A O 1
ATOM 2885 N N . ILE A 1 359 ? -13.763 16.613 5.373 1.00 84.81 359 ILE A N 1
ATOM 2886 C CA . ILE A 1 359 ? -14.188 15.543 4.465 1.00 84.81 359 ILE A CA 1
ATOM 2887 C C . ILE A 1 359 ? -14.128 16.027 3.016 1.00 84.81 359 ILE A C 1
ATOM 2889 O O . ILE A 1 359 ? -13.472 15.378 2.207 1.00 84.81 359 ILE A O 1
ATOM 2893 N N . ASP A 1 360 ? -14.659 17.211 2.712 1.00 83.81 360 ASP A N 1
ATOM 2894 C CA . ASP A 1 360 ? -14.660 17.775 1.353 1.00 83.81 360 ASP A CA 1
ATOM 2895 C C . ASP A 1 360 ? -13.246 18.014 0.810 1.00 83.81 360 ASP A C 1
ATOM 2897 O O . ASP A 1 360 ? -12.976 17.877 -0.383 1.00 83.81 360 ASP A O 1
ATOM 2901 N N . LYS A 1 361 ? -12.303 18.383 1.689 1.00 80.00 361 LYS A N 1
ATOM 2902 C CA . LYS A 1 361 ? -10.889 18.519 1.316 1.00 80.00 361 LYS A CA 1
ATOM 2903 C C . LYS A 1 361 ? -10.153 17.194 1.193 1.00 80.00 361 LYS A C 1
ATOM 2905 O O . LYS A 1 361 ? -9.018 17.197 0.697 1.00 80.00 361 LYS A O 1
ATOM 2910 N N . SER A 1 362 ? -10.731 16.090 1.656 1.00 72.88 362 SER A N 1
ATOM 2911 C CA . SER A 1 362 ? -10.138 14.779 1.444 1.00 72.88 362 SER A CA 1
ATOM 2912 C C . SER A 1 362 ? -10.112 14.497 -0.053 1.00 72.88 362 SER A C 1
ATOM 2914 O O . SER A 1 362 ? -11.140 14.359 -0.703 1.00 72.88 362 SER A O 1
ATOM 2916 N N . LYS A 1 363 ? -8.909 14.406 -0.627 1.00 63.16 363 LYS A N 1
ATOM 2917 C CA . LYS A 1 363 ? -8.737 14.087 -2.054 1.00 63.16 363 LYS A CA 1
ATOM 2918 C C . LYS A 1 363 ? -9.142 12.650 -2.396 1.00 63.16 363 LYS A C 1
ATOM 2920 O O . LYS A 1 363 ? -9.206 12.303 -3.570 1.00 63.16 363 LYS A O 1
ATOM 2925 N N . THR A 1 364 ? -9.344 11.811 -1.385 1.00 62.94 364 THR A N 1
ATOM 2926 C CA . THR A 1 364 ? -9.673 10.395 -1.518 1.00 62.94 364 THR A CA 1
ATOM 2927 C C . THR A 1 364 ? -10.981 10.126 -0.794 1.00 62.94 364 THR A C 1
ATOM 2929 O O . THR A 1 364 ? -11.116 10.507 0.373 1.00 62.94 364 THR A O 1
ATOM 2932 N N . LYS A 1 365 ? -11.919 9.455 -1.471 1.00 74.38 365 LYS A N 1
ATOM 2933 C CA . LYS A 1 365 ? -13.110 8.900 -0.827 1.00 74.38 365 LYS A CA 1
ATOM 2934 C C . LYS A 1 365 ? -12.630 7.845 0.173 1.00 74.38 365 LYS A C 1
ATOM 2936 O O . LYS A 1 365 ? -12.026 6.857 -0.231 1.00 74.38 365 LYS A O 1
ATOM 2941 N N . ASP A 1 366 ? -12.789 8.137 1.459 1.00 87.69 366 ASP A N 1
ATOM 2942 C CA . ASP A 1 366 ? -12.417 7.258 2.567 1.00 87.69 366 ASP A CA 1
ATOM 2943 C C . ASP A 1 366 ? -13.696 6.851 3.284 1.00 87.69 366 ASP A C 1
ATOM 2945 O O . ASP A 1 366 ? -14.268 7.636 4.042 1.00 87.69 366 ASP A O 1
ATOM 2949 N N . CYS A 1 367 ? -14.152 5.629 3.013 1.00 89.50 367 CYS A N 1
ATOM 2950 C CA . CYS A 1 367 ? -15.426 5.120 3.512 1.00 89.50 367 CYS A CA 1
ATOM 2951 C C . CYS A 1 367 ? -15.474 5.050 5.048 1.00 89.50 367 CYS A C 1
ATOM 2953 O O . CYS A 1 367 ? -16.531 5.233 5.652 1.00 89.50 367 CYS A O 1
ATOM 2955 N N . ILE A 1 368 ? -14.331 4.841 5.708 1.00 90.94 368 ILE A N 1
ATOM 2956 C CA . ILE A 1 368 ? -14.244 4.781 7.169 1.00 90.94 368 ILE A CA 1
ATOM 2957 C C . ILE A 1 368 ? -14.336 6.188 7.743 1.00 90.94 368 ILE A C 1
ATOM 2959 O O . ILE A 1 368 ? -15.039 6.417 8.731 1.00 90.94 368 ILE A O 1
ATOM 2963 N N . ALA A 1 369 ? -13.617 7.142 7.153 1.00 91.81 369 ALA A N 1
ATOM 2964 C CA . ALA A 1 369 ? -13.725 8.539 7.543 1.00 91.81 369 ALA A CA 1
ATOM 2965 C C . ALA A 1 369 ? -15.150 9.071 7.326 1.00 91.81 369 ALA A C 1
ATOM 2967 O O . ALA A 1 369 ? -15.657 9.766 8.203 1.00 91.81 369 ALA A O 1
ATOM 2968 N N . GLU A 1 370 ? -15.805 8.701 6.224 1.00 91.56 370 GLU A N 1
ATOM 2969 C CA . GLU A 1 370 ? -17.202 9.034 5.912 1.00 91.56 370 GLU A CA 1
ATOM 2970 C C . GLU A 1 370 ? -18.173 8.436 6.943 1.00 91.56 370 GLU A C 1
ATOM 2972 O O . GLU A 1 370 ? -19.028 9.145 7.483 1.00 91.56 370 GLU A O 1
ATOM 2977 N N . LEU A 1 371 ? -18.003 7.159 7.302 1.00 92.38 371 LEU A N 1
ATOM 2978 C CA . LEU A 1 371 ? -18.796 6.508 8.347 1.00 92.38 371 LEU A CA 1
ATOM 2979 C C . LEU A 1 371 ? -18.643 7.224 9.696 1.00 92.38 371 LEU A C 1
ATOM 2981 O O . LEU A 1 371 ? -19.635 7.533 10.360 1.00 92.38 371 LEU A O 1
ATOM 2985 N N . LEU A 1 372 ? -17.407 7.522 10.101 1.00 93.69 372 LEU A N 1
ATOM 2986 C CA . LEU A 1 372 ? -17.127 8.187 11.376 1.00 93.69 372 LEU A CA 1
ATOM 2987 C C . LEU A 1 372 ? -17.547 9.656 11.388 1.00 93.69 372 LEU A C 1
ATOM 2989 O O . LEU A 1 372 ? -17.935 10.165 12.436 1.00 93.69 372 LEU A O 1
ATOM 2993 N N . TYR A 1 373 ? -17.500 10.335 10.246 1.00 93.81 373 TYR A N 1
ATOM 2994 C CA . TYR A 1 373 ? -18.037 11.683 10.093 1.00 93.81 373 TYR A CA 1
ATOM 2995 C C . TYR A 1 373 ? -19.544 11.696 10.346 1.00 93.81 373 TYR A C 1
ATOM 2997 O O . TYR A 1 373 ? -20.028 12.478 11.163 1.00 93.81 373 TYR A O 1
ATOM 3005 N N . ASN A 1 374 ? -20.280 10.776 9.725 1.00 92.88 374 ASN A N 1
ATOM 3006 C CA . ASN A 1 374 ? -21.721 10.666 9.925 1.00 92.88 374 ASN A CA 1
ATOM 3007 C C . ASN A 1 374 ? -22.096 10.231 11.343 1.00 92.88 374 ASN A C 1
ATOM 3009 O O . ASN A 1 374 ? -23.046 10.758 11.924 1.00 92.88 374 ASN A O 1
ATOM 3013 N N . PHE A 1 375 ? -21.311 9.332 11.935 1.00 91.75 375 PHE A N 1
ATOM 3014 C CA . PHE A 1 375 ? -21.416 9.004 13.352 1.00 91.75 375 PHE A CA 1
ATOM 3015 C C . PHE A 1 375 ? -21.209 10.246 14.234 1.00 91.75 375 PHE A C 1
ATOM 3017 O O . PHE A 1 375 ? -21.995 10.491 15.148 1.00 91.75 375 PHE A O 1
ATOM 3024 N N . ALA A 1 376 ? -20.204 11.073 13.934 1.00 93.00 376 ALA A N 1
ATOM 3025 C CA . ALA A 1 376 ? -19.948 12.296 14.684 1.00 93.00 376 ALA A CA 1
ATOM 3026 C C . ALA A 1 376 ? -21.093 13.309 14.560 1.00 93.00 376 ALA A C 1
ATOM 3028 O O . ALA A 1 376 ? -21.532 13.857 15.570 1.00 93.00 376 ALA A O 1
ATOM 3029 N N . LEU A 1 377 ? -21.632 13.510 13.355 1.00 92.25 377 LEU A N 1
ATOM 3030 C CA . LEU A 1 377 ? -22.802 14.364 13.144 1.00 92.25 377 LEU A CA 1
ATOM 3031 C C . LEU A 1 377 ? -24.015 13.883 13.937 1.00 92.25 377 LEU A C 1
ATOM 3033 O O . LEU A 1 377 ? -24.693 14.699 14.559 1.00 92.25 377 LEU A O 1
ATOM 3037 N N . TYR A 1 378 ? -24.261 12.572 13.964 1.00 91.50 378 TYR A N 1
ATOM 3038 C CA . TYR A 1 378 ? -25.345 12.007 14.757 1.00 91.50 378 TYR A CA 1
ATOM 3039 C C . TYR A 1 378 ? -25.183 12.323 16.249 1.00 91.50 378 TYR A C 1
ATOM 3041 O O . TYR A 1 378 ? -26.144 12.748 16.880 1.00 91.50 378 TYR A O 1
ATOM 3049 N N . TYR A 1 379 ? -23.979 12.183 16.808 1.00 88.38 379 TYR A N 1
ATOM 3050 C CA . TYR A 1 379 ? -23.731 12.490 18.221 1.00 88.38 379 TYR A CA 1
ATOM 3051 C C . TYR A 1 379 ? -23.836 13.983 18.549 1.00 88.38 379 TYR A C 1
ATOM 3053 O O . TYR A 1 379 ? -24.349 14.335 19.607 1.00 88.38 379 TYR A O 1
ATOM 3061 N N . ILE A 1 380 ? -23.373 14.857 17.652 1.00 89.69 380 ILE A N 1
ATOM 3062 C CA . ILE A 1 380 ? -23.351 16.310 17.884 1.00 89.69 380 ILE A CA 1
ATOM 3063 C C . ILE A 1 380 ? -24.742 16.927 17.670 1.00 89.69 380 ILE A C 1
ATOM 3065 O O . ILE A 1 380 ? -25.190 17.744 18.470 1.00 89.69 380 ILE A O 1
ATOM 3069 N N . ASN A 1 381 ? -25.443 16.527 16.605 1.00 86.75 381 ASN A N 1
ATOM 3070 C CA . ASN A 1 381 ? -26.698 17.148 16.163 1.00 86.75 381 ASN A CA 1
ATOM 3071 C C . ASN A 1 381 ? -27.943 16.279 16.393 1.00 86.75 381 ASN A C 1
ATOM 3073 O O . ASN A 1 381 ? -29.040 16.683 16.011 1.00 86.75 381 ASN A O 1
ATOM 3077 N N . SER A 1 382 ? -27.803 15.078 16.965 1.00 86.38 382 SER A N 1
ATOM 3078 C CA . SER A 1 382 ? -28.890 14.087 17.083 1.00 86.38 382 SER A CA 1
ATOM 3079 C C . SER A 1 382 ? -29.511 13.678 15.736 1.00 86.38 382 SER A C 1
ATOM 3081 O O . SER A 1 382 ? -30.671 13.271 15.668 1.00 86.38 382 SER A O 1
ATOM 3083 N N . GLY A 1 383 ? -28.755 13.784 14.639 1.00 88.50 383 GLY A N 1
ATOM 3084 C CA . GLY A 1 383 ? -29.247 13.448 13.309 1.00 88.50 383 GLY A CA 1
ATOM 3085 C C . GLY A 1 383 ? -28.165 13.439 12.235 1.00 88.50 383 GLY A C 1
ATOM 3086 O O . GLY A 1 383 ? -27.177 14.164 12.311 1.00 88.50 383 GLY A O 1
ATOM 3087 N N . ILE A 1 384 ? -28.389 12.613 11.213 1.00 89.25 384 ILE A N 1
ATOM 3088 C CA . ILE A 1 384 ? -27.570 12.561 9.997 1.00 89.25 384 ILE A CA 1
ATOM 3089 C C . ILE A 1 384 ? -28.307 13.340 8.893 1.00 89.25 384 ILE A C 1
ATOM 3091 O O . ILE A 1 384 ? -29.495 13.040 8.674 1.00 89.25 384 ILE A O 1
ATOM 3095 N N . PRO A 1 385 ? -27.654 14.309 8.214 1.00 89.94 385 PRO A N 1
ATOM 3096 C CA . PRO A 1 385 ? -28.213 15.019 7.062 1.00 89.94 385 PRO A CA 1
ATOM 3097 C C . PRO A 1 385 ? -28.732 14.059 5.990 1.00 89.94 385 PRO A C 1
ATOM 3099 O O . PRO A 1 385 ? -28.188 12.973 5.811 1.00 89.94 385 PRO A O 1
ATOM 3102 N N . LEU A 1 386 ? -29.807 14.435 5.291 1.00 88.81 386 LEU A N 1
ATOM 3103 C CA . LEU A 1 386 ? -30.465 13.542 4.331 1.00 88.81 386 LEU A CA 1
ATOM 3104 C C . LEU A 1 386 ? -29.533 13.140 3.178 1.00 88.81 386 LEU A C 1
ATOM 3106 O O . LEU A 1 386 ? -29.513 11.971 2.809 1.00 88.81 386 LEU A O 1
ATOM 3110 N N . GLU A 1 387 ? -28.753 14.086 2.656 1.00 87.38 387 GLU A N 1
ATOM 3111 C CA . GLU A 1 387 ? -27.769 13.853 1.591 1.00 87.38 387 GLU A CA 1
ATOM 3112 C C . GLU A 1 387 ? -26.746 12.779 1.984 1.00 87.38 387 GLU A C 1
ATOM 3114 O O . GLU A 1 387 ? -26.606 11.778 1.283 1.00 87.38 387 GLU A O 1
ATOM 3119 N N . ASN A 1 388 ? -26.174 12.875 3.186 1.00 89.31 388 ASN A N 1
ATOM 3120 C CA . ASN A 1 388 ? -25.223 11.884 3.674 1.00 89.31 388 ASN A CA 1
ATOM 3121 C C . ASN A 1 388 ? -25.844 10.491 3.875 1.00 89.31 388 ASN A C 1
ATOM 3123 O O . ASN A 1 388 ? -25.135 9.490 3.844 1.00 89.31 388 ASN A O 1
ATOM 3127 N N . ARG A 1 389 ? -27.161 10.384 4.113 1.00 90.88 389 ARG A N 1
ATOM 3128 C CA . ARG A 1 389 ? -27.818 9.066 4.224 1.00 90.88 389 ARG A CA 1
ATOM 3129 C C . ARG A 1 389 ? -27.809 8.327 2.891 1.00 90.88 389 ARG A C 1
ATOM 3131 O O . ARG A 1 389 ? -27.683 7.105 2.903 1.00 90.88 389 ARG A O 1
ATOM 3138 N N . PHE A 1 390 ? -27.950 9.047 1.778 1.00 89.88 390 PHE A N 1
ATOM 3139 C CA . PHE A 1 390 ? -27.836 8.457 0.445 1.00 89.88 390 PHE A CA 1
ATOM 3140 C C . PHE A 1 390 ? -26.401 8.006 0.178 1.00 89.88 390 PHE A C 1
ATOM 3142 O O . PHE A 1 390 ? -26.203 6.862 -0.210 1.00 89.88 390 PHE A O 1
ATOM 3149 N N . GLU A 1 391 ? -25.406 8.835 0.501 1.00 88.81 391 GLU A N 1
ATOM 3150 C CA . GLU A 1 391 ? -23.989 8.471 0.344 1.00 88.81 391 GLU A CA 1
ATOM 3151 C C . GLU A 1 391 ? -23.606 7.237 1.173 1.00 88.81 391 GLU A C 1
ATOM 3153 O O . GLU A 1 391 ? -22.997 6.303 0.652 1.00 88.81 391 GLU A O 1
ATOM 3158 N N . LEU A 1 392 ? -24.049 7.171 2.434 1.00 90.69 392 LEU A N 1
ATOM 3159 C CA . LEU A 1 392 ? -23.859 5.992 3.281 1.00 90.69 392 LEU A CA 1
ATOM 3160 C C . LEU A 1 392 ? -24.546 4.751 2.708 1.00 90.69 392 LEU A C 1
ATOM 3162 O O . LEU A 1 392 ? -24.005 3.650 2.815 1.00 90.69 392 LEU A O 1
ATOM 3166 N N . HIS A 1 393 ? -25.738 4.909 2.127 1.00 92.12 393 HIS A N 1
ATOM 3167 C CA . HIS A 1 393 ? -26.437 3.805 1.482 1.00 92.12 393 HIS A CA 1
ATOM 3168 C C . HIS A 1 393 ? -25.678 3.314 0.248 1.00 92.12 393 HIS A C 1
ATOM 3170 O O . HIS A 1 393 ? -25.497 2.110 0.100 1.00 92.12 393 HIS A O 1
ATOM 3176 N N . ASP A 1 394 ? -25.172 4.218 -0.587 1.00 91.50 394 ASP A N 1
ATOM 3177 C CA . ASP A 1 394 ? -24.371 3.872 -1.762 1.00 91.50 394 ASP A CA 1
ATOM 3178 C C . ASP A 1 394 ? -23.066 3.175 -1.361 1.00 91.50 394 ASP A C 1
ATOM 3180 O O . ASP A 1 394 ? -22.710 2.143 -1.929 1.00 91.50 394 ASP A O 1
ATOM 3184 N N . SER A 1 395 ? -22.381 3.684 -0.333 1.00 91.69 395 SER A N 1
ATOM 3185 C CA . SER A 1 395 ? -21.195 3.050 0.251 1.00 91.69 395 SER A CA 1
ATOM 3186 C C . SER A 1 395 ? -21.520 1.654 0.805 1.00 91.69 395 SER A C 1
ATOM 3188 O O . SER A 1 395 ? -20.751 0.718 0.595 1.00 91.69 395 SER A O 1
ATOM 3190 N N . TYR A 1 396 ? -22.682 1.471 1.442 1.00 92.00 396 TYR A N 1
ATOM 3191 C CA . TYR A 1 396 ? -23.159 0.155 1.881 1.00 92.00 396 TYR A CA 1
ATOM 3192 C C . TYR A 1 396 ? -23.430 -0.795 0.706 1.00 92.00 396 TYR A C 1
ATOM 3194 O O . TYR A 1 396 ? -22.998 -1.945 0.755 1.00 92.00 396 TYR A O 1
ATOM 3202 N N . GLN A 1 397 ? -24.100 -0.335 -0.356 1.00 94.06 397 GLN A N 1
ATOM 3203 C CA . GLN A 1 397 ? -24.353 -1.155 -1.548 1.00 94.06 397 GLN A CA 1
ATOM 3204 C C . GLN A 1 397 ? -23.050 -1.549 -2.246 1.00 94.06 397 GLN A C 1
ATOM 3206 O O . GLN A 1 397 ? -22.907 -2.692 -2.669 1.00 94.06 397 GLN A O 1
ATOM 3211 N N . MET A 1 398 ? -22.087 -0.628 -2.326 1.00 91.94 398 MET A N 1
ATOM 3212 C CA . MET A 1 398 ? -20.768 -0.887 -2.902 1.00 91.94 398 MET A CA 1
ATOM 3213 C C . MET A 1 398 ? -19.963 -1.892 -2.073 1.00 91.94 398 MET A C 1
ATOM 3215 O O . MET A 1 398 ? -19.340 -2.786 -2.642 1.00 91.94 398 MET A O 1
ATOM 3219 N N . ALA A 1 399 ? -20.003 -1.787 -0.741 1.00 91.06 399 ALA A N 1
ATOM 3220 C CA . ALA A 1 399 ? -19.413 -2.796 0.135 1.00 91.06 399 ALA A CA 1
ATOM 3221 C C . ALA A 1 399 ? -20.074 -4.160 -0.115 1.00 91.06 399 ALA A C 1
ATOM 3223 O O . ALA A 1 399 ? -19.391 -5.122 -0.432 1.00 91.06 399 ALA A O 1
ATOM 3224 N N . LEU A 1 400 ? -21.410 -4.219 -0.109 1.00 89.94 400 LEU A N 1
ATOM 3225 C CA . LEU A 1 400 ? -22.157 -5.453 -0.355 1.00 89.94 400 LEU A CA 1
ATOM 3226 C C . LEU A 1 400 ? -21.844 -6.083 -1.723 1.00 89.94 400 LEU A C 1
ATOM 3228 O O . LEU A 1 400 ? -21.792 -7.308 -1.828 1.00 89.94 400 LEU A O 1
ATOM 3232 N N . SER A 1 401 ? -21.642 -5.276 -2.770 1.00 90.31 401 SER A N 1
ATOM 3233 C CA . SER A 1 401 ? -21.316 -5.781 -4.109 1.00 90.31 401 SER A CA 1
ATOM 3234 C C . SER A 1 401 ? -19.885 -6.297 -4.230 1.00 90.31 401 SER A C 1
ATOM 3236 O O . SER A 1 401 ? -19.639 -7.197 -5.029 1.00 90.31 401 SER A O 1
ATOM 3238 N N . ASN A 1 402 ? -18.954 -5.727 -3.462 1.00 87.62 402 ASN A N 1
ATOM 3239 C CA . ASN A 1 402 ? -17.531 -6.069 -3.511 1.00 87.62 402 ASN A CA 1
ATOM 3240 C C . ASN A 1 402 ? -17.130 -7.146 -2.489 1.00 87.62 402 ASN A C 1
ATOM 3242 O O . ASN A 1 402 ? -15.953 -7.511 -2.419 1.00 87.62 402 ASN A O 1
ATOM 3246 N N . GLY A 1 403 ? -18.123 -7.683 -1.770 1.00 78.06 403 GLY A N 1
ATOM 3247 C CA . GLY A 1 403 ? -17.988 -8.757 -0.792 1.00 78.06 403 GLY A CA 1
ATOM 3248 C C . GLY A 1 403 ? -17.356 -8.274 0.492 1.00 78.06 403 GLY A C 1
ATOM 3249 O O . GLY A 1 403 ? -16.503 -9.039 0.986 1.00 78.06 403 GLY A O 1
#

Sequence (403 aa):
MDADSFNSIYEGLSMFEKRVLQMISVIYESPSMKQLEQCLSAGNVKTIDGYGCNVQDIRAALHRLETLHLIRENRESIYDVYYQSNDPVKNMTALKALKDGGMKNIAAIVQKAMPVNVVNPDRVIRDMRIGFYTRNVEQAMNKYKLGLSIYPNYFYNTRIFGRICNMPFDISWFKSLPIPLQATALDEIIEDAIIALEPLDTFLEVLSQYKYSPKGDAKGDSYQHIRFLLATVLIFQGKLTEASEVFDKNDVDFYAHCVRGCLQFLKGDTDKSIAEYETGLKWFQKATKRRNTFFSNILGVFFLVAKLQKGDTEFIYKYVEIINKMPYYKHRISLKMIVAVCSSLDGGHVATNSLTFLIDKSKTKDCIAELLYNFALYYINSGIPLENRFELHDSYQMALSNG